Protein AF-A0A5C6D119-F1 (afdb_monomer_lite)

Foldseek 3Di:
DPQLDDPLVQVLVVVVPDPFAWQFKFWDPCNQQAQGAPPDATEIEGEGAAFLCQCPPPCHCVNDNPQKDWDFDQGPNGGYIHIYGYLVVLVVCLQDLALPSVSGLPRPGTSDHDPLSVVVNVLSLLSDFLCVLVNLLVLLVVLLVVQVVDVQGFLVSLSSNQQSLLQLLCCLVPVDGGRHNVVSCVVVVPPCNVVSSVLSRVDDVSRGDDPVCSVVSVVVSVVSNVSSVVSSVVGPGHHGRPSVVVSVVSVVVVNVVSNPAPFDPFQKDFDQWLDDLVVLLVQLVVLCVLVVHDADPVGLQADWDFDDPPPTDTDHSVVSSVCCGRQVHNCVSQLVVQLPDPQRNDWDWDAAPQDQVDWDWIDDLRDIDIDGPRDTDDQLLLVLLVLLLVLLVQLRVCSRGPDSVSNVVSLLSNLVSLLVNLVSLLVSVLSNCVSVVDDDPLSVVLVPDDDSVSVLVSLCVRQFPDDCPVVCVDPLVVLLVVSVVVNCCCDDPVRNDPDDDPVVSLQNSLSQLRNRLVSVVVSCVRNVHDDHSSSSSSNSRTHMKGWDWDDDPSRPIDTDIGTGD

Structure (mmCIF, N/CA/C/O backbone):
data_AF-A0A5C6D119-F1
#
_entry.id   AF-A0A5C6D119-F1
#
loop_
_atom_site.group_PDB
_atom_site.id
_atom_site.type_symbol
_atom_site.label_atom_id
_atom_site.label_alt_id
_atom_site.label_comp_id
_atom_site.label_asym_id
_atom_site.label_entity_id
_atom_site.label_seq_id
_atom_site.pdbx_PDB_ins_code
_atom_site.Cartn_x
_atom_site.Cartn_y
_atom_site.Cartn_z
_atom_site.occupancy
_atom_site.B_iso_or_equiv
_atom_site.auth_seq_id
_atom_site.auth_comp_id
_atom_site.auth_asym_id
_atom_site.auth_atom_id
_atom_site.pdbx_PDB_model_num
ATOM 1 N N . MET A 1 1 ? 39.075 -6.011 -27.071 1.00 38.69 1 MET A N 1
ATOM 2 C CA . MET A 1 1 ? 37.952 -6.467 -26.225 1.00 38.69 1 MET A CA 1
ATOM 3 C C . MET A 1 1 ? 36.843 -6.908 -27.156 1.00 38.69 1 MET A C 1
ATOM 5 O O . MET A 1 1 ? 36.649 -6.256 -28.172 1.00 38.69 1 MET A O 1
ATOM 9 N N . ASN A 1 2 ? 36.203 -8.043 -26.884 1.00 43.59 2 ASN A N 1
ATOM 10 C CA . ASN A 1 2 ? 35.045 -8.476 -27.660 1.00 43.59 2 ASN A CA 1
ATOM 11 C C . ASN A 1 2 ? 33.902 -7.491 -27.357 1.00 43.59 2 ASN A C 1
ATOM 13 O O . ASN A 1 2 ? 33.577 -7.332 -26.184 1.00 43.59 2 ASN A O 1
ATOM 17 N N . ALA A 1 3 ? 33.336 -6.824 -28.368 1.00 52.97 3 ALA A N 1
ATOM 18 C CA . ALA A 1 3 ? 32.275 -5.814 -28.209 1.00 52.97 3 ALA A CA 1
ATOM 19 C C . ALA A 1 3 ? 31.000 -6.363 -27.528 1.00 52.97 3 ALA A C 1
ATOM 21 O O . ALA A 1 3 ? 30.106 -5.614 -27.160 1.00 52.97 3 ALA A O 1
ATOM 22 N N . GLN A 1 4 ? 30.927 -7.686 -27.346 1.00 59.62 4 GLN A N 1
ATOM 23 C CA . GLN A 1 4 ? 29.857 -8.388 -26.640 1.00 59.62 4 GLN A CA 1
ATOM 24 C C . GLN A 1 4 ? 30.084 -8.542 -25.124 1.00 59.62 4 GLN A C 1
ATOM 26 O O . GLN A 1 4 ? 29.154 -8.921 -24.417 1.00 59.62 4 GLN A O 1
ATOM 31 N N . ILE A 1 5 ? 31.295 -8.304 -24.603 1.00 75.81 5 ILE A N 1
ATOM 32 C CA . ILE A 1 5 ? 31.578 -8.477 -23.169 1.00 75.81 5 ILE A CA 1
ATOM 33 C C . ILE A 1 5 ? 31.354 -7.148 -22.449 1.00 75.81 5 ILE A C 1
ATOM 35 O O . ILE A 1 5 ? 32.167 -6.232 -22.540 1.00 75.81 5 ILE A O 1
ATOM 39 N N . ILE A 1 6 ? 30.254 -7.080 -21.704 1.00 83.94 6 ILE A N 1
ATOM 40 C CA . ILE A 1 6 ? 29.899 -5.953 -20.842 1.00 83.94 6 ILE A CA 1
ATOM 41 C C . ILE A 1 6 ? 30.675 -6.075 -19.522 1.00 83.94 6 ILE A C 1
ATOM 43 O O . ILE A 1 6 ? 30.519 -7.056 -18.793 1.00 83.94 6 ILE A O 1
ATOM 47 N N . ASP A 1 7 ? 31.494 -5.074 -19.194 1.00 85.81 7 ASP A N 1
ATOM 48 C CA . ASP A 1 7 ? 32.191 -4.988 -17.903 1.00 85.81 7 ASP A CA 1
ATOM 49 C C . ASP A 1 7 ? 31.263 -4.366 -16.844 1.00 85.81 7 ASP A C 1
ATOM 51 O O . ASP A 1 7 ? 31.277 -3.160 -16.580 1.00 85.81 7 ASP A O 1
ATOM 55 N N . TYR A 1 8 ? 30.409 -5.209 -16.257 1.00 87.00 8 TYR A N 1
ATOM 56 C CA . TYR A 1 8 ? 29.435 -4.789 -15.248 1.00 87.00 8 TYR A CA 1
ATOM 57 C C . TYR A 1 8 ? 30.080 -4.193 -13.993 1.00 87.00 8 TYR A C 1
ATOM 59 O O . TYR A 1 8 ? 29.477 -3.318 -13.376 1.00 87.00 8 TYR A O 1
ATOM 67 N N . ASP A 1 9 ? 31.295 -4.607 -13.622 1.00 84.00 9 ASP A N 1
ATOM 68 C CA . ASP A 1 9 ? 31.965 -4.094 -12.425 1.00 84.00 9 ASP A CA 1
ATOM 69 C C . ASP A 1 9 ? 32.353 -2.620 -12.595 1.00 84.00 9 ASP A C 1
ATOM 71 O O . ASP A 1 9 ? 32.179 -1.815 -11.675 1.00 84.00 9 ASP A O 1
ATOM 75 N N . LYS A 1 10 ? 32.831 -2.230 -13.783 1.00 85.69 10 LYS A N 1
ATOM 76 C CA . LYS A 1 10 ? 33.119 -0.820 -14.089 1.00 85.69 10 LYS A CA 1
ATOM 77 C C . LYS A 1 10 ? 31.854 0.026 -14.190 1.00 85.69 10 LYS A C 1
ATOM 79 O O . LYS A 1 10 ? 31.817 1.117 -13.623 1.00 85.69 10 LYS A O 1
ATOM 84 N N . LEU A 1 11 ? 30.807 -0.476 -14.848 1.00 87.56 11 LEU A N 1
ATOM 85 C CA . LEU A 1 11 ? 29.520 0.229 -14.932 1.00 87.56 11 LEU A CA 1
ATOM 86 C C . LEU A 1 11 ? 28.893 0.416 -13.545 1.00 87.56 11 LEU A C 1
ATOM 88 O O . LEU A 1 11 ? 28.347 1.477 -13.242 1.00 87.56 11 LEU A O 1
ATOM 92 N N . ARG A 1 12 ? 29.043 -0.576 -12.660 1.00 87.25 12 ARG A N 1
ATOM 93 C CA . ARG A 1 12 ? 28.544 -0.504 -11.288 1.00 87.25 12 ARG A CA 1
ATOM 94 C C . ARG A 1 12 ? 29.234 0.579 -10.466 1.00 87.25 12 ARG A C 1
ATOM 96 O O . ARG A 1 12 ? 28.547 1.297 -9.755 1.00 87.25 12 ARG A O 1
ATOM 103 N N . LYS A 1 13 ? 30.544 0.796 -10.632 1.00 81.56 13 LYS A N 1
ATOM 104 C CA . LYS A 1 13 ? 31.238 1.930 -9.987 1.00 81.56 13 LYS A CA 1
ATOM 105 C C . LYS A 1 13 ? 30.649 3.284 -10.385 1.00 81.56 13 LYS A C 1
ATOM 107 O O . LYS A 1 13 ? 30.600 4.191 -9.560 1.00 81.56 13 LYS A O 1
ATOM 112 N N . GLN A 1 14 ? 30.215 3.429 -11.637 1.00 83.56 14 GLN A N 1
ATOM 113 C CA . GLN A 1 14 ? 29.610 4.674 -12.114 1.00 83.56 14 GLN A CA 1
ATOM 114 C C . GLN A 1 14 ? 28.204 4.884 -11.546 1.00 83.56 14 GLN A C 1
ATOM 116 O O . GLN A 1 14 ? 27.866 6.001 -11.161 1.00 83.56 14 GLN A O 1
ATOM 121 N N . VAL A 1 15 ? 27.421 3.809 -11.436 1.00 85.19 15 VAL A N 1
ATOM 122 C CA . VAL A 1 15 ? 26.125 3.797 -10.741 1.00 85.19 15 VAL A CA 1
ATOM 123 C C . VAL A 1 15 ? 26.297 4.118 -9.251 1.00 85.19 15 VAL A C 1
ATOM 125 O O . VAL A 1 15 ? 25.567 4.954 -8.729 1.00 85.19 15 VAL A O 1
ATOM 128 N N . ASP A 1 16 ? 27.272 3.512 -8.571 1.00 80.69 16 ASP A N 1
ATOM 129 C CA . ASP A 1 16 ? 27.539 3.741 -7.143 1.00 80.69 16 ASP A CA 1
ATOM 130 C C . ASP A 1 16 ? 27.998 5.185 -6.859 1.00 80.69 16 ASP A C 1
ATOM 132 O O . ASP A 1 16 ? 27.799 5.702 -5.761 1.00 80.69 16 ASP A O 1
ATOM 136 N N . ALA A 1 17 ? 28.589 5.855 -7.854 1.00 82.06 17 ALA A N 1
ATOM 137 C CA . ALA A 1 17 ? 28.986 7.261 -7.791 1.00 82.06 17 ALA A CA 1
ATOM 138 C C . ALA A 1 17 ? 27.845 8.246 -8.121 1.00 82.06 17 ALA A C 1
ATOM 140 O O . ALA A 1 17 ? 28.076 9.458 -8.142 1.00 82.06 17 ALA A O 1
ATOM 141 N N . HIS A 1 18 ? 26.633 7.760 -8.411 1.00 84.94 18 HIS A N 1
ATOM 142 C CA . HIS A 1 18 ? 25.489 8.613 -8.718 1.00 84.94 18 HIS A CA 1
ATOM 143 C C . HIS A 1 18 ? 25.092 9.460 -7.488 1.00 84.94 18 HIS A C 1
ATOM 145 O O . HIS A 1 18 ? 25.014 8.929 -6.379 1.00 84.94 18 HIS A O 1
ATOM 151 N N . PRO A 1 19 ? 24.805 10.770 -7.645 1.00 80.94 19 PRO A N 1
ATOM 152 C CA . PRO A 1 19 ? 24.563 11.678 -6.512 1.00 80.94 19 PRO A CA 1
ATOM 153 C C . PRO A 1 19 ? 23.265 11.394 -5.742 1.00 80.94 19 PRO A C 1
ATOM 155 O O . PRO A 1 19 ? 23.086 11.871 -4.622 1.00 80.94 19 PRO A O 1
ATOM 158 N N . TYR A 1 20 ? 22.362 10.614 -6.334 1.00 85.06 20 TYR A N 1
ATOM 159 C CA . TYR A 1 20 ? 21.059 10.273 -5.769 1.00 85.06 20 TYR A CA 1
ATOM 160 C C . TYR A 1 20 ? 20.846 8.758 -5.729 1.00 85.06 20 TYR A C 1
ATOM 162 O O . TYR A 1 20 ? 21.332 8.064 -6.628 1.00 85.06 20 TYR A O 1
ATOM 170 N N . PRO A 1 21 ? 20.052 8.237 -4.772 1.00 86.81 21 PRO A N 1
ATOM 171 C CA . PRO A 1 21 ? 19.641 6.840 -4.772 1.00 86.81 21 PRO A CA 1
ATOM 172 C C . PRO A 1 21 ? 18.965 6.457 -6.089 1.00 86.81 21 PRO A C 1
ATOM 174 O O . PRO A 1 21 ? 18.045 7.142 -6.547 1.00 86.81 21 PRO A O 1
ATOM 177 N N . LEU A 1 22 ? 19.406 5.349 -6.679 1.00 89.44 22 LEU A N 1
ATOM 178 C CA . LEU A 1 22 ? 18.854 4.821 -7.920 1.00 89.44 22 LEU A CA 1
ATOM 179 C C . LEU A 1 22 ? 17.790 3.760 -7.633 1.00 89.44 22 LEU A C 1
ATOM 181 O O . LEU A 1 22 ? 18.011 2.833 -6.854 1.00 89.44 22 LEU A O 1
ATOM 185 N N . LEU A 1 23 ? 16.651 3.885 -8.310 1.00 92.44 23 LEU A N 1
ATOM 186 C CA . LEU A 1 23 ? 15.623 2.851 -8.399 1.00 92.44 23 LEU A CA 1
ATOM 187 C C . LEU A 1 23 ? 16.090 1.725 -9.331 1.00 92.44 23 LEU A C 1
ATOM 189 O O . LEU A 1 23 ? 15.964 0.544 -9.022 1.00 92.44 23 LEU A O 1
ATOM 193 N N . PHE A 1 24 ? 16.668 2.102 -10.472 1.00 96.81 24 PHE A N 1
ATOM 194 C CA . PHE A 1 24 ? 17.343 1.189 -11.387 1.00 96.81 24 PHE A CA 1
ATOM 195 C C . PHE A 1 24 ? 18.307 1.944 -12.304 1.00 96.81 24 PHE A C 1
ATOM 197 O O . PHE A 1 24 ? 18.167 3.153 -12.507 1.00 96.81 24 PHE A O 1
ATOM 204 N N . ALA A 1 25 ? 19.245 1.200 -12.886 1.00 97.00 25 ALA A N 1
ATOM 205 C CA . ALA A 1 25 ? 20.030 1.611 -14.042 1.00 97.00 25 ALA A CA 1
ATOM 206 C C . ALA A 1 25 ? 20.239 0.402 -14.965 1.00 97.00 25 ALA A C 1
ATOM 208 O O . ALA A 1 25 ? 20.661 -0.671 -14.521 1.00 97.00 25 ALA A O 1
ATOM 209 N N . THR A 1 26 ? 19.935 0.572 -16.244 1.00 97.69 26 THR A N 1
ATOM 210 C CA . THR A 1 26 ? 20.011 -0.451 -17.288 1.00 97.69 26 THR A CA 1
ATOM 211 C C . THR A 1 26 ? 20.842 0.050 -18.460 1.00 97.69 26 THR A C 1
ATOM 213 O O . THR A 1 26 ? 21.029 1.253 -18.643 1.00 97.69 26 THR A O 1
ATOM 216 N N . ILE A 1 27 ? 21.353 -0.881 -19.259 1.00 96.44 27 ILE A N 1
ATOM 217 C CA . ILE A 1 27 ? 22.035 -0.568 -20.512 1.00 96.44 27 ILE A CA 1
ATOM 218 C C . ILE A 1 27 ? 20.982 -0.453 -21.619 1.00 96.44 27 ILE A C 1
ATOM 220 O O . ILE A 1 27 ? 20.110 -1.313 -21.764 1.00 96.44 27 ILE A O 1
ATOM 224 N N . SER A 1 28 ? 21.075 0.619 -22.395 1.00 95.00 28 SER A N 1
ATOM 225 C CA . SER A 1 28 ? 20.316 0.882 -23.613 1.00 95.00 28 SER A CA 1
ATOM 226 C C . SER A 1 28 ? 21.275 0.880 -24.814 1.00 95.00 28 SER A C 1
ATOM 228 O O . SER A 1 28 ? 22.321 0.228 -24.786 1.00 95.00 28 SER A O 1
ATOM 230 N N . GLY A 1 29 ? 20.928 1.570 -25.897 1.00 92.62 29 GLY A N 1
ATOM 231 C CA . GLY A 1 29 ? 21.875 1.779 -26.989 1.00 92.62 29 GLY A CA 1
ATOM 232 C C . GLY A 1 29 ? 22.159 0.536 -27.824 1.00 92.62 29 GLY A C 1
ATOM 233 O O . GLY A 1 29 ? 21.423 -0.450 -27.791 1.00 92.62 29 GLY A O 1
ATOM 234 N N . ALA A 1 30 ? 23.256 0.579 -28.582 1.00 91.12 30 ALA A N 1
ATOM 235 C CA . ALA A 1 30 ? 23.642 -0.491 -29.509 1.00 91.12 30 ALA A CA 1
ATOM 236 C C . ALA A 1 30 ? 23.732 -1.878 -28.839 1.00 91.12 30 ALA A C 1
ATOM 238 O O . ALA A 1 30 ? 23.420 -2.886 -29.475 1.00 91.12 30 ALA A O 1
ATOM 239 N N . HIS A 1 31 ? 24.090 -1.916 -27.552 1.00 93.06 31 HIS A N 1
ATOM 240 C CA . HIS A 1 31 ? 24.116 -3.119 -26.723 1.00 93.06 31 HIS A CA 1
ATOM 241 C C . HIS A 1 31 ? 22.720 -3.732 -26.536 1.00 93.06 31 HIS A C 1
ATOM 243 O O . HIS A 1 31 ? 22.541 -4.922 -26.790 1.00 93.06 31 HIS A O 1
ATOM 249 N N . LEU A 1 32 ? 21.721 -2.926 -26.157 1.00 95.44 32 LEU A N 1
ATOM 250 C CA . LEU A 1 32 ? 20.326 -3.373 -26.069 1.00 95.44 32 LEU A CA 1
ATOM 251 C C . LEU A 1 32 ? 19.768 -3.749 -27.450 1.00 95.44 32 LEU A C 1
ATOM 253 O O . LEU A 1 32 ? 19.026 -4.719 -27.582 1.00 95.44 32 LEU A O 1
ATOM 257 N N . TYR A 1 33 ? 20.145 -3.000 -28.486 1.00 95.12 33 TYR A N 1
ATOM 258 C CA . TYR A 1 33 ? 19.587 -3.157 -29.830 1.00 95.12 33 TYR A CA 1
ATOM 259 C C . TYR A 1 33 ? 20.180 -4.328 -30.626 1.00 95.12 33 TYR A C 1
ATOM 261 O O . TYR A 1 33 ? 19.649 -4.664 -31.683 1.00 95.12 33 TYR A O 1
ATOM 269 N N . GLY A 1 34 ? 21.233 -4.976 -30.119 1.00 92.38 34 GLY A N 1
ATOM 270 C CA . GLY A 1 34 ? 21.790 -6.205 -30.691 1.00 92.38 34 GLY A CA 1
ATOM 271 C C . GLY A 1 34 ? 22.884 -6.004 -31.741 1.00 92.38 34 GLY A C 1
ATOM 272 O O . GLY A 1 34 ? 23.218 -6.946 -32.452 1.00 92.38 34 GLY A O 1
ATOM 273 N N . PHE A 1 35 ? 23.463 -4.806 -31.849 1.00 91.56 35 PHE A N 1
ATOM 274 C CA . PHE A 1 35 ? 24.547 -4.522 -32.799 1.00 91.56 35 PHE A CA 1
ATOM 275 C C . PHE A 1 35 ? 25.667 -3.622 -32.220 1.00 91.56 35 PHE A C 1
ATOM 277 O O . PHE A 1 35 ? 26.034 -2.626 -32.853 1.00 91.56 35 PHE A O 1
ATOM 284 N N . PRO A 1 36 ? 26.239 -3.937 -31.034 1.00 89.38 36 PRO A N 1
ATOM 285 C CA . PRO A 1 36 ? 27.342 -3.160 -30.463 1.00 89.38 36 PRO A CA 1
ATOM 286 C C . PRO A 1 36 ? 28.638 -3.358 -31.264 1.00 89.38 36 PRO A C 1
ATOM 288 O O . PRO A 1 36 ? 29.112 -4.480 -31.438 1.00 89.38 36 PRO A O 1
ATOM 291 N N . SER A 1 37 ? 29.232 -2.265 -31.741 1.00 81.44 37 SER A N 1
ATOM 292 C CA . SER A 1 37 ? 30.576 -2.252 -32.335 1.00 81.44 37 SER A CA 1
ATOM 293 C C . SER A 1 37 ? 31.663 -2.045 -31.267 1.00 81.44 37 SER A C 1
ATOM 295 O O . SER A 1 37 ? 31.368 -1.660 -30.141 1.00 81.44 37 SER A O 1
ATOM 297 N N . ALA A 1 38 ? 32.933 -2.309 -31.596 1.00 75.44 38 ALA A N 1
ATOM 298 C CA . ALA A 1 38 ? 34.049 -2.218 -30.637 1.00 75.44 38 ALA A CA 1
ATOM 299 C C . ALA A 1 38 ? 34.282 -0.807 -30.057 1.00 75.44 38 ALA A C 1
ATOM 301 O O . ALA A 1 38 ? 34.926 -0.670 -29.021 1.00 75.44 38 ALA A O 1
ATOM 302 N N . ASP A 1 39 ? 33.769 0.210 -30.742 1.00 74.81 39 ASP A N 1
ATOM 303 C CA . ASP A 1 39 ? 33.761 1.633 -30.406 1.00 74.81 39 ASP A CA 1
ATOM 304 C C . ASP A 1 39 ? 32.391 2.110 -29.881 1.00 74.81 39 ASP A C 1
ATOM 306 O O . ASP A 1 39 ? 32.139 3.308 -29.848 1.00 74.81 39 ASP A O 1
ATOM 310 N N . SER A 1 40 ? 31.468 1.199 -29.544 1.00 82.12 40 SER A N 1
ATOM 311 C C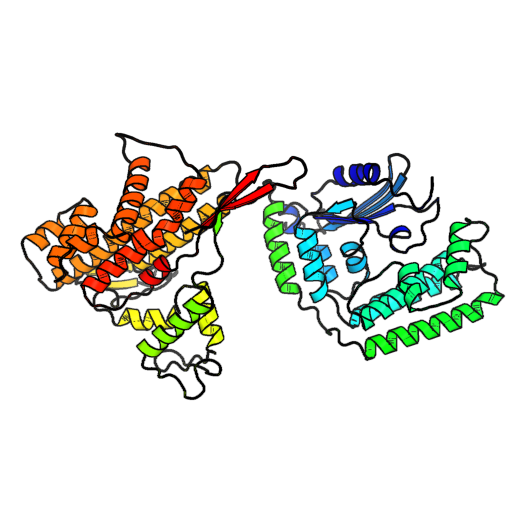A . SER A 1 40 ? 30.172 1.592 -28.979 1.00 82.12 40 SER A CA 1
ATOM 312 C C . SER A 1 40 ? 30.317 2.038 -27.530 1.00 82.12 40 SER A C 1
ATOM 314 O O . SER A 1 40 ? 30.902 1.340 -26.701 1.00 82.12 40 SER A O 1
ATOM 316 N N . ASP A 1 41 ? 29.714 3.181 -27.241 1.00 88.75 41 ASP A N 1
ATOM 317 C CA . ASP A 1 41 ? 29.487 3.705 -25.910 1.00 88.75 41 ASP A CA 1
ATOM 318 C C . ASP A 1 41 ? 28.502 2.835 -25.114 1.00 88.75 41 ASP A C 1
ATOM 320 O O . ASP A 1 41 ? 27.669 2.088 -25.650 1.00 88.75 41 ASP A O 1
ATOM 324 N N . PHE A 1 42 ? 28.611 2.917 -23.789 1.00 91.00 42 PHE A N 1
ATOM 325 C CA . PHE A 1 42 ? 27.614 2.357 -22.887 1.00 91.00 42 PHE A CA 1
ATOM 326 C C . PHE A 1 42 ? 26.572 3.416 -22.544 1.00 91.00 42 PHE A C 1
ATOM 328 O O . PHE A 1 42 ? 26.783 4.257 -21.672 1.00 91.00 42 PHE A O 1
ATOM 335 N N . ASP A 1 43 ? 25.420 3.326 -23.202 1.00 94.38 43 ASP A N 1
ATOM 336 C CA . ASP A 1 43 ? 24.221 4.077 -22.846 1.00 94.38 43 ASP A CA 1
ATOM 337 C C . ASP A 1 43 ? 23.619 3.526 -21.543 1.00 94.38 43 ASP A C 1
ATOM 339 O O . ASP A 1 43 ? 22.873 2.545 -21.564 1.00 94.38 43 ASP A O 1
ATOM 343 N N . LEU A 1 44 ? 23.904 4.141 -20.398 1.00 95.50 44 LEU A N 1
ATOM 344 C CA . LEU A 1 44 ? 23.211 3.845 -19.147 1.00 95.50 44 LEU A CA 1
ATOM 345 C C . LEU A 1 44 ? 21.979 4.727 -19.005 1.00 95.50 44 LEU A C 1
ATOM 347 O O . LEU A 1 44 ? 22.047 5.950 -19.136 1.00 95.50 44 LEU A O 1
ATOM 351 N N . ARG A 1 45 ? 20.841 4.104 -18.709 1.00 97.50 45 ARG A N 1
ATOM 352 C CA . ARG A 1 45 ? 19.559 4.781 -18.521 1.00 97.50 45 ARG A CA 1
ATOM 353 C C . ARG A 1 45 ? 18.907 4.326 -17.229 1.00 97.50 45 ARG A C 1
ATOM 355 O O . ARG A 1 45 ? 18.984 3.153 -16.876 1.00 97.50 45 ARG A O 1
ATOM 362 N N . GLY A 1 46 ? 18.284 5.237 -16.493 1.00 96.81 46 GLY A N 1
ATOM 363 C CA . GLY A 1 46 ? 17.786 4.880 -15.168 1.00 96.81 46 GLY A CA 1
ATOM 364 C C . GLY A 1 46 ? 16.816 5.856 -14.536 1.00 96.81 46 GLY A C 1
ATOM 365 O O . GLY A 1 46 ? 16.454 6.893 -15.096 1.00 96.81 46 GLY A O 1
ATOM 366 N N . VAL A 1 47 ? 16.425 5.507 -13.317 1.00 97.00 47 VAL A N 1
ATOM 367 C CA . VAL A 1 47 ? 15.563 6.327 -12.470 1.00 97.00 47 VAL A CA 1
ATOM 368 C C . VAL A 1 47 ? 16.245 6.573 -11.141 1.00 97.00 47 VAL A C 1
ATOM 370 O O . VAL A 1 47 ? 16.680 5.626 -10.485 1.00 97.00 47 VAL A O 1
ATOM 373 N N . HIS A 1 48 ? 16.289 7.835 -10.726 1.00 92.75 48 HIS A N 1
ATOM 374 C CA . HIS A 1 48 ? 16.789 8.251 -9.424 1.00 92.75 48 HIS A CA 1
ATOM 375 C C . HIS A 1 48 ? 15.688 8.865 -8.556 1.00 92.75 48 HIS A C 1
ATOM 377 O O . HIS A 1 48 ? 14.572 9.139 -9.006 1.00 92.75 48 HIS A O 1
ATOM 383 N N . LEU A 1 49 ? 16.008 9.059 -7.279 1.00 89.94 49 LEU A N 1
ATOM 384 C CA . LEU A 1 49 ? 15.136 9.692 -6.301 1.00 89.94 49 LEU A CA 1
ATOM 385 C C . LEU A 1 49 ? 15.778 10.985 -5.793 1.00 89.94 49 LEU A C 1
ATOM 387 O O . LEU A 1 49 ? 16.665 10.948 -4.943 1.00 89.94 49 LEU A O 1
ATOM 391 N N . LEU A 1 50 ? 15.292 12.130 -6.273 1.00 87.00 50 LEU A N 1
ATOM 392 C CA . LEU A 1 50 ? 15.608 13.427 -5.670 1.00 87.00 50 LEU A CA 1
ATOM 393 C C . LEU A 1 50 ? 15.150 13.509 -4.196 1.00 87.00 50 LEU A C 1
ATOM 395 O O . LEU A 1 50 ? 14.131 12.905 -3.830 1.00 87.00 50 LEU A O 1
ATOM 399 N N . PRO A 1 51 ? 15.827 14.296 -3.342 1.00 81.38 51 PRO A N 1
ATOM 400 C CA . PRO A 1 51 ? 15.345 14.626 -2.003 1.00 81.38 51 PRO A CA 1
ATOM 401 C C . PRO A 1 51 ? 13.916 15.177 -2.026 1.00 81.38 51 PRO A C 1
ATOM 403 O O . PRO A 1 51 ? 13.535 15.905 -2.943 1.00 81.38 51 PRO A O 1
ATOM 406 N N . LEU A 1 52 ? 13.110 14.849 -1.009 1.00 82.00 52 LEU A N 1
ATOM 407 C CA . LEU A 1 52 ? 11.685 15.213 -1.004 1.00 82.00 52 LEU A CA 1
ATOM 408 C C . LEU A 1 52 ? 11.488 16.728 -1.126 1.00 82.00 52 LEU A C 1
ATOM 410 O O . LEU A 1 52 ? 10.630 17.172 -1.881 1.00 82.00 52 LEU A O 1
ATOM 414 N N . GLU A 1 53 ? 12.313 17.496 -0.417 1.00 77.38 53 GLU A N 1
ATOM 415 C CA . GLU A 1 53 ? 12.329 18.960 -0.439 1.00 77.38 53 GLU A CA 1
ATOM 416 C C . GLU A 1 53 ? 12.571 19.552 -1.834 1.00 77.38 53 GLU A C 1
ATOM 418 O O . GLU A 1 53 ? 11.981 20.578 -2.146 1.00 77.38 53 GLU A O 1
ATOM 423 N N . GLN A 1 54 ? 13.335 18.881 -2.705 1.00 80.38 54 GLN A N 1
ATOM 424 C CA . GLN A 1 54 ? 13.549 19.319 -4.093 1.00 80.38 54 GLN A CA 1
ATOM 425 C C . GLN A 1 54 ? 12.345 18.997 -4.990 1.00 80.38 54 GLN A C 1
ATOM 427 O O . GLN A 1 54 ? 12.051 19.727 -5.929 1.00 80.38 54 GLN A O 1
ATOM 432 N N . VAL A 1 55 ? 11.600 17.928 -4.684 1.00 82.25 55 VAL A N 1
ATOM 433 C CA . VAL A 1 55 ? 10.402 17.531 -5.449 1.00 82.25 55 VAL A CA 1
ATOM 434 C C . VAL A 1 55 ? 9.191 18.409 -5.134 1.00 82.25 55 VAL A C 1
ATOM 436 O O . VAL A 1 55 ? 8.363 18.654 -6.015 1.00 82.25 55 VAL A O 1
ATOM 439 N N . VAL A 1 56 ? 9.033 18.807 -3.866 1.00 82.00 56 VAL A N 1
ATOM 440 C CA . VAL A 1 56 ? 7.865 19.572 -3.379 1.00 82.00 56 VAL A CA 1
ATOM 441 C C . VAL A 1 56 ? 8.167 21.049 -3.129 1.00 82.00 56 VAL A C 1
ATOM 443 O O . VAL A 1 56 ? 7.245 21.808 -2.832 1.00 82.00 56 VAL A O 1
ATOM 446 N N . GLY A 1 57 ? 9.438 21.445 -3.209 1.00 76.25 57 GLY A N 1
ATOM 447 C CA . GLY A 1 57 ? 9.888 22.818 -3.027 1.00 76.25 57 GLY A CA 1
ATOM 448 C C . GLY A 1 57 ? 9.305 23.759 -4.078 1.00 76.25 57 GLY A C 1
ATOM 449 O O . GLY A 1 57 ? 9.003 23.354 -5.199 1.00 76.25 57 GLY A O 1
ATOM 450 N N . LEU A 1 58 ? 9.144 25.028 -3.699 1.00 68.88 58 LEU A N 1
ATOM 451 C CA . LEU A 1 58 ? 8.591 26.071 -4.571 1.00 68.88 58 LEU A CA 1
ATOM 452 C C . LEU A 1 58 ? 9.534 26.466 -5.701 1.00 68.88 58 LEU A C 1
ATOM 454 O O . LEU A 1 58 ? 9.063 26.884 -6.754 1.00 68.88 58 LEU A O 1
ATOM 458 N N . ASP A 1 59 ? 10.836 26.299 -5.483 1.00 65.19 59 ASP A N 1
ATOM 459 C CA . ASP A 1 59 ? 11.823 26.444 -6.544 1.00 65.19 59 ASP A CA 1
ATOM 460 C C . ASP A 1 59 ? 11.582 25.377 -7.624 1.00 65.19 59 ASP A C 1
ATOM 462 O O . ASP A 1 59 ? 11.814 25.622 -8.799 1.00 65.19 59 ASP A O 1
ATOM 466 N N . GLY A 1 60 ? 10.992 24.231 -7.264 1.00 53.53 60 GLY A N 1
ATOM 467 C CA . GLY A 1 60 ? 10.686 23.153 -8.194 1.00 53.53 60 GLY A CA 1
ATOM 468 C C . GLY A 1 60 ? 11.914 22.695 -8.996 1.00 53.53 60 GLY A C 1
ATOM 469 O O . GLY A 1 60 ? 13.053 23.061 -8.700 1.00 53.53 60 GLY A O 1
ATOM 470 N N . PRO A 1 61 ? 11.694 21.899 -10.049 1.00 50.91 61 PRO A N 1
ATOM 471 C CA . PRO A 1 61 ? 12.741 21.553 -11.005 1.00 50.91 61 PRO A CA 1
ATOM 472 C C . PRO A 1 61 ? 13.348 22.767 -11.727 1.00 50.91 61 PRO A C 1
ATOM 474 O O . PRO A 1 61 ? 14.531 22.787 -12.054 1.00 50.91 61 PRO A O 1
ATOM 477 N N . ASP A 1 62 ? 12.539 23.807 -11.945 1.00 47.12 62 ASP A N 1
ATOM 478 C CA . ASP A 1 62 ? 12.894 24.968 -12.770 1.00 47.12 62 ASP A CA 1
ATOM 479 C C . ASP A 1 62 ? 13.610 26.093 -11.985 1.00 47.12 62 ASP A C 1
ATOM 481 O O . ASP A 1 62 ? 14.043 27.086 -12.567 1.00 47.12 62 ASP A O 1
ATOM 485 N N . GLY A 1 63 ? 13.761 25.941 -10.666 1.00 41.66 63 GLY A N 1
ATOM 486 C CA . GLY A 1 63 ? 14.439 26.866 -9.747 1.00 41.66 63 GLY A CA 1
ATOM 487 C C . GLY A 1 63 ? 15.767 26.336 -9.203 1.00 41.66 63 GLY A C 1
ATOM 488 O O . GLY A 1 63 ? 16.290 26.886 -8.236 1.00 41.66 63 GLY A O 1
ATOM 489 N N . GLY A 1 64 ? 16.328 25.292 -9.828 1.00 44.62 64 GLY A N 1
ATOM 490 C CA . GLY A 1 64 ? 17.708 24.845 -9.591 1.00 44.62 64 GLY A CA 1
ATOM 491 C C . GLY A 1 64 ? 17.904 23.364 -9.245 1.00 44.62 64 GLY A C 1
ATOM 492 O O . GLY A 1 64 ? 19.038 22.975 -8.978 1.00 44.62 64 GLY A O 1
ATOM 493 N N . GLY A 1 65 ? 16.858 22.528 -9.243 1.00 53.88 65 GLY A N 1
ATOM 494 C CA . GLY A 1 65 ? 16.982 21.075 -9.069 1.00 53.88 65 GLY A CA 1
ATOM 495 C C . GLY A 1 65 ? 16.769 20.325 -10.383 1.00 53.88 65 GLY A C 1
ATOM 496 O O . GLY A 1 65 ? 15.635 20.163 -10.817 1.00 53.88 65 GLY A O 1
ATOM 497 N N . GLU A 1 66 ? 17.826 19.830 -11.023 1.00 70.25 66 GLU A N 1
ATOM 498 C CA . GLU A 1 66 ? 17.675 19.096 -12.284 1.00 70.25 66 GLU A CA 1
ATOM 499 C C . GLU A 1 66 ? 16.940 17.755 -12.058 1.00 70.25 66 GLU A C 1
ATOM 501 O O . GLU A 1 66 ? 17.461 16.828 -11.444 1.00 70.25 66 GLU A O 1
ATOM 506 N N . GLU A 1 67 ? 15.723 17.604 -12.605 1.00 85.94 67 GLU A N 1
ATOM 507 C CA . GLU A 1 67 ? 14.972 16.326 -12.647 1.00 85.94 67 GLU A CA 1
ATOM 508 C C . GLU A 1 67 ? 15.667 15.242 -13.490 1.00 85.94 67 GLU A C 1
ATOM 510 O O . GLU A 1 67 ? 15.124 14.159 -13.730 1.00 85.94 67 GLU A O 1
ATOM 515 N N . THR A 1 68 ? 16.817 15.553 -14.077 1.00 91.31 68 THR A N 1
ATOM 516 C CA . THR A 1 68 ? 17.576 14.681 -14.964 1.00 91.31 68 THR A CA 1
ATOM 517 C C . THR A 1 68 ? 19.047 14.873 -14.691 1.00 91.31 68 THR A C 1
ATOM 519 O O . THR A 1 68 ? 19.517 15.998 -14.698 1.00 91.31 68 THR A O 1
ATOM 522 N N . VAL A 1 69 ? 19.746 13.772 -14.447 1.00 90.50 69 VAL A N 1
ATOM 523 C CA . VAL A 1 69 ? 21.197 13.765 -14.292 1.00 90.50 69 VAL A CA 1
ATOM 524 C C . VAL A 1 69 ? 21.781 13.187 -15.568 1.00 90.50 69 VAL A C 1
ATOM 526 O O . VAL A 1 69 ? 21.428 12.067 -15.943 1.00 90.50 69 VAL A O 1
ATOM 529 N N . GLU A 1 70 ? 22.661 13.951 -16.208 1.00 92.12 70 GLU A N 1
ATOM 530 C CA . GLU A 1 70 ? 23.384 13.564 -17.419 1.00 92.12 70 GLU A CA 1
ATOM 531 C C . GLU A 1 70 ? 24.887 13.540 -17.121 1.00 92.12 70 GLU A C 1
ATOM 533 O O . GLU A 1 70 ? 25.429 14.444 -16.479 1.00 92.12 70 GLU A O 1
ATOM 538 N N . LYS A 1 71 ? 25.567 12.474 -17.542 1.00 87.25 71 LYS A N 1
ATOM 539 C CA . LYS A 1 71 ? 27.012 12.315 -17.379 1.00 87.25 71 LYS A CA 1
ATOM 540 C C . LYS A 1 71 ? 27.577 11.551 -18.569 1.00 87.25 71 LYS A C 1
ATOM 542 O O . LYS A 1 71 ? 27.435 10.333 -18.647 1.00 87.25 71 LYS A O 1
ATOM 547 N N . GLU A 1 72 ? 28.280 12.273 -19.429 1.00 88.44 72 GLU A N 1
ATOM 548 C CA . GLU A 1 72 ? 28.980 11.734 -20.594 1.00 88.44 72 GLU A CA 1
ATOM 549 C C . GLU A 1 72 ? 30.500 11.789 -20.391 1.00 88.44 72 GLU A C 1
ATOM 551 O O . GLU A 1 72 ? 31.033 12.747 -19.820 1.00 88.44 72 GLU A O 1
ATOM 556 N N . GLY A 1 73 ? 31.218 10.773 -20.875 1.00 85.81 73 GLY A N 1
ATOM 557 C CA . GLY A 1 73 ? 32.678 10.796 -20.949 1.00 85.81 73 GLY A CA 1
ATOM 558 C C . GLY A 1 73 ? 33.350 9.435 -20.795 1.00 85.81 73 GLY A C 1
ATOM 559 O O . GLY A 1 73 ? 32.708 8.391 -20.683 1.00 85.81 73 GLY A O 1
ATOM 560 N N . ILE A 1 74 ? 34.686 9.456 -20.775 1.00 84.06 74 ILE A N 1
ATOM 561 C CA . ILE A 1 74 ? 35.507 8.258 -20.572 1.00 84.06 74 ILE A CA 1
ATOM 562 C C . ILE A 1 74 ? 35.805 8.093 -19.079 1.00 84.06 74 ILE A C 1
ATOM 564 O O . ILE A 1 74 ? 36.523 8.897 -18.479 1.00 84.06 74 ILE A O 1
ATOM 568 N N . HIS A 1 75 ? 35.306 7.011 -18.488 1.00 76.38 75 HIS A N 1
ATOM 569 C CA . HIS A 1 75 ? 35.495 6.668 -17.081 1.00 76.38 75 HIS A CA 1
ATOM 570 C C . HIS A 1 75 ? 36.000 5.230 -16.945 1.00 76.38 75 HIS A C 1
ATOM 572 O O . HIS A 1 75 ? 35.469 4.315 -17.564 1.00 76.38 75 HIS A O 1
ATOM 578 N N . ASP A 1 76 ? 37.065 5.017 -16.164 1.00 72.81 76 ASP A N 1
ATOM 579 C CA . ASP A 1 76 ? 37.706 3.698 -15.999 1.00 72.81 76 ASP A CA 1
ATOM 580 C C . ASP A 1 76 ? 38.073 3.002 -17.336 1.00 72.81 76 ASP A C 1
ATOM 582 O O . ASP A 1 76 ? 38.102 1.768 -17.454 1.00 72.81 76 ASP A O 1
ATOM 586 N N . GLY A 1 77 ? 38.376 3.814 -18.357 1.00 77.31 77 GLY A N 1
ATOM 587 C CA . GLY A 1 77 ? 38.717 3.369 -19.710 1.00 77.31 77 GLY A CA 1
ATOM 588 C C . GLY A 1 77 ? 37.524 2.909 -20.556 1.00 77.31 77 GLY A C 1
ATOM 589 O O . GLY A 1 77 ? 37.747 2.228 -21.552 1.00 77.31 77 GLY A O 1
ATOM 590 N N . ILE A 1 78 ? 36.292 3.240 -20.157 1.00 81.19 78 ILE A N 1
ATOM 591 C CA . ILE A 1 78 ? 35.054 2.984 -20.902 1.00 81.19 78 ILE A CA 1
ATOM 592 C C . ILE A 1 78 ? 34.393 4.318 -21.255 1.00 81.19 78 ILE A C 1
ATOM 594 O O . ILE A 1 78 ? 34.254 5.178 -20.389 1.00 81.19 78 ILE A O 1
ATOM 598 N N . GLU A 1 79 ? 33.979 4.480 -22.509 1.00 86.62 79 GLU A N 1
ATOM 599 C CA . GLU A 1 79 ? 33.130 5.589 -22.952 1.00 86.62 79 GLU A CA 1
ATOM 600 C C . GLU A 1 79 ? 31.667 5.299 -22.588 1.00 86.62 79 GLU A C 1
ATOM 602 O O . GLU A 1 79 ? 31.138 4.227 -22.895 1.00 86.62 79 GLU A O 1
ATOM 607 N N . MET A 1 80 ? 31.033 6.217 -21.860 1.00 88.25 80 MET A N 1
ATOM 608 C CA . MET A 1 80 ? 29.702 6.024 -21.289 1.00 88.25 80 MET A CA 1
ATOM 609 C C . MET A 1 80 ? 28.884 7.310 -21.382 1.00 88.25 80 MET A C 1
ATOM 611 O O . MET A 1 80 ? 29.407 8.399 -21.143 1.00 88.25 80 MET A O 1
ATOM 615 N N . ASP A 1 81 ? 27.590 7.142 -21.635 1.00 92.44 81 ASP A N 1
ATOM 616 C CA . ASP A 1 81 ? 26.565 8.172 -21.506 1.00 92.44 81 ASP A CA 1
ATOM 617 C C . ASP A 1 81 ? 25.528 7.704 -20.475 1.00 92.44 81 ASP A C 1
ATOM 619 O O . ASP A 1 81 ? 24.791 6.744 -20.705 1.00 92.44 81 ASP A O 1
ATOM 623 N N . LEU A 1 82 ? 25.489 8.351 -19.311 1.00 93.06 82 LEU A N 1
ATOM 624 C CA . LEU A 1 82 ? 24.528 8.085 -18.245 1.00 93.06 82 LEU A CA 1
ATOM 625 C C . LEU A 1 82 ? 23.453 9.169 -18.228 1.00 93.06 82 LEU A C 1
ATOM 627 O O . LEU A 1 82 ? 23.747 10.320 -17.920 1.00 93.06 82 LEU A O 1
ATOM 631 N N . VAL A 1 83 ? 22.197 8.765 -18.419 1.00 95.50 83 VAL A N 1
ATOM 632 C CA . VAL A 1 83 ? 21.029 9.643 -18.280 1.00 95.50 83 VAL A CA 1
ATOM 633 C C . VAL A 1 83 ? 20.028 9.011 -17.326 1.00 95.50 83 VAL A C 1
ATOM 635 O O . VAL A 1 83 ? 19.489 7.933 -17.590 1.00 95.50 83 VAL A O 1
ATOM 638 N N . THR A 1 84 ? 19.735 9.677 -16.213 1.00 95.75 84 THR A N 1
ATOM 639 C CA . THR A 1 84 ? 18.707 9.220 -15.271 1.00 95.75 84 THR A CA 1
ATOM 640 C C . THR A 1 84 ? 17.685 10.310 -15.001 1.00 95.75 84 THR A C 1
ATOM 642 O O . THR A 1 84 ? 18.021 11.489 -14.942 1.00 95.75 84 THR A O 1
ATOM 645 N N . HIS A 1 85 ? 16.424 9.929 -14.812 1.00 95.56 85 HIS A N 1
ATOM 646 C CA . HIS A 1 85 ? 15.350 10.865 -14.476 1.00 95.56 85 HIS A CA 1
ATOM 647 C C . HIS A 1 85 ? 14.852 10.645 -13.052 1.00 95.56 85 HIS A C 1
ATOM 649 O O . HIS A 1 85 ? 14.827 9.514 -12.566 1.00 95.56 85 HIS A O 1
ATOM 655 N N . ASP A 1 86 ? 14.364 11.704 -12.413 1.00 94.25 86 ASP A N 1
ATOM 656 C CA . ASP A 1 86 ? 13.607 11.551 -11.179 1.00 94.25 86 ASP A CA 1
ATOM 657 C C . ASP A 1 86 ? 12.382 10.642 -11.400 1.00 94.25 86 ASP A C 1
ATOM 659 O O . ASP A 1 86 ? 11.707 10.729 -12.433 1.00 94.25 86 ASP A O 1
ATOM 663 N N . ALA A 1 87 ? 12.044 9.801 -10.415 1.00 95.12 87 ALA A N 1
ATOM 664 C CA . ALA A 1 87 ? 10.917 8.870 -10.526 1.00 95.12 87 ALA A CA 1
ATOM 665 C C . ALA A 1 87 ? 9.586 9.547 -10.897 1.00 95.12 87 ALA A C 1
ATOM 667 O O . ALA A 1 87 ? 8.828 8.986 -11.686 1.00 95.12 87 ALA A O 1
ATOM 668 N N . LYS A 1 88 ? 9.297 10.763 -10.406 1.00 93.44 88 LYS A N 1
ATOM 669 C CA . LYS A 1 88 ? 8.065 11.486 -10.769 1.00 93.44 88 LYS A CA 1
ATOM 670 C C . LYS A 1 88 ? 8.035 11.798 -12.266 1.00 93.44 88 LYS A C 1
ATOM 672 O O . LYS A 1 88 ? 7.024 11.541 -12.926 1.00 93.44 88 LYS A O 1
ATOM 677 N N . LYS A 1 89 ? 9.144 12.315 -12.803 1.00 93.75 89 LYS A N 1
ATOM 678 C CA . LYS A 1 89 ? 9.299 12.618 -14.231 1.00 93.75 89 LYS A CA 1
ATOM 679 C C . LYS A 1 89 ? 9.191 11.346 -15.065 1.00 93.75 89 LYS A C 1
ATOM 681 O O . LYS A 1 89 ? 8.399 11.305 -16.005 1.00 93.75 89 LYS A O 1
ATOM 686 N N . PHE A 1 90 ? 9.920 10.295 -14.692 1.00 97.19 90 PHE A N 1
ATOM 687 C CA . PHE A 1 90 ? 9.913 9.026 -15.418 1.00 97.19 90 PHE A CA 1
ATOM 688 C C . PHE A 1 90 ? 8.518 8.387 -15.459 1.00 97.19 90 PHE A C 1
ATOM 690 O O . PHE A 1 90 ? 8.039 8.018 -16.529 1.00 97.19 90 PHE A O 1
ATOM 697 N N . PHE A 1 91 ? 7.810 8.331 -14.327 1.00 97.19 91 PHE A N 1
ATOM 698 C CA . PHE A 1 91 ? 6.458 7.758 -14.262 1.00 97.19 91 PHE A CA 1
ATOM 699 C C . PHE A 1 91 ? 5.470 8.593 -15.086 1.00 97.19 91 PHE A C 1
ATOM 701 O O . PHE A 1 91 ? 4.610 8.053 -15.780 1.00 97.19 91 PHE A O 1
ATOM 708 N N . GLY A 1 92 ? 5.626 9.921 -15.080 1.00 96.56 92 GLY A N 1
ATOM 709 C CA . GLY A 1 92 ? 4.866 10.815 -15.951 1.00 96.56 92 GLY A CA 1
ATOM 710 C C . GLY A 1 92 ? 5.124 10.574 -17.444 1.00 96.56 92 GLY A C 1
ATOM 711 O O . GLY A 1 92 ? 4.207 10.729 -18.252 1.00 96.56 92 GLY A O 1
ATOM 712 N N . LEU A 1 93 ? 6.342 10.177 -17.824 1.00 96.44 93 LEU A N 1
ATOM 713 C CA . LEU A 1 93 ? 6.672 9.778 -19.194 1.00 96.44 93 LEU A CA 1
ATOM 714 C C . LEU A 1 93 ? 6.092 8.406 -19.555 1.00 96.44 93 LEU A C 1
ATOM 716 O O . LEU A 1 93 ? 5.623 8.261 -20.680 1.00 96.44 93 LEU A O 1
ATOM 720 N N . MET A 1 94 ? 6.057 7.449 -18.621 1.00 97.19 94 MET A N 1
ATOM 721 C CA . MET A 1 94 ? 5.428 6.134 -18.833 1.00 97.19 94 MET A CA 1
ATOM 722 C C . MET A 1 94 ? 3.926 6.238 -19.116 1.00 97.19 94 MET A C 1
ATOM 724 O O . MET A 1 94 ? 3.390 5.456 -19.889 1.00 97.19 94 MET A O 1
ATOM 728 N N . LEU A 1 95 ? 3.238 7.221 -18.528 1.00 96.69 95 LEU A N 1
ATOM 729 C CA . LEU A 1 95 ? 1.815 7.476 -18.800 1.00 96.69 95 LEU A CA 1
ATOM 730 C C . LEU A 1 95 ? 1.554 8.121 -20.170 1.00 96.69 95 LEU A C 1
ATOM 732 O O . LEU A 1 95 ? 0.401 8.282 -20.573 1.00 96.69 95 LEU A O 1
ATOM 736 N N . LYS A 1 96 ? 2.608 8.524 -20.884 1.00 95.44 96 LYS A N 1
ATOM 737 C CA . LYS A 1 96 ? 2.533 9.027 -22.257 1.00 95.44 96 LYS A CA 1
ATOM 738 C C . LYS A 1 96 ? 2.899 7.902 -23.227 1.00 95.44 96 LYS A C 1
ATOM 740 O O . LYS A 1 96 ? 3.442 6.878 -22.848 1.00 95.44 96 LYS A O 1
ATOM 745 N N . LYS A 1 97 ? 2.661 8.131 -24.519 1.00 92.12 97 LYS A N 1
ATOM 746 C CA . LYS A 1 97 ? 3.076 7.243 -25.620 1.00 92.12 97 LYS A CA 1
ATOM 747 C C . LYS A 1 97 ? 4.590 7.293 -25.877 1.00 92.12 97 LYS A C 1
ATOM 749 O O . LYS A 1 97 ? 5.019 7.668 -26.965 1.00 92.12 97 LYS A O 1
ATOM 754 N N . ASN A 1 98 ? 5.406 7.026 -24.862 1.00 94.50 98 ASN A N 1
ATOM 755 C CA . ASN A 1 98 ? 6.859 7.126 -24.941 1.00 94.50 98 ASN A CA 1
ATOM 756 C C . ASN A 1 98 ? 7.499 5.730 -24.891 1.00 94.50 98 ASN A C 1
ATOM 758 O O . ASN A 1 98 ? 7.781 5.211 -23.818 1.00 94.50 98 ASN A O 1
ATOM 762 N N . GLY A 1 99 ? 7.740 5.134 -26.065 1.00 94.06 99 GLY A N 1
ATOM 763 C CA . GLY A 1 99 ? 8.361 3.807 -26.171 1.00 94.06 99 GLY A CA 1
ATOM 764 C C . GLY A 1 99 ? 9.777 3.758 -25.593 1.00 94.06 99 GLY A C 1
ATOM 765 O O . GLY A 1 99 ? 10.161 2.762 -24.993 1.00 94.06 99 GLY A O 1
ATOM 766 N N . TYR A 1 100 ? 10.512 4.868 -25.671 1.00 93.69 100 TYR A N 1
ATOM 767 C CA . TYR A 1 100 ? 11.883 4.963 -25.178 1.00 93.69 100 TYR A CA 1
ATOM 768 C C . TYR A 1 100 ? 12.019 4.651 -23.680 1.00 93.69 100 TYR A C 1
ATOM 770 O O . TYR A 1 100 ? 12.881 3.867 -23.297 1.00 93.69 100 TYR A O 1
ATOM 778 N N . VAL A 1 101 ? 11.144 5.194 -22.823 1.00 95.94 101 VAL A N 1
ATOM 779 C CA . VAL A 1 101 ? 11.212 4.901 -21.375 1.00 95.94 101 VAL A CA 1
ATOM 780 C C . VAL A 1 101 ? 10.825 3.456 -21.057 1.00 95.94 101 VAL A C 1
ATOM 782 O O . VAL A 1 101 ? 11.321 2.891 -20.086 1.00 95.94 101 VAL A O 1
ATOM 785 N N . LEU A 1 102 ? 9.984 2.826 -21.886 1.00 97.50 102 LEU A N 1
ATOM 786 C CA . LEU A 1 102 ? 9.647 1.411 -21.732 1.00 97.50 102 LEU A CA 1
ATOM 787 C C . LEU A 1 102 ? 10.829 0.513 -22.105 1.00 97.50 102 LEU A C 1
ATOM 789 O O . LEU A 1 102 ? 11.110 -0.431 -21.377 1.00 97.50 102 LEU A O 1
ATOM 793 N N . GLU A 1 103 ? 11.556 0.831 -23.179 1.00 97.50 103 GLU A N 1
ATOM 794 C CA . GLU A 1 103 ? 12.781 0.111 -23.557 1.00 97.50 103 GLU A CA 1
ATOM 795 C C . GLU A 1 103 ? 13.858 0.196 -22.466 1.00 97.50 103 GLU A C 1
ATOM 797 O O . GLU A 1 103 ? 14.529 -0.792 -22.179 1.00 97.50 103 GLU A O 1
ATOM 802 N N . GLN A 1 104 ? 14.003 1.356 -21.818 1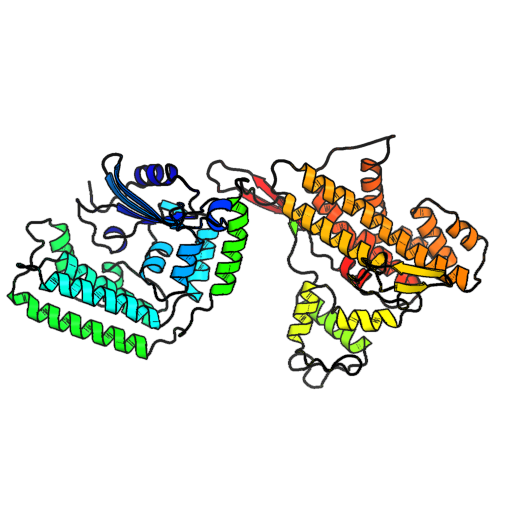.00 97.44 104 GLN A N 1
ATOM 803 C CA . GLN A 1 104 ? 14.928 1.536 -20.693 1.00 97.44 104 GLN A CA 1
ATOM 804 C C . GLN A 1 104 ? 14.509 0.721 -19.465 1.00 97.44 104 GLN A C 1
ATOM 806 O O . GLN A 1 104 ? 15.336 0.048 -18.853 1.00 97.44 104 GLN A O 1
ATOM 811 N N . LEU A 1 105 ? 13.223 0.769 -19.107 1.00 98.06 105 LEU A N 1
ATOM 812 C CA . LEU A 1 105 ? 12.675 0.054 -17.955 1.00 98.06 105 LEU A CA 1
ATOM 813 C C . LEU A 1 105 ? 12.734 -1.470 -18.135 1.00 98.06 105 LEU A C 1
ATOM 815 O O . LEU A 1 105 ? 12.985 -2.206 -17.186 1.00 98.06 105 LEU A O 1
ATOM 819 N N . LEU A 1 106 ? 12.463 -1.949 -19.349 1.00 97.38 106 LEU A N 1
ATOM 820 C CA . LEU A 1 106 ? 12.337 -3.375 -19.657 1.00 97.38 106 LEU A CA 1
ATOM 821 C C . LEU A 1 106 ? 13.620 -3.981 -20.233 1.00 97.38 106 LEU A C 1
ATOM 823 O O . LEU A 1 106 ? 13.626 -5.162 -20.575 1.00 97.38 106 LEU A O 1
ATOM 827 N N . SER A 1 107 ? 14.706 -3.207 -20.311 1.00 97.25 107 SER A N 1
ATOM 828 C CA . SER A 1 107 ? 15.997 -3.717 -20.762 1.00 97.25 107 SER A CA 1
ATOM 829 C C . SER A 1 107 ? 16.433 -4.918 -19.906 1.00 97.25 107 SER A C 1
ATOM 831 O O . SER A 1 107 ? 16.473 -4.819 -18.673 1.00 97.25 107 SER A O 1
ATOM 833 N N . PRO A 1 108 ? 16.810 -6.051 -20.529 1.00 95.50 108 PRO A N 1
ATOM 834 C CA . PRO A 1 108 ? 17.327 -7.209 -19.804 1.00 95.50 108 PRO A CA 1
ATOM 835 C C . PRO A 1 108 ? 18.750 -6.976 -19.270 1.00 95.50 108 PRO A C 1
ATOM 837 O O . PRO A 1 108 ? 19.239 -7.747 -18.444 1.00 95.50 108 PRO A O 1
ATOM 840 N N . LEU A 1 109 ? 19.430 -5.919 -19.724 1.00 96.06 109 LEU A N 1
ATOM 841 C CA . LEU A 1 109 ? 20.812 -5.607 -19.379 1.00 96.06 109 LEU A CA 1
ATOM 842 C C . LEU A 1 109 ? 20.863 -4.716 -18.129 1.00 96.06 109 LEU A C 1
ATOM 844 O O . LEU A 1 109 ? 21.082 -3.507 -18.203 1.00 96.06 109 LEU A O 1
ATOM 848 N N . VAL A 1 110 ? 20.634 -5.318 -16.964 1.00 95.44 110 VAL A N 1
ATOM 849 C CA . VAL A 1 110 ? 20.510 -4.605 -15.681 1.00 95.44 110 VAL A CA 1
ATOM 850 C C . VAL A 1 110 ? 21.875 -4.393 -15.020 1.00 95.44 110 VAL A C 1
ATOM 852 O O . VAL A 1 110 ? 22.587 -5.357 -14.754 1.00 95.44 110 VAL A O 1
ATOM 855 N N . VAL A 1 111 ? 22.216 -3.141 -14.695 1.00 93.56 111 VAL A N 1
ATOM 856 C CA . VAL A 1 111 ? 23.421 -2.788 -13.913 1.00 93.56 111 VAL A CA 1
ATOM 857 C C . VAL A 1 111 ? 23.068 -2.568 -12.441 1.00 93.56 111 VAL A C 1
ATOM 859 O O . VAL A 1 111 ? 23.808 -2.988 -11.554 1.00 93.56 111 VAL A O 1
ATOM 862 N N . HIS A 1 112 ? 21.912 -1.954 -12.171 1.00 91.62 112 HIS A N 1
ATOM 863 C CA . HIS A 1 112 ? 21.393 -1.708 -10.824 1.00 91.62 112 HIS A CA 1
ATOM 864 C C . HIS A 1 112 ? 19.877 -1.868 -10.769 1.00 91.62 112 HIS A C 1
ATOM 866 O O . HIS A 1 112 ? 19.175 -1.499 -11.709 1.00 91.62 112 HIS A O 1
ATOM 872 N N . THR A 1 113 ? 19.366 -2.397 -9.657 1.00 90.31 113 THR A N 1
ATOM 873 C CA . THR A 1 113 ? 17.936 -2.668 -9.472 1.00 90.31 113 THR A CA 1
ATOM 874 C C . THR A 1 113 ? 17.543 -2.665 -7.999 1.00 90.31 113 THR A C 1
ATOM 876 O O . THR A 1 113 ? 18.351 -3.001 -7.132 1.00 90.31 113 THR A O 1
ATOM 879 N N . THR A 1 114 ? 16.275 -2.368 -7.724 1.00 85.69 114 THR A N 1
ATOM 880 C CA . THR A 1 114 ? 15.632 -2.539 -6.412 1.00 85.69 114 THR A CA 1
ATOM 881 C C . THR A 1 114 ? 14.338 -3.362 -6.543 1.00 85.69 114 THR A C 1
ATOM 883 O O . THR A 1 114 ? 13.882 -3.595 -7.664 1.00 85.69 114 THR A O 1
ATOM 886 N N . PRO A 1 115 ? 13.702 -3.816 -5.443 1.00 84.50 115 PRO A N 1
ATOM 887 C CA . PRO A 1 115 ? 12.390 -4.471 -5.513 1.00 84.50 115 PRO A CA 1
ATOM 888 C C . PRO A 1 115 ? 11.308 -3.608 -6.180 1.00 84.50 115 PRO A C 1
ATOM 890 O O . PRO A 1 115 ? 10.429 -4.115 -6.873 1.00 84.50 115 PRO A O 1
ATOM 893 N N . GLU A 1 116 ? 11.384 -2.291 -6.008 1.00 90.75 116 GLU A N 1
ATOM 894 C CA . GLU A 1 116 ? 10.466 -1.335 -6.623 1.00 90.75 116 GLU A CA 1
ATOM 895 C C . GLU A 1 116 ? 10.657 -1.234 -8.146 1.00 90.75 116 GLU A C 1
ATOM 897 O O . GLU A 1 116 ? 9.710 -0.891 -8.850 1.00 90.75 116 GLU A O 1
ATOM 902 N N . HIS A 1 117 ? 11.835 -1.580 -8.682 1.00 95.81 117 HIS A N 1
ATOM 903 C CA . HIS A 1 117 ? 12.030 -1.730 -10.127 1.00 95.81 117 HIS A CA 1
ATOM 904 C C . HIS A 1 117 ? 11.229 -2.918 -10.685 1.00 95.81 117 HIS A C 1
ATOM 906 O O . HIS A 1 117 ? 10.594 -2.789 -11.730 1.00 95.81 117 HIS A O 1
ATOM 912 N N . ASP A 1 118 ? 11.186 -4.056 -9.982 1.00 88.81 118 ASP A N 1
ATOM 913 C CA . ASP A 1 118 ? 10.354 -5.199 -10.386 1.00 88.81 118 ASP A CA 1
ATOM 914 C C . ASP A 1 118 ? 8.858 -4.866 -10.332 1.00 88.81 118 ASP A C 1
ATOM 916 O O . ASP A 1 118 ? 8.107 -5.213 -11.247 1.00 88.81 118 ASP A O 1
ATOM 920 N N . GLU A 1 119 ? 8.433 -4.135 -9.300 1.00 94.06 119 GLU A N 1
ATOM 921 C CA . GLU A 1 119 ? 7.072 -3.606 -9.206 1.00 94.06 119 GLU A CA 1
ATOM 922 C C . GLU A 1 119 ? 6.756 -2.646 -10.365 1.00 94.06 119 GLU A C 1
ATOM 924 O O . GLU A 1 119 ? 5.709 -2.768 -11.003 1.00 94.06 119 GLU A O 1
ATOM 929 N N . LEU A 1 120 ? 7.679 -1.742 -10.703 1.00 97.50 120 LEU A N 1
ATOM 930 C CA . LEU A 1 120 ? 7.518 -0.804 -11.812 1.00 97.50 120 LEU A CA 1
ATOM 931 C C . LEU A 1 120 ? 7.398 -1.516 -13.168 1.00 97.50 120 LEU A C 1
ATOM 933 O O . LEU A 1 120 ? 6.543 -1.147 -13.974 1.00 97.50 120 LEU A O 1
ATOM 937 N N . LYS A 1 121 ? 8.188 -2.573 -13.409 1.00 97.19 121 LYS A N 1
ATOM 938 C CA . LYS A 1 121 ? 8.063 -3.425 -14.608 1.00 97.19 121 LYS A CA 1
ATOM 939 C C . LYS A 1 121 ? 6.701 -4.115 -14.685 1.00 97.19 121 LYS A C 1
ATOM 941 O O . LYS A 1 121 ? 6.146 -4.244 -15.774 1.00 97.19 121 LYS A O 1
ATOM 946 N N . ALA A 1 122 ? 6.139 -4.538 -13.550 1.00 96.62 122 ALA A N 1
ATOM 947 C CA . ALA A 1 122 ? 4.795 -5.110 -13.520 1.00 96.62 122 ALA A CA 1
ATOM 948 C C . ALA A 1 122 ? 3.727 -4.071 -13.908 1.00 96.62 122 ALA A C 1
ATOM 950 O O . ALA A 1 122 ? 2.840 -4.386 -14.699 1.00 96.62 122 ALA A O 1
ATOM 951 N N . ILE A 1 123 ? 3.858 -2.830 -13.422 1.00 98.00 123 ILE A N 1
ATOM 952 C CA . ILE A 1 123 ? 2.949 -1.715 -13.741 1.00 98.00 123 ILE A CA 1
ATOM 953 C C . ILE A 1 123 ? 3.094 -1.249 -15.202 1.00 98.00 123 ILE A C 1
ATOM 955 O O . ILE A 1 123 ? 2.135 -0.752 -15.793 1.00 98.00 123 ILE A O 1
ATOM 959 N N . ALA A 1 124 ? 4.268 -1.422 -15.821 1.00 96.81 124 ALA A N 1
ATOM 960 C CA . ALA A 1 124 ? 4.531 -0.993 -17.198 1.00 96.81 124 ALA A CA 1
ATOM 961 C C . ALA A 1 124 ? 3.516 -1.551 -18.210 1.00 96.81 124 ALA A C 1
ATOM 963 O O . ALA A 1 124 ? 3.134 -0.847 -19.144 1.00 96.81 124 ALA A O 1
ATOM 964 N N . LYS A 1 125 ? 3.025 -2.778 -17.988 1.00 94.88 125 LYS A N 1
ATOM 965 C CA . LYS A 1 125 ? 2.003 -3.418 -18.833 1.00 94.88 125 LYS A CA 1
ATOM 966 C C . LYS A 1 125 ? 0.712 -2.600 -18.906 1.00 94.88 125 LYS A C 1
ATOM 968 O O . LYS A 1 125 ? 0.129 -2.477 -19.976 1.00 94.88 125 LYS A O 1
ATOM 973 N N . ASP A 1 126 ? 0.332 -1.965 -17.800 1.00 97.31 126 ASP A N 1
ATOM 974 C CA . ASP A 1 126 ? -0.858 -1.113 -17.700 1.00 97.31 126 ASP A CA 1
ATOM 975 C C . ASP A 1 126 ? -0.632 0.301 -18.274 1.00 97.31 126 ASP A C 1
ATOM 977 O O . ASP A 1 126 ? -1.541 1.137 -18.279 1.00 97.31 126 ASP A O 1
ATOM 981 N N . CYS A 1 127 ? 0.586 0.603 -18.731 1.00 97.69 127 CYS A N 1
ATOM 982 C CA . CYS A 1 127 ? 0.951 1.876 -19.355 1.00 97.69 127 CYS A CA 1
ATOM 983 C C . CYS A 1 127 ? 1.032 1.787 -20.888 1.00 97.69 127 CYS A C 1
ATOM 985 O O . CYS A 1 127 ? 0.981 2.813 -21.568 1.00 97.69 127 CYS A O 1
ATOM 987 N N . ILE A 1 128 ? 1.133 0.575 -21.440 1.00 97.75 128 ILE A N 1
ATOM 988 C CA . ILE A 1 128 ? 1.235 0.335 -22.881 1.00 97.75 128 ILE A CA 1
ATOM 989 C C . ILE A 1 128 ? -0.119 0.584 -23.550 1.00 97.75 128 ILE A C 1
ATOM 991 O O . ILE A 1 128 ? -1.164 0.119 -23.106 1.00 97.75 128 ILE A O 1
ATOM 995 N N . THR A 1 129 ? -0.086 1.309 -24.666 1.00 98.00 129 THR A N 1
ATOM 996 C CA . THR A 1 129 ? -1.268 1.651 -25.468 1.00 98.00 129 THR A CA 1
ATOM 997 C C . THR A 1 129 ? -0.981 1.469 -26.948 1.00 98.00 129 THR A C 1
ATOM 999 O O . THR A 1 129 ? 0.170 1.605 -27.376 1.00 98.00 129 THR A O 1
ATOM 1002 N N . ARG A 1 130 ? -2.026 1.283 -27.763 1.00 97.69 130 ARG A N 1
ATOM 1003 C CA . ARG A 1 130 ? -1.882 1.222 -29.231 1.00 97.69 130 ARG A CA 1
ATOM 1004 C C . ARG A 1 130 ? -1.238 2.483 -29.829 1.00 97.69 130 ARG A C 1
ATOM 1006 O O . ARG A 1 130 ? -0.593 2.438 -30.868 1.00 97.69 130 ARG A O 1
ATOM 1013 N N . HIS A 1 131 ? -1.335 3.624 -29.145 1.00 97.62 131 HIS A N 1
ATOM 1014 C CA . HIS A 1 131 ? -0.724 4.878 -29.594 1.00 97.62 131 HIS A CA 1
ATOM 1015 C C . HIS A 1 131 ? 0.801 4.937 -29.426 1.00 97.62 131 HIS A C 1
ATOM 1017 O O . HIS A 1 131 ? 1.414 5.886 -29.924 1.00 97.62 131 HIS A O 1
ATOM 1023 N N . HIS A 1 132 ? 1.428 3.946 -28.783 1.00 98.19 132 HIS A N 1
ATOM 1024 C CA . HIS A 1 132 ? 2.887 3.817 -28.769 1.00 98.19 132 HIS A CA 1
ATOM 1025 C C . HIS A 1 132 ? 3.467 3.616 -30.175 1.00 98.19 132 HIS A C 1
ATOM 1027 O O . HIS A 1 132 ? 4.576 4.078 -30.428 1.00 98.19 132 HIS A O 1
ATOM 1033 N N . ALA A 1 133 ? 2.706 3.062 -31.127 1.00 97.88 133 ALA A N 1
ATOM 1034 C CA . ALA A 1 133 ? 3.122 2.985 -32.530 1.00 97.88 133 ALA A CA 1
ATOM 1035 C C . ALA A 1 133 ? 3.540 4.351 -33.112 1.00 97.88 133 ALA A C 1
ATOM 1037 O O . ALA A 1 133 ? 4.519 4.431 -33.849 1.00 97.88 133 ALA A O 1
ATOM 1038 N N . HIS A 1 134 ? 2.890 5.454 -32.716 1.00 98.00 134 HIS A N 1
ATOM 1039 C CA . HIS A 1 134 ? 3.274 6.797 -33.173 1.00 98.00 134 HIS A CA 1
ATOM 1040 C C . HIS A 1 134 ? 4.680 7.218 -32.730 1.00 98.00 134 HIS A C 1
ATOM 1042 O O . HIS A 1 134 ? 5.332 7.989 -33.433 1.00 98.00 134 HIS A O 1
ATOM 1048 N N . HIS A 1 135 ? 5.144 6.745 -31.569 1.00 97.38 135 HIS A N 1
ATOM 1049 C CA . HIS A 1 135 ? 6.510 6.996 -31.116 1.00 97.38 135 HIS A CA 1
ATOM 1050 C C . HIS A 1 135 ? 7.511 6.353 -32.075 1.00 97.38 135 HIS A C 1
ATOM 1052 O O . HIS A 1 135 ? 8.411 7.029 -32.571 1.00 97.38 135 HIS A O 1
ATOM 1058 N N . TYR A 1 136 ? 7.300 5.074 -32.380 1.00 98.19 136 TYR A N 1
ATOM 1059 C CA . TYR A 1 136 ? 8.159 4.296 -33.266 1.00 98.19 136 TYR A CA 1
ATOM 1060 C C . TYR A 1 136 ? 8.136 4.818 -34.703 1.00 98.19 136 TYR A C 1
ATOM 1062 O O . TYR A 1 136 ? 9.199 5.021 -35.281 1.00 98.19 136 TYR A O 1
ATOM 1070 N N . LEU A 1 137 ? 6.958 5.151 -35.243 1.00 98.50 137 LEU A N 1
ATOM 1071 C CA . LEU A 1 137 ? 6.817 5.795 -36.556 1.00 98.50 137 LEU A CA 1
ATOM 1072 C C . LEU A 1 137 ? 7.575 7.128 -36.618 1.00 98.50 137 LEU A C 1
ATOM 1074 O O . LEU A 1 137 ? 8.349 7.374 -37.543 1.00 98.50 137 LEU A O 1
ATOM 1078 N N . GLY A 1 138 ? 7.396 7.983 -35.605 1.00 98.00 138 GLY A N 1
ATOM 1079 C CA . GLY A 1 138 ? 8.080 9.273 -35.529 1.00 98.00 138 GLY A CA 1
ATOM 1080 C C . GLY A 1 138 ? 9.600 9.136 -35.407 1.00 98.00 138 GLY A C 1
ATOM 1081 O O . GLY A 1 138 ? 10.339 9.918 -36.006 1.00 98.00 138 GLY A O 1
ATOM 1082 N N . PHE A 1 139 ? 10.083 8.140 -34.660 1.00 96.81 139 PHE A N 1
ATOM 1083 C CA . PHE A 1 139 ? 11.512 7.851 -34.548 1.00 96.81 139 PHE A CA 1
ATOM 1084 C C . PHE A 1 139 ? 12.079 7.312 -35.867 1.00 96.81 139 PHE A C 1
ATOM 1086 O O . PHE A 1 139 ? 13.103 7.811 -36.338 1.00 96.81 139 PHE A O 1
ATOM 1093 N N . ALA A 1 140 ? 11.390 6.355 -36.494 1.00 97.81 140 ALA A N 1
ATOM 1094 C CA . ALA A 1 140 ? 11.781 5.763 -37.769 1.00 97.81 140 ALA A CA 1
ATOM 1095 C C . ALA A 1 140 ? 11.908 6.831 -38.859 1.00 97.81 140 ALA A C 1
ATOM 1097 O O . ALA A 1 140 ? 12.925 6.891 -39.542 1.00 97.81 140 ALA A O 1
ATOM 1098 N N . ALA A 1 141 ? 10.934 7.740 -38.961 1.00 97.88 141 ALA A N 1
ATOM 1099 C CA . ALA A 1 141 ? 10.964 8.833 -39.929 1.00 97.88 141 ALA A CA 1
ATOM 1100 C C . ALA A 1 141 ? 12.183 9.758 -39.746 1.00 97.88 141 ALA A C 1
ATOM 1102 O O . ALA A 1 141 ? 12.802 10.166 -40.728 1.00 97.88 141 ALA A O 1
ATOM 1103 N N . ARG A 1 142 ? 12.570 10.070 -38.499 1.00 97.31 142 ARG A N 1
ATOM 1104 C CA . ARG A 1 142 ? 13.766 10.887 -38.217 1.00 97.31 142 ARG A CA 1
ATOM 1105 C C . ARG A 1 142 ? 15.054 10.169 -38.612 1.00 97.31 142 ARG A C 1
ATOM 1107 O O . ARG A 1 142 ? 15.915 10.780 -39.236 1.00 97.31 142 ARG A O 1
ATOM 1114 N N . GLN A 1 143 ? 15.179 8.884 -38.283 1.00 96.25 143 GLN A N 1
ATOM 1115 C CA . GLN A 1 143 ? 16.350 8.087 -38.666 1.00 96.25 143 GLN A CA 1
ATOM 1116 C C . GLN A 1 143 ? 16.428 7.876 -40.180 1.00 96.25 143 GLN A C 1
ATOM 1118 O O . GLN A 1 143 ? 17.511 7.959 -40.752 1.00 96.25 143 GLN A O 1
ATOM 1123 N N . TRP A 1 144 ? 15.284 7.717 -40.849 1.00 96.75 144 TRP A N 1
ATOM 1124 C CA . TRP A 1 144 ? 15.206 7.660 -42.306 1.00 96.75 144 TRP A CA 1
ATOM 1125 C C . TRP A 1 144 ? 15.684 8.964 -42.954 1.00 96.75 144 TRP A C 1
ATOM 1127 O O . TRP A 1 144 ? 16.458 8.949 -43.908 1.00 96.75 144 TRP A O 1
ATOM 1137 N N . GLN A 1 145 ? 15.284 10.115 -42.405 1.00 95.12 145 GLN A N 1
ATOM 1138 C CA . GLN A 1 145 ? 15.780 11.411 -42.869 1.00 95.12 145 GLN A CA 1
ATOM 1139 C C . GLN A 1 145 ? 17.290 11.571 -42.669 1.00 95.12 145 GLN A C 1
ATOM 1141 O O . GLN A 1 145 ? 17.937 12.172 -43.522 1.00 95.12 145 GLN A O 1
ATOM 1146 N N . LEU A 1 146 ? 17.852 11.059 -41.568 1.00 93.25 146 LEU A N 1
ATOM 1147 C CA . LEU A 1 146 ? 19.302 11.055 -41.346 1.00 93.25 146 LEU A CA 1
ATOM 1148 C C . LEU A 1 146 ? 20.009 10.172 -42.376 1.00 93.25 146 LEU A C 1
ATOM 1150 O O . LEU A 1 146 ? 20.905 10.654 -43.059 1.00 93.25 146 LEU A O 1
ATOM 1154 N N . PHE A 1 147 ? 19.532 8.939 -42.562 1.00 93.00 147 PHE A N 1
ATOM 1155 C CA . PHE A 1 147 ? 20.030 8.013 -43.581 1.00 93.00 147 PHE A CA 1
ATOM 1156 C C . PHE A 1 147 ? 20.071 8.657 -44.975 1.00 93.00 147 PHE A C 1
ATOM 1158 O O . PHE A 1 147 ? 21.073 8.580 -45.675 1.00 93.00 147 PHE A O 1
ATOM 1165 N N . ARG A 1 148 ? 18.998 9.361 -45.350 1.00 92.38 148 ARG A N 1
ATOM 1166 C CA . ARG A 1 148 ? 18.850 10.022 -46.652 1.00 92.38 148 ARG A CA 1
ATOM 1167 C C . ARG A 1 148 ? 19.689 11.281 -46.858 1.00 92.38 148 ARG A C 1
ATOM 1169 O O . ARG A 1 148 ? 19.829 11.703 -48.004 1.00 92.38 148 ARG A O 1
ATOM 1176 N N . LYS A 1 149 ? 20.147 11.926 -45.783 1.00 90.38 149 LYS A N 1
ATOM 1177 C CA . LYS A 1 149 ? 20.967 13.148 -45.844 1.00 90.38 149 LYS A CA 1
ATOM 1178 C C . LYS A 1 149 ? 22.457 12.853 -45.978 1.00 90.38 149 LYS A C 1
ATOM 1180 O O . LYS A 1 149 ? 23.212 13.759 -46.316 1.00 90.38 149 LYS A O 1
ATOM 1185 N N . GLU A 1 150 ? 22.874 11.636 -45.662 1.00 86.50 150 GLU A N 1
ATOM 1186 C CA . GLU A 1 150 ? 24.271 11.223 -45.699 1.00 86.50 150 GLU A CA 1
ATOM 1187 C C . GLU A 1 150 ? 24.649 10.740 -47.100 1.00 86.50 150 GLU A C 1
ATOM 1189 O O . GLU A 1 150 ? 23.913 9.966 -47.710 1.00 86.50 150 GLU A O 1
ATOM 1194 N N . ASP A 1 151 ? 25.793 11.210 -47.600 1.00 84.31 151 ASP A N 1
ATOM 1195 C CA . ASP A 1 151 ? 26.346 10.824 -48.898 1.00 84.31 151 ASP A CA 1
ATOM 1196 C C . ASP A 1 151 ? 27.845 10.489 -48.744 1.00 84.31 151 ASP A C 1
ATOM 1198 O O . ASP A 1 151 ? 28.642 11.398 -48.479 1.00 84.31 151 ASP A O 1
ATOM 1202 N N . PRO A 1 152 ? 28.248 9.206 -48.839 1.00 84.19 152 PRO A N 1
ATOM 1203 C CA . PRO A 1 152 ? 27.384 8.036 -49.031 1.00 84.19 152 PRO A CA 1
ATOM 1204 C C . PRO A 1 152 ? 26.514 7.720 -47.787 1.00 84.19 152 PRO A C 1
ATOM 1206 O O . PRO A 1 152 ? 26.845 8.149 -46.681 1.00 84.19 152 PRO A O 1
ATOM 1209 N N . PRO A 1 153 ? 25.402 6.968 -47.908 1.00 89.38 153 PRO A N 1
ATOM 1210 C CA . PRO A 1 153 ? 24.554 6.623 -46.760 1.00 89.38 153 PRO A CA 1
ATOM 1211 C C . PRO A 1 153 ? 25.237 5.659 -45.779 1.00 89.38 153 PRO A C 1
ATOM 1213 O O . PRO A 1 153 ? 25.852 4.675 -46.202 1.00 89.38 153 PRO A O 1
ATOM 1216 N N . ARG A 1 154 ? 25.090 5.876 -44.461 1.00 89.62 154 ARG A N 1
ATOM 1217 C CA . ARG A 1 154 ? 25.621 4.954 -43.438 1.00 89.62 154 ARG A CA 1
ATOM 1218 C C . ARG A 1 154 ? 24.629 3.862 -43.039 1.00 89.62 154 ARG A C 1
ATOM 1220 O O . ARG A 1 154 ? 23.427 4.081 -42.919 1.00 89.62 154 ARG A O 1
ATOM 1227 N N . VAL A 1 155 ? 25.164 2.698 -42.683 1.00 91.44 155 VAL A N 1
ATOM 1228 C CA . VAL A 1 155 ? 24.415 1.535 -42.182 1.00 91.44 155 VAL A CA 1
ATOM 1229 C C . VAL A 1 155 ? 23.760 1.801 -40.817 1.00 91.44 155 VAL A C 1
ATOM 1231 O O . VAL A 1 155 ? 22.664 1.310 -40.554 1.00 91.44 155 VAL A O 1
ATOM 1234 N N . LYS A 1 156 ? 24.396 2.591 -39.934 1.00 90.81 156 LYS A N 1
ATOM 1235 C CA . LYS A 1 156 ? 23.909 2.812 -38.554 1.00 90.81 156 LYS A CA 1
ATOM 1236 C C . LYS A 1 156 ? 22.494 3.423 -38.526 1.00 90.81 156 LYS A C 1
ATOM 1238 O O . LYS A 1 156 ? 21.630 2.781 -37.937 1.00 90.81 156 LYS A O 1
ATOM 1243 N N . PRO A 1 157 ? 22.201 4.580 -39.156 1.00 92.88 157 PRO A N 1
ATOM 1244 C CA . PRO A 1 157 ? 20.836 5.115 -39.194 1.00 92.88 157 PRO A CA 1
ATOM 1245 C C . PRO A 1 157 ? 19.800 4.115 -39.728 1.00 92.88 157 PRO A C 1
ATOM 1247 O O . PRO A 1 157 ? 18.711 4.001 -39.168 1.00 92.88 157 PRO A O 1
ATOM 1250 N N . LEU A 1 158 ? 20.158 3.330 -40.750 1.00 95.06 158 LEU A N 1
ATOM 1251 C CA . LEU A 1 158 ? 19.275 2.326 -41.344 1.00 95.06 158 LEU A CA 1
ATOM 1252 C C . LEU A 1 158 ? 18.947 1.170 -40.380 1.00 95.06 158 LEU A C 1
ATOM 1254 O O . LEU A 1 158 ? 17.785 0.786 -40.252 1.00 95.06 158 LEU A O 1
ATOM 1258 N N . LEU A 1 159 ? 19.933 0.660 -39.634 1.00 95.50 159 LEU A N 1
ATOM 1259 C CA . LEU A 1 159 ? 19.693 -0.333 -38.577 1.00 95.50 159 LEU A CA 1
ATOM 1260 C C . LEU A 1 159 ? 18.746 0.205 -37.495 1.00 95.50 159 LEU A C 1
ATOM 1262 O O . LEU A 1 159 ? 17.870 -0.522 -37.029 1.00 95.50 159 LEU A O 1
ATOM 1266 N N . TYR A 1 160 ? 18.870 1.486 -37.124 1.00 95.50 160 TYR A N 1
ATOM 1267 C CA . TYR A 1 160 ? 17.943 2.104 -36.174 1.00 95.50 160 TYR A CA 1
ATOM 1268 C C . TYR A 1 160 ? 16.523 2.195 -36.736 1.00 95.50 160 TYR A C 1
ATOM 1270 O O . TYR A 1 160 ? 15.593 1.931 -35.979 1.00 95.50 160 TYR A O 1
ATOM 1278 N N . VAL A 1 161 ? 16.347 2.512 -38.027 1.00 97.69 161 VAL A N 1
ATOM 1279 C CA . VAL A 1 161 ? 15.032 2.498 -38.700 1.00 97.69 161 VAL A CA 1
ATOM 1280 C C . VAL A 1 161 ? 14.372 1.128 -38.562 1.00 97.69 161 VAL A C 1
ATOM 1282 O O . VAL A 1 161 ? 13.253 1.043 -38.054 1.00 97.69 161 VAL A O 1
ATOM 1285 N N . TYR A 1 162 ? 15.063 0.058 -38.965 1.00 98.00 162 TYR A N 1
ATOM 1286 C CA . TYR A 1 162 ? 14.501 -1.292 -38.898 1.00 98.00 162 TYR A CA 1
ATOM 1287 C C . TYR A 1 162 ? 14.218 -1.728 -37.470 1.00 98.00 162 TYR A C 1
ATOM 1289 O O . TYR A 1 162 ? 13.141 -2.258 -37.203 1.00 98.00 162 TYR A O 1
ATOM 1297 N N . ARG A 1 163 ? 15.134 -1.441 -36.541 1.00 97.19 163 ARG A N 1
ATOM 1298 C CA . ARG A 1 163 ? 14.951 -1.768 -35.128 1.00 97.19 163 ARG A CA 1
ATOM 1299 C C . ARG A 1 163 ? 13.673 -1.152 -34.583 1.00 97.19 163 ARG A C 1
ATOM 1301 O O . ARG A 1 163 ? 12.846 -1.880 -34.051 1.00 97.19 163 ARG A O 1
ATOM 1308 N N . VAL A 1 164 ? 13.465 0.155 -34.749 1.00 97.75 164 VAL A N 1
ATOM 1309 C CA . VAL A 1 164 ? 12.279 0.796 -34.159 1.00 97.75 164 VAL A CA 1
ATOM 1310 C C . VAL A 1 164 ? 10.976 0.406 -34.852 1.00 97.75 164 VAL A C 1
ATOM 1312 O O . VAL A 1 164 ? 9.956 0.288 -34.175 1.00 97.75 164 VAL A O 1
ATOM 1315 N N . LEU A 1 165 ? 10.988 0.169 -36.170 1.00 98.62 165 LEU A N 1
ATOM 1316 C CA . LEU A 1 165 ? 9.800 -0.302 -36.887 1.00 98.62 165 LEU A CA 1
ATOM 1317 C C . LEU A 1 165 ? 9.410 -1.706 -36.423 1.00 98.62 165 LEU A C 1
ATOM 1319 O O . LEU A 1 165 ? 8.247 -1.933 -36.092 1.00 98.62 165 LEU A O 1
ATOM 1323 N N . LEU A 1 166 ? 10.376 -2.622 -36.320 1.00 98.62 166 LEU A N 1
ATOM 1324 C CA . LEU A 1 166 ? 10.119 -3.979 -35.844 1.00 98.62 166 LEU A CA 1
ATOM 1325 C C . LEU A 1 166 ? 9.731 -4.017 -34.359 1.00 98.62 166 LEU A C 1
ATOM 1327 O O . LEU A 1 166 ? 8.814 -4.760 -34.015 1.00 98.62 166 LEU A O 1
ATOM 1331 N N . THR A 1 167 ? 10.331 -3.184 -33.498 1.00 98.50 167 THR A N 1
ATOM 1332 C CA . THR A 1 167 ? 9.897 -3.021 -32.098 1.00 98.50 167 THR A CA 1
ATOM 1333 C C . THR A 1 167 ? 8.438 -2.579 -32.031 1.00 98.50 167 THR A C 1
ATOM 1335 O O . THR A 1 167 ? 7.645 -3.174 -31.303 1.00 98.50 167 THR A O 1
ATOM 1338 N N . GLY A 1 168 ? 8.058 -1.567 -32.818 1.00 98.44 168 GLY A N 1
ATOM 1339 C CA . GLY A 1 168 ? 6.677 -1.099 -32.885 1.00 98.44 168 GLY A CA 1
ATOM 1340 C C . GLY A 1 168 ? 5.717 -2.190 -33.360 1.00 98.44 168 GLY A C 1
ATOM 1341 O O . GLY A 1 168 ? 4.666 -2.383 -32.751 1.00 98.44 168 GLY A O 1
ATOM 1342 N N . ILE A 1 169 ? 6.083 -2.928 -34.414 1.00 98.75 169 ILE A N 1
ATOM 1343 C CA . ILE A 1 169 ? 5.254 -4.008 -34.971 1.00 98.75 169 ILE A CA 1
ATOM 1344 C C . ILE A 1 169 ? 5.064 -5.123 -33.942 1.00 98.75 169 ILE A C 1
ATOM 1346 O O . ILE A 1 169 ? 3.940 -5.581 -33.730 1.00 98.75 169 ILE A O 1
ATOM 1350 N N . HIS A 1 170 ? 6.148 -5.541 -33.286 1.00 98.56 170 HIS A N 1
ATOM 1351 C CA . HIS A 1 170 ? 6.108 -6.549 -32.236 1.00 98.56 170 HIS A CA 1
ATOM 1352 C C . HIS A 1 170 ? 5.198 -6.099 -31.088 1.00 98.56 170 HIS A C 1
ATOM 1354 O O . HIS A 1 170 ? 4.240 -6.802 -30.774 1.00 98.56 170 HIS A O 1
ATOM 1360 N N . LEU A 1 171 ? 5.403 -4.885 -30.563 1.00 98.31 171 LEU A N 1
ATOM 1361 C CA . LEU A 1 171 ? 4.595 -4.335 -29.474 1.00 98.31 171 LEU A CA 1
ATOM 1362 C C . LEU A 1 171 ? 3.103 -4.309 -29.810 1.00 98.31 171 LEU A C 1
ATOM 1364 O O . LEU A 1 171 ? 2.285 -4.693 -28.980 1.00 98.31 171 LEU A O 1
ATOM 1368 N N . MET A 1 172 ? 2.731 -3.875 -31.017 1.00 98.44 172 MET A N 1
ATOM 1369 C CA . MET A 1 172 ? 1.321 -3.820 -31.418 1.00 98.44 172 MET A CA 1
ATOM 1370 C C . MET A 1 172 ? 0.678 -5.207 -31.523 1.00 98.44 172 MET A C 1
ATOM 1372 O O . MET A 1 172 ? -0.523 -5.330 -31.272 1.00 98.44 172 MET A O 1
ATOM 1376 N N . ARG A 1 173 ? 1.463 -6.237 -31.868 1.00 97.75 173 ARG A N 1
ATOM 1377 C CA . ARG A 1 173 ? 1.007 -7.629 -31.992 1.00 97.75 173 ARG A CA 1
ATOM 1378 C C . ARG A 1 173 ? 0.932 -8.360 -30.651 1.00 97.75 173 ARG A C 1
ATOM 1380 O O . ARG A 1 173 ? 0.019 -9.158 -30.465 1.00 97.75 173 ARG A O 1
ATOM 1387 N N . THR A 1 174 ? 1.885 -8.132 -29.750 1.00 97.12 174 THR A N 1
ATOM 1388 C CA . THR A 1 174 ? 2.069 -8.962 -28.544 1.00 97.12 174 THR A CA 1
ATOM 1389 C C . THR A 1 174 ? 1.729 -8.239 -27.244 1.00 97.12 174 THR A C 1
ATOM 1391 O O . THR A 1 174 ? 1.398 -8.886 -26.254 1.00 97.12 174 THR A O 1
ATOM 1394 N N . GLY A 1 175 ? 1.798 -6.906 -27.228 1.00 96.62 175 GLY A N 1
ATOM 1395 C CA . GLY A 1 175 ? 1.784 -6.120 -25.994 1.00 96.62 175 GLY A CA 1
ATOM 1396 C C . GLY A 1 175 ? 3.090 -6.193 -25.198 1.00 96.62 175 GLY A C 1
ATOM 1397 O O . GLY A 1 175 ? 3.134 -5.714 -24.066 1.00 96.62 175 GLY A O 1
ATOM 1398 N N . GLU A 1 176 ? 4.149 -6.763 -25.775 1.00 96.81 176 GLU A N 1
ATOM 1399 C CA . GLU A 1 176 ? 5.472 -6.893 -25.162 1.00 96.81 176 GLU A CA 1
ATOM 1400 C C . GLU A 1 176 ? 6.484 -5.980 -25.865 1.00 96.81 176 GLU A C 1
ATOM 1402 O O . GLU A 1 176 ? 6.383 -5.715 -27.061 1.00 96.81 176 GLU A O 1
ATOM 1407 N N . VAL A 1 177 ? 7.452 -5.450 -25.116 1.00 97.12 177 VAL A N 1
ATOM 1408 C CA . VAL A 1 177 ? 8.514 -4.597 -25.666 1.00 97.12 177 VAL A CA 1
ATOM 1409 C C . VAL A 1 177 ? 9.742 -5.458 -25.927 1.00 97.12 177 VAL A C 1
ATOM 1411 O O . VAL A 1 177 ? 10.286 -6.042 -24.996 1.00 97.12 177 VAL A O 1
ATOM 1414 N N . GLU A 1 178 ? 10.204 -5.473 -27.175 1.00 97.75 178 GLU A N 1
ATOM 1415 C CA . GLU A 1 178 ? 11.478 -6.066 -27.583 1.00 97.75 178 GLU A CA 1
ATOM 1416 C C . GLU A 1 178 ? 12.246 -5.042 -28.425 1.00 97.75 178 GLU A C 1
ATOM 1418 O O . GLU A 1 178 ? 11.726 -4.504 -29.406 1.00 97.75 178 GLU A O 1
ATOM 1423 N N . ALA A 1 179 ? 13.477 -4.741 -28.019 1.00 96.69 179 ALA A N 1
ATOM 1424 C CA . ALA A 1 179 ? 14.318 -3.706 -28.616 1.00 96.69 179 ALA A CA 1
ATOM 1425 C C . ALA A 1 179 ? 15.511 -4.280 -29.395 1.00 96.69 179 ALA A C 1
ATOM 1427 O O . ALA A 1 179 ? 16.149 -3.550 -30.157 1.00 96.69 179 ALA A O 1
ATOM 1428 N N . ASN A 1 180 ? 15.820 -5.565 -29.225 1.00 97.44 180 ASN A N 1
ATOM 1429 C CA . ASN A 1 180 ? 16.913 -6.237 -29.902 1.00 97.44 180 ASN A CA 1
ATOM 1430 C C . ASN A 1 180 ? 16.517 -6.605 -31.337 1.00 97.44 180 ASN A C 1
ATOM 1432 O O . ASN A 1 180 ? 15.631 -7.428 -31.573 1.00 97.44 180 ASN A O 1
ATOM 1436 N N . LEU A 1 181 ? 17.200 -6.004 -32.312 1.00 97.44 181 LEU A N 1
ATOM 1437 C CA . LEU A 1 181 ? 16.911 -6.190 -33.731 1.00 97.44 181 LEU A CA 1
ATOM 1438 C C . LEU A 1 181 ? 17.099 -7.643 -34.188 1.00 97.44 181 LEU A C 1
ATOM 1440 O O . LEU A 1 181 ? 16.321 -8.110 -35.016 1.00 97.44 181 LEU A O 1
ATOM 1444 N N . LEU A 1 182 ? 18.092 -8.360 -33.656 1.00 96.00 182 LEU A N 1
ATOM 1445 C CA . LEU A 1 182 ? 18.344 -9.751 -34.037 1.00 96.00 182 LEU A CA 1
ATOM 1446 C C . LEU A 1 182 ? 17.216 -10.661 -33.542 1.00 96.00 182 LEU A C 1
ATOM 1448 O O . LEU A 1 182 ? 16.677 -11.431 -34.334 1.00 96.00 182 LEU A O 1
ATOM 1452 N N . THR A 1 183 ? 16.780 -10.490 -32.289 1.00 97.19 183 THR A N 1
ATOM 1453 C CA . THR A 1 183 ? 15.617 -11.205 -31.735 1.00 97.19 183 THR A CA 1
ATOM 1454 C C . THR A 1 183 ? 14.349 -10.913 -32.540 1.00 97.19 183 THR A C 1
ATOM 1456 O O . THR A 1 183 ? 13.619 -11.824 -32.926 1.00 97.19 183 THR A O 1
ATOM 1459 N N . LEU A 1 184 ? 14.095 -9.641 -32.869 1.00 97.81 184 LEU A N 1
ATOM 1460 C CA . LEU A 1 184 ? 12.950 -9.249 -33.700 1.00 97.81 184 LEU A CA 1
ATOM 1461 C C . LEU A 1 184 ? 13.004 -9.898 -35.092 1.00 97.81 184 LEU A C 1
ATOM 1463 O O . LEU A 1 184 ? 11.973 -10.321 -35.632 1.00 97.81 184 LEU A O 1
ATOM 1467 N N . ASN A 1 185 ? 14.202 -10.014 -35.671 1.00 97.56 185 ASN A N 1
ATOM 1468 C CA . ASN A 1 185 ? 14.392 -10.604 -36.989 1.00 97.56 185 ASN A CA 1
ATOM 1469 C C . ASN A 1 185 ? 14.175 -12.126 -37.015 1.00 97.56 185 ASN A C 1
ATOM 1471 O O . ASN A 1 185 ? 13.875 -12.679 -38.075 1.00 97.56 185 ASN A O 1
ATOM 1475 N N . GLU A 1 186 ? 14.211 -12.812 -35.867 1.00 96.25 186 GLU A N 1
ATOM 1476 C CA . GLU A 1 186 ? 13.840 -14.230 -35.787 1.00 96.25 186 GLU A CA 1
ATOM 1477 C C . GLU A 1 186 ? 12.400 -14.474 -36.248 1.00 96.25 186 GLU A C 1
ATOM 1479 O O . GLU A 1 186 ? 12.117 -15.535 -36.805 1.00 96.25 186 GLU A O 1
ATOM 1484 N N . THR A 1 187 ? 11.509 -13.494 -36.072 1.00 94.25 187 THR A N 1
ATOM 1485 C CA . THR A 1 187 ? 10.122 -13.559 -36.556 1.00 94.25 187 THR A CA 1
ATOM 1486 C C . THR A 1 187 ? 9.932 -12.789 -37.862 1.00 94.25 187 THR A C 1
ATOM 1488 O O . THR A 1 187 ? 9.230 -13.273 -38.746 1.00 94.25 187 THR A O 1
ATOM 1491 N N . ALA A 1 188 ? 10.563 -11.617 -38.016 1.00 95.38 188 ALA A N 1
ATOM 1492 C CA . ALA A 1 188 ? 10.395 -10.784 -39.212 1.00 95.38 188 ALA A CA 1
ATOM 1493 C C . ALA A 1 188 ? 11.044 -11.381 -40.476 1.00 95.38 188 ALA A C 1
ATOM 1495 O O . ALA A 1 188 ? 10.584 -11.099 -41.581 1.00 95.38 188 ALA A O 1
ATOM 1496 N N . LYS A 1 189 ? 12.083 -12.218 -40.317 1.00 96.19 189 LYS A N 1
ATOM 1497 C CA . LYS A 1 189 ? 12.782 -12.942 -41.394 1.00 96.19 189 LYS A CA 1
ATOM 1498 C C . LYS A 1 189 ? 13.227 -12.043 -42.556 1.00 96.19 189 LYS A C 1
ATOM 1500 O O . LYS A 1 189 ? 13.119 -12.425 -43.720 1.00 96.19 189 LYS A O 1
ATOM 1505 N N . LEU A 1 190 ? 13.750 -10.859 -42.243 1.00 96.19 190 LEU A N 1
ATOM 1506 C CA . LEU A 1 190 ? 14.303 -9.933 -43.226 1.00 96.19 190 LEU A CA 1
ATOM 1507 C C . LEU A 1 190 ? 15.750 -10.357 -43.548 1.00 96.19 190 LEU A C 1
ATOM 1509 O O . LEU A 1 190 ? 16.621 -10.249 -42.679 1.00 96.19 190 LEU A O 1
ATOM 1513 N N . PRO A 1 191 ? 16.037 -10.851 -44.769 1.00 93.19 191 PRO A N 1
ATOM 1514 C CA . PRO A 1 191 ? 17.297 -11.539 -45.078 1.00 93.19 191 PRO A CA 1
ATOM 1515 C C . PRO A 1 191 ? 18.522 -10.614 -45.121 1.00 93.19 191 PRO A C 1
ATOM 1517 O O . PRO A 1 191 ? 19.649 -11.086 -45.061 1.00 93.19 191 PRO A O 1
ATOM 1520 N N . TYR A 1 192 ? 18.311 -9.303 -45.225 1.00 93.06 192 TYR A N 1
ATOM 1521 C CA . TYR A 1 192 ? 19.370 -8.296 -45.330 1.00 93.06 192 TYR A CA 1
ATOM 1522 C C . TYR A 1 192 ? 19.836 -7.751 -43.969 1.00 93.06 192 TYR A C 1
ATOM 1524 O O . TYR A 1 192 ? 20.823 -7.024 -43.908 1.00 93.06 192 TYR A O 1
ATOM 1532 N N . ILE A 1 193 ? 19.142 -8.062 -42.867 1.00 94.75 193 ILE A N 1
ATOM 1533 C CA . ILE A 1 193 ? 19.497 -7.534 -41.539 1.00 94.75 193 ILE A CA 1
ATOM 1534 C C . ILE A 1 193 ? 20.839 -8.088 -41.061 1.00 94.75 193 ILE A C 1
ATOM 1536 O O . ILE A 1 193 ? 21.661 -7.311 -40.580 1.00 94.75 193 ILE A O 1
ATOM 1540 N N . ASP A 1 194 ? 21.084 -9.388 -41.240 1.00 92.00 194 ASP A N 1
ATOM 1541 C CA . ASP A 1 194 ? 22.328 -10.031 -40.800 1.00 92.00 194 ASP A CA 1
ATOM 1542 C C . ASP A 1 194 ? 23.540 -9.402 -41.502 1.00 92.00 194 ASP A C 1
ATOM 1544 O O . ASP A 1 194 ? 24.512 -9.019 -40.853 1.00 92.00 194 ASP A O 1
ATOM 1548 N N . GLU A 1 195 ? 23.430 -9.165 -42.813 1.00 91.38 195 GLU A N 1
ATOM 1549 C CA . GLU A 1 195 ? 24.469 -8.492 -43.594 1.00 91.38 195 GLU A CA 1
ATOM 1550 C C . GLU A 1 195 ? 24.706 -7.046 -43.124 1.00 91.38 195 GLU A C 1
ATOM 1552 O O . GLU A 1 195 ? 25.851 -6.615 -42.974 1.00 91.38 195 GLU A O 1
ATOM 1557 N N . LEU A 1 196 ? 23.643 -6.275 -42.863 1.00 92.50 196 LEU A N 1
ATOM 1558 C CA . LEU A 1 196 ? 23.772 -4.902 -42.360 1.00 92.50 196 LEU A CA 1
ATOM 1559 C C . LEU A 1 196 ? 24.441 -4.869 -40.978 1.00 92.50 196 LEU A C 1
ATOM 1561 O O . LEU A 1 196 ? 25.284 -4.007 -40.716 1.00 92.50 196 LEU A O 1
ATOM 1565 N N . VAL A 1 197 ? 24.106 -5.812 -40.097 1.00 91.75 197 VAL A N 1
ATOM 1566 C CA . VAL A 1 197 ? 24.750 -5.936 -38.784 1.00 91.75 197 VAL A CA 1
ATOM 1567 C C . VAL A 1 197 ? 26.226 -6.300 -38.949 1.00 91.75 197 VAL A C 1
ATOM 1569 O O . VAL A 1 197 ? 27.076 -5.617 -38.380 1.00 91.75 197 VAL A O 1
ATOM 1572 N N . GLU A 1 198 ? 26.565 -7.285 -39.784 1.00 89.81 198 GLU A N 1
ATOM 1573 C CA . GLU A 1 198 ? 27.958 -7.648 -40.079 1.00 89.81 198 GLU A CA 1
ATOM 1574 C C . GLU A 1 198 ? 28.766 -6.463 -40.623 1.00 89.81 198 GLU A C 1
ATOM 1576 O O . GLU A 1 198 ? 29.874 -6.194 -40.147 1.00 89.81 198 GLU A O 1
ATOM 1581 N N . ARG A 1 199 ? 28.201 -5.697 -41.566 1.00 89.06 199 ARG A N 1
ATOM 1582 C CA . ARG A 1 199 ? 28.820 -4.474 -42.102 1.00 89.06 199 ARG A CA 1
ATOM 1583 C C . ARG A 1 199 ? 29.082 -3.443 -41.002 1.00 89.06 199 ARG A C 1
ATOM 1585 O O . ARG A 1 199 ? 30.162 -2.854 -40.968 1.00 89.06 199 ARG A O 1
ATOM 1592 N N . LYS A 1 200 ? 28.137 -3.247 -40.072 1.00 87.69 200 LYS A N 1
ATOM 1593 C CA . LYS A 1 200 ? 28.302 -2.330 -38.931 1.00 87.69 200 LYS A CA 1
ATOM 1594 C C . LYS A 1 200 ? 29.380 -2.805 -37.949 1.00 87.69 200 LYS A C 1
ATOM 1596 O O . LYS A 1 200 ? 30.112 -1.969 -37.413 1.00 87.69 200 LYS A O 1
ATOM 1601 N N . LEU A 1 201 ? 29.484 -4.113 -37.714 1.00 85.19 201 LEU A N 1
ATOM 1602 C CA . LEU A 1 201 ? 30.466 -4.710 -36.803 1.00 85.19 201 LEU A CA 1
ATOM 1603 C C . LEU A 1 201 ? 31.884 -4.733 -37.386 1.00 85.19 201 LEU A C 1
ATOM 1605 O O . LEU A 1 201 ? 32.851 -4.625 -36.636 1.00 85.19 201 LEU A O 1
ATOM 1609 N N . ALA A 1 202 ? 32.019 -4.818 -38.712 1.00 82.50 202 ALA A N 1
ATOM 1610 C CA . ALA A 1 202 ? 33.307 -4.843 -39.405 1.00 82.50 202 ALA A CA 1
ATOM 1611 C C . ALA A 1 202 ? 34.076 -3.502 -39.382 1.00 82.50 202 ALA A C 1
ATOM 1613 O O . ALA A 1 202 ? 35.210 -3.446 -39.855 1.00 82.50 202 ALA A O 1
ATOM 1614 N N . GLY A 1 203 ? 33.491 -2.440 -38.817 1.00 71.81 203 GLY A N 1
ATOM 1615 C CA . GLY A 1 203 ? 34.152 -1.157 -38.573 1.00 71.81 203 GLY A CA 1
ATOM 1616 C C . GLY A 1 203 ? 33.804 -0.048 -39.580 1.00 71.81 203 GLY A C 1
ATOM 1617 O O . GLY A 1 203 ? 33.015 -0.256 -40.505 1.00 71.81 203 GLY A O 1
ATOM 1618 N N . PRO A 1 204 ? 34.380 1.159 -39.408 1.00 67.06 204 PRO A N 1
ATOM 1619 C CA . PRO A 1 204 ? 33.986 2.369 -40.142 1.00 67.06 204 PRO A CA 1
ATOM 1620 C C . PRO A 1 204 ? 34.126 2.260 -41.666 1.00 67.06 204 PRO A C 1
ATOM 1622 O O . PRO A 1 204 ? 33.361 2.882 -42.399 1.00 67.06 204 PRO A O 1
ATOM 1625 N N . GLU A 1 205 ? 35.072 1.450 -42.148 1.00 61.81 205 GLU A N 1
ATOM 1626 C CA . GLU A 1 205 ? 35.367 1.277 -43.577 1.00 61.81 205 GLU A CA 1
ATOM 1627 C C . GLU A 1 205 ? 34.258 0.535 -44.345 1.00 61.81 205 GLU A C 1
ATOM 1629 O O . GLU A 1 205 ? 34.093 0.761 -45.540 1.00 61.81 205 GLU A O 1
ATOM 1634 N N . LYS A 1 206 ? 33.457 -0.306 -43.670 1.00 66.69 206 LYS A N 1
ATOM 1635 C CA . LYS A 1 206 ? 32.310 -1.033 -44.260 1.00 66.69 206 LYS A CA 1
ATOM 1636 C C . LYS A 1 206 ? 30.950 -0.480 -43.828 1.00 66.69 206 LYS A C 1
ATOM 1638 O O . LYS A 1 206 ? 29.913 -1.056 -44.145 1.00 66.69 206 LYS A O 1
ATOM 1643 N N . GLY A 1 207 ? 30.945 0.651 -43.124 1.00 75.00 207 GLY A N 1
ATOM 1644 C CA . GLY A 1 207 ? 29.739 1.288 -42.601 1.00 75.00 207 GLY A CA 1
ATOM 1645 C C . GLY A 1 207 ? 28.913 2.060 -43.632 1.00 75.00 207 GLY A C 1
ATOM 1646 O O . GLY A 1 207 ? 27.932 2.683 -43.230 1.00 75.00 207 GLY A O 1
ATOM 1647 N N . TRP A 1 208 ? 29.293 2.037 -44.912 1.00 82.69 208 TRP A N 1
ATOM 1648 C CA . TRP A 1 208 ? 28.673 2.795 -46.003 1.00 82.69 208 TRP A CA 1
ATOM 1649 C C . TRP A 1 208 ? 27.931 1.869 -46.976 1.00 82.69 208 TRP A C 1
ATOM 1651 O O . TRP A 1 208 ? 28.301 0.705 -47.144 1.00 82.69 208 TRP A O 1
ATOM 1661 N N . LEU A 1 209 ? 26.878 2.385 -47.606 1.00 83.62 209 LEU A N 1
ATOM 1662 C CA . LEU A 1 209 ? 26.065 1.681 -48.602 1.00 83.62 209 LEU A CA 1
ATOM 1663 C C . LEU A 1 209 ? 26.235 2.310 -49.986 1.00 83.62 209 LEU A C 1
ATOM 1665 O O . LEU A 1 209 ? 26.518 3.505 -50.093 1.00 83.62 209 LEU A O 1
ATOM 1669 N N . ASP A 1 210 ? 26.048 1.511 -51.039 1.00 79.38 210 ASP A N 1
ATOM 1670 C CA . ASP A 1 210 ? 26.001 2.041 -52.400 1.00 79.38 210 ASP A CA 1
ATOM 1671 C C . ASP A 1 210 ? 24.684 2.805 -52.597 1.00 79.38 210 ASP A C 1
ATOM 1673 O O . ASP A 1 210 ? 23.613 2.396 -52.142 1.00 79.38 210 ASP A O 1
ATOM 1677 N N . SER A 1 211 ? 24.765 3.915 -53.321 1.00 71.81 211 SER A N 1
ATOM 1678 C CA . SER A 1 211 ? 23.627 4.656 -53.856 1.00 71.81 211 SER A CA 1
ATOM 1679 C C . SER A 1 211 ? 22.579 3.770 -54.551 1.00 71.81 211 SER A C 1
ATOM 1681 O O . SER A 1 211 ? 21.384 4.047 -54.433 1.00 71.81 211 SER A O 1
ATOM 1683 N N . ALA A 1 212 ? 22.996 2.684 -55.215 1.00 64.31 212 ALA A N 1
ATOM 1684 C CA . ALA A 1 212 ? 22.095 1.739 -55.880 1.00 64.31 212 ALA A CA 1
ATOM 1685 C C . ALA A 1 212 ? 21.189 0.954 -54.906 1.00 64.31 212 ALA A C 1
ATOM 1687 O O . ALA A 1 212 ? 20.084 0.558 -55.281 1.00 64.31 212 ALA A O 1
ATOM 1688 N N . ASP A 1 213 ? 21.600 0.783 -53.646 1.00 80.56 213 ASP A N 1
ATOM 1689 C CA . ASP A 1 213 ? 20.828 0.048 -52.636 1.00 80.56 213 ASP A CA 1
ATOM 1690 C C . ASP A 1 213 ? 19.713 0.911 -52.007 1.00 80.56 213 ASP A C 1
ATOM 1692 O O . ASP A 1 213 ? 18.777 0.402 -51.384 1.00 80.56 213 ASP A O 1
ATOM 1696 N N . VAL A 1 214 ? 19.770 2.239 -52.175 1.00 85.50 214 VAL A N 1
ATOM 1697 C CA . VAL A 1 214 ? 18.852 3.187 -51.519 1.00 85.50 214 VAL A CA 1
ATOM 1698 C C . VAL A 1 214 ? 17.401 2.987 -51.965 1.00 85.50 214 VAL A C 1
ATOM 1700 O O . VAL A 1 214 ? 16.492 3.059 -51.136 1.00 85.50 214 VAL A O 1
ATOM 1703 N N . GLU A 1 215 ? 17.158 2.687 -53.245 1.00 89.50 215 GLU A N 1
ATOM 1704 C CA . GLU A 1 215 ? 15.802 2.421 -53.754 1.00 89.50 215 GLU A CA 1
ATOM 1705 C C . GLU A 1 215 ? 15.180 1.151 -53.163 1.00 89.50 215 GLU A C 1
ATOM 1707 O O . GLU A 1 215 ? 13.956 1.062 -53.016 1.00 89.50 215 GLU A O 1
ATOM 1712 N N . PHE A 1 216 ? 16.004 0.151 -52.851 1.00 93.19 216 PHE A N 1
ATOM 1713 C CA . PHE A 1 216 ? 15.551 -1.064 -52.186 1.00 93.19 216 PHE A CA 1
ATOM 1714 C C . PHE A 1 216 ? 15.142 -0.755 -50.742 1.00 93.19 216 PHE A C 1
ATOM 1716 O O . PHE A 1 216 ? 14.017 -1.056 -50.339 1.00 93.19 216 PHE A O 1
ATOM 1723 N N . TYR A 1 217 ? 15.999 -0.064 -49.987 1.00 94.62 217 TYR A N 1
ATOM 1724 C CA . TYR A 1 217 ? 15.707 0.277 -48.594 1.00 94.62 217 TYR A CA 1
ATOM 1725 C C . TYR A 1 217 ? 14.535 1.253 -48.442 1.00 94.62 217 TYR A C 1
ATOM 1727 O O . TYR A 1 217 ? 13.797 1.149 -47.465 1.00 94.62 217 TYR A O 1
ATOM 1735 N N . GLN A 1 218 ? 14.316 2.155 -49.408 1.00 95.81 218 GLN A N 1
ATOM 1736 C CA . GLN A 1 218 ? 13.139 3.034 -49.442 1.00 95.81 218 GLN A CA 1
ATOM 1737 C C . GLN A 1 218 ? 11.847 2.208 -49.528 1.00 95.81 218 GLN A C 1
ATOM 1739 O O . GLN A 1 218 ? 10.922 2.448 -48.753 1.00 95.81 218 GLN A O 1
ATOM 1744 N N . ARG A 1 219 ? 11.801 1.197 -50.408 1.00 96.38 219 ARG A N 1
ATOM 1745 C CA . ARG A 1 219 ? 10.647 0.291 -50.528 1.00 96.38 219 ARG A CA 1
ATOM 1746 C C . ARG A 1 219 ? 10.405 -0.500 -49.243 1.00 96.38 219 ARG A C 1
ATOM 1748 O O . ARG A 1 219 ? 9.264 -0.595 -48.798 1.00 96.38 219 ARG A O 1
ATOM 1755 N N . GLU A 1 220 ? 11.460 -1.020 -48.616 1.00 97.38 220 GLU A N 1
ATOM 1756 C CA . GLU A 1 220 ? 11.327 -1.754 -47.350 1.00 97.38 220 GLU A CA 1
ATOM 1757 C C . GLU A 1 220 ? 10.905 -0.856 -46.182 1.00 97.38 220 GLU A C 1
ATOM 1759 O O . GLU A 1 220 ? 10.100 -1.268 -45.348 1.00 97.38 220 GLU A O 1
ATOM 1764 N N . PHE A 1 221 ? 11.402 0.381 -46.129 1.00 97.75 221 PHE A N 1
ATOM 1765 C CA . PHE A 1 221 ? 10.965 1.374 -45.153 1.00 97.75 221 PHE A CA 1
ATOM 1766 C C . PHE A 1 221 ? 9.464 1.652 -45.281 1.00 97.75 221 PHE A C 1
ATOM 1768 O O . PHE A 1 221 ? 8.735 1.535 -44.298 1.00 97.75 221 PHE A O 1
ATOM 1775 N N . GLU A 1 222 ? 8.989 1.960 -46.489 1.00 98.31 222 GLU A N 1
ATOM 1776 C CA . GLU A 1 222 ? 7.571 2.223 -46.758 1.00 98.31 222 GLU A CA 1
ATOM 1777 C C . GLU A 1 222 ? 6.694 1.008 -46.429 1.00 98.31 222 GLU A C 1
ATOM 1779 O O . GLU A 1 222 ? 5.651 1.153 -45.788 1.00 98.31 222 GLU A O 1
ATOM 1784 N N . ARG A 1 223 ? 7.147 -0.200 -46.791 1.00 98.44 223 ARG A N 1
ATOM 1785 C CA . ARG A 1 223 ? 6.453 -1.456 -46.481 1.00 98.44 223 ARG A CA 1
ATOM 1786 C C . ARG A 1 223 ? 6.288 -1.662 -44.973 1.00 98.44 223 ARG A C 1
ATOM 1788 O O . ARG A 1 223 ? 5.191 -1.979 -44.522 1.00 98.44 223 ARG A O 1
ATOM 1795 N N . LEU A 1 224 ? 7.355 -1.484 -44.194 1.00 98.50 224 LEU A N 1
ATOM 1796 C CA . LEU A 1 224 ? 7.332 -1.679 -42.740 1.00 98.50 224 LEU A CA 1
ATOM 1797 C C . LEU A 1 224 ? 6.578 -0.565 -42.002 1.00 98.50 224 LEU A C 1
ATOM 1799 O O . LEU A 1 224 ? 5.951 -0.829 -40.978 1.00 98.50 224 LEU A O 1
ATOM 1803 N N . VAL A 1 225 ? 6.596 0.667 -42.520 1.00 98.81 225 VAL A N 1
ATOM 1804 C CA . VAL A 1 225 ? 5.743 1.757 -42.021 1.00 98.81 225 VAL A CA 1
ATOM 1805 C C . VAL A 1 225 ? 4.270 1.391 -42.191 1.00 98.81 225 VAL A C 1
ATOM 1807 O O . VAL A 1 225 ? 3.529 1.419 -41.209 1.00 98.81 225 VAL A O 1
ATOM 1810 N N . ALA A 1 226 ? 3.865 0.969 -43.393 1.00 98.69 226 ALA A N 1
ATOM 1811 C CA . ALA A 1 226 ? 2.492 0.547 -43.660 1.00 98.69 226 ALA A CA 1
ATOM 1812 C C . ALA A 1 226 ? 2.085 -0.676 -42.814 1.00 98.69 226 ALA A C 1
ATOM 1814 O O . ALA A 1 226 ? 0.952 -0.762 -42.335 1.00 98.69 226 ALA A O 1
ATOM 1815 N N . GLU A 1 227 ? 3.012 -1.612 -42.585 1.00 98.62 227 GLU A N 1
ATOM 1816 C CA . GLU A 1 227 ? 2.791 -2.751 -41.691 1.00 98.62 227 GLU A CA 1
ATOM 1817 C C . GLU A 1 227 ? 2.541 -2.291 -40.249 1.00 98.62 227 GLU A C 1
ATOM 1819 O O . GLU A 1 227 ? 1.553 -2.718 -39.651 1.00 98.62 227 GLU A O 1
ATOM 1824 N N . LEU A 1 228 ? 3.370 -1.388 -39.706 1.00 98.69 228 LEU A N 1
ATOM 1825 C CA . LEU A 1 228 ? 3.191 -0.827 -38.361 1.00 98.69 228 LEU A CA 1
ATOM 1826 C C . LEU A 1 228 ? 1.855 -0.084 -38.220 1.00 98.69 228 LEU A C 1
ATOM 1828 O O . LEU A 1 228 ? 1.154 -0.252 -37.223 1.00 98.69 228 LEU A O 1
ATOM 1832 N N . GLU A 1 229 ? 1.472 0.707 -39.220 1.00 98.69 229 GLU A N 1
ATOM 1833 C CA . GLU A 1 229 ? 0.173 1.389 -39.248 1.00 98.69 229 GLU A CA 1
ATOM 1834 C C . GLU A 1 229 ? -0.996 0.394 -39.251 1.00 98.69 229 GLU A C 1
ATOM 1836 O O . GLU A 1 229 ? -1.961 0.572 -38.505 1.00 98.69 229 GLU A O 1
ATOM 1841 N N . THR A 1 230 ? -0.880 -0.689 -40.023 1.00 98.62 230 THR A N 1
ATOM 1842 C CA . THR A 1 230 ? -1.895 -1.750 -40.090 1.00 98.62 230 THR A CA 1
ATOM 1843 C C . THR A 1 230 ? -2.036 -2.465 -38.747 1.00 98.62 230 THR A C 1
ATOM 1845 O O . THR A 1 230 ? -3.133 -2.528 -38.195 1.00 98.62 230 THR A O 1
ATOM 1848 N N . VAL A 1 231 ? -0.934 -2.933 -38.148 1.00 98.25 231 VAL A N 1
ATOM 1849 C CA . VAL A 1 231 ? -1.011 -3.630 -36.851 1.00 98.25 231 VAL A CA 1
ATOM 1850 C C . VAL A 1 231 ? -1.428 -2.695 -35.718 1.00 98.25 231 VAL A C 1
ATOM 1852 O O . VAL A 1 231 ? -2.099 -3.129 -34.787 1.00 98.25 231 VAL A O 1
ATOM 1855 N N . MET A 1 232 ? -1.106 -1.399 -35.792 1.00 98.12 232 MET A N 1
ATOM 1856 C CA . MET A 1 232 ? -1.642 -0.401 -34.866 1.00 98.12 232 MET A CA 1
ATOM 1857 C C . MET A 1 232 ? -3.169 -0.298 -34.997 1.00 98.12 232 MET A C 1
ATOM 1859 O O . MET A 1 232 ? -3.861 -0.186 -33.978 1.00 98.12 232 MET A O 1
ATOM 1863 N N . ALA A 1 233 ? -3.702 -0.317 -36.224 1.00 97.69 233 ALA A N 1
ATOM 1864 C CA . ALA A 1 233 ? -5.138 -0.263 -36.500 1.00 97.69 233 ALA A CA 1
ATOM 1865 C C . ALA A 1 233 ? -5.884 -1.502 -35.963 1.00 97.69 233 ALA A C 1
ATOM 1867 O O . ALA A 1 233 ? -6.999 -1.364 -35.457 1.00 97.69 233 ALA A O 1
ATOM 1868 N N . GLU A 1 234 ? -5.243 -2.670 -36.004 1.00 97.50 234 GLU A N 1
ATOM 1869 C CA . GLU A 1 234 ? -5.804 -3.967 -35.597 1.00 97.50 234 GLU A CA 1
ATOM 1870 C C . GLU A 1 234 ? -5.535 -4.348 -34.127 1.00 97.50 234 GLU A C 1
ATOM 1872 O O . GLU A 1 234 ? -6.158 -5.274 -33.608 1.00 97.50 234 GLU A O 1
ATOM 1877 N N . SER A 1 235 ? -4.618 -3.655 -33.443 1.00 97.50 235 SER A N 1
ATOM 1878 C CA . SER A 1 235 ? -4.185 -4.006 -32.084 1.00 97.50 235 SER A CA 1
ATOM 1879 C C . SER A 1 235 ? -5.323 -3.969 -31.056 1.00 97.50 235 SER A C 1
ATOM 1881 O O . SER A 1 235 ? -6.124 -3.034 -31.018 1.00 97.50 235 SER A O 1
ATOM 1883 N N . THR A 1 236 ? -5.329 -4.947 -30.146 1.00 96.44 236 THR A N 1
ATOM 1884 C CA . THR A 1 236 ? -6.244 -5.014 -28.993 1.00 96.44 236 THR A CA 1
ATOM 1885 C C . THR A 1 236 ? -5.751 -4.223 -27.778 1.00 96.44 236 THR A C 1
ATOM 1887 O O . THR A 1 236 ? -6.392 -4.254 -26.726 1.00 96.44 236 THR A O 1
ATOM 1890 N N . LEU A 1 237 ? -4.597 -3.555 -27.879 1.00 97.50 237 LEU A N 1
ATOM 1891 C CA . LEU A 1 237 ? -4.065 -2.715 -26.807 1.00 97.50 237 LEU A CA 1
ATOM 1892 C C . LEU A 1 237 ? -4.992 -1.521 -26.523 1.00 97.50 237 LEU A C 1
ATOM 1894 O O . LEU A 1 237 ? -5.592 -0.967 -27.450 1.00 97.50 237 LEU A O 1
ATOM 1898 N N . PRO A 1 238 ? -5.085 -1.071 -25.260 1.00 96.75 238 PRO A N 1
ATOM 1899 C CA . PRO A 1 238 ? -5.968 0.028 -24.893 1.00 96.75 238 PRO A CA 1
ATOM 1900 C C . PRO A 1 238 ? -5.531 1.355 -25.532 1.00 96.75 238 PRO A C 1
ATOM 1902 O O . PRO A 1 238 ? -4.371 1.554 -25.898 1.00 96.75 238 PRO A O 1
ATOM 1905 N N . GLU A 1 239 ? -6.466 2.299 -25.639 1.00 96.00 239 GLU A N 1
ATOM 1906 C CA . GLU A 1 239 ? -6.190 3.666 -26.110 1.00 96.00 239 GLU A CA 1
ATOM 1907 C C . GLU A 1 239 ? -5.605 4.563 -25.011 1.00 96.00 239 GLU A C 1
ATOM 1909 O O . GLU A 1 239 ? -4.866 5.505 -25.298 1.00 96.00 239 GLU A O 1
ATOM 1914 N N . GLN A 1 240 ? -5.896 4.258 -23.744 1.00 94.88 240 GLN A N 1
ATOM 1915 C CA . GLN A 1 240 ? -5.441 5.020 -22.582 1.00 94.88 240 GLN A CA 1
ATOM 1916 C C . GLN A 1 240 ? -4.722 4.112 -21.586 1.00 94.88 240 GLN A C 1
ATOM 1918 O O . GLN A 1 240 ? -5.115 2.965 -21.388 1.00 94.88 240 GLN A O 1
ATOM 1923 N N . ALA A 1 241 ? -3.686 4.648 -20.944 1.00 95.50 241 ALA A N 1
ATOM 1924 C CA . ALA A 1 241 ? -2.979 3.964 -19.869 1.00 95.50 241 ALA A CA 1
ATOM 1925 C C . ALA A 1 241 ? -3.858 3.881 -18.608 1.00 95.50 241 ALA A C 1
ATOM 1927 O O . ALA A 1 241 ? -4.421 4.889 -18.175 1.00 95.50 241 ALA A O 1
ATOM 1928 N N . SER A 1 242 ? -3.922 2.706 -17.983 1.00 96.19 242 SER A N 1
ATOM 1929 C CA . SER A 1 242 ? -4.623 2.461 -16.713 1.00 96.19 242 SER A CA 1
ATOM 1930 C C . SER A 1 242 ? -3.687 2.413 -15.501 1.00 96.19 242 SER A C 1
ATOM 1932 O O . SER A 1 242 ? -4.153 2.430 -14.365 1.00 96.19 242 SER A O 1
ATOM 1934 N N . GLY A 1 243 ? -2.366 2.415 -15.712 1.00 96.19 243 GLY A N 1
ATOM 1935 C CA . GLY A 1 243 ? -1.360 2.290 -14.648 1.00 96.19 243 GLY A CA 1
ATOM 1936 C C . GLY A 1 243 ? -1.217 3.494 -13.704 1.00 96.19 243 GLY A C 1
ATOM 1937 O O . GLY A 1 243 ? -0.423 3.435 -12.767 1.00 96.19 243 GLY A O 1
ATOM 1938 N N . LYS A 1 244 ? -1.960 4.594 -13.908 1.00 96.81 244 LYS A N 1
ATOM 1939 C CA . LYS A 1 244 ? -1.774 5.860 -13.169 1.00 96.81 244 LYS A CA 1
ATOM 1940 C C . LYS A 1 244 ? -1.894 5.704 -11.655 1.00 96.81 244 LYS A C 1
ATOM 1942 O O . LYS A 1 244 ? -1.044 6.222 -10.935 1.00 96.81 244 LYS A O 1
ATOM 1947 N N . ASP A 1 245 ? -2.918 5.007 -11.174 1.00 95.62 245 ASP A N 1
ATOM 1948 C CA . ASP A 1 245 ? -3.153 4.870 -9.732 1.00 95.62 245 ASP A CA 1
ATOM 1949 C C . ASP A 1 245 ? -2.063 4.022 -9.064 1.00 95.62 245 ASP A C 1
ATOM 1951 O O . ASP A 1 245 ? -1.595 4.366 -7.980 1.00 95.62 245 ASP A O 1
ATOM 1955 N N . ALA A 1 246 ? -1.599 2.967 -9.743 1.00 95.44 246 ALA A N 1
ATOM 1956 C CA . ALA A 1 246 ? -0.505 2.124 -9.269 1.00 95.44 246 ALA A CA 1
ATOM 1957 C C . ALA A 1 246 ? 0.841 2.870 -9.271 1.00 95.44 246 ALA A C 1
ATOM 1959 O O . ALA A 1 246 ? 1.567 2.826 -8.279 1.00 95.44 246 ALA A O 1
ATOM 1960 N N . LEU A 1 247 ? 1.147 3.621 -10.338 1.00 97.44 247 LEU A N 1
ATOM 1961 C CA . LEU A 1 247 ? 2.329 4.490 -10.388 1.00 97.44 247 LEU A CA 1
ATOM 1962 C C . LEU A 1 247 ? 2.282 5.563 -9.296 1.00 97.44 247 LEU A C 1
ATOM 1964 O O . LEU A 1 247 ? 3.305 5.852 -8.681 1.00 97.44 247 LEU A O 1
ATOM 1968 N N . ASN A 1 248 ? 1.109 6.145 -9.036 1.00 95.88 248 ASN A N 1
ATOM 1969 C CA . ASN A 1 248 ? 0.943 7.143 -7.986 1.00 95.88 248 ASN A CA 1
ATOM 1970 C C . ASN A 1 248 ? 1.137 6.540 -6.587 1.00 95.88 248 ASN A C 1
ATOM 1972 O O . ASN A 1 248 ? 1.833 7.137 -5.769 1.00 95.88 248 ASN A O 1
ATOM 1976 N N . ASP A 1 249 ? 0.578 5.357 -6.312 1.00 92.69 249 ASP A N 1
ATOM 1977 C CA . ASP A 1 249 ? 0.824 4.637 -5.054 1.00 92.69 249 ASP A CA 1
ATOM 1978 C C . ASP A 1 249 ? 2.319 4.357 -4.849 1.00 92.69 249 ASP A C 1
ATOM 1980 O O . ASP A 1 249 ? 2.872 4.677 -3.791 1.00 92.69 249 ASP A O 1
ATOM 1984 N N . LEU A 1 250 ? 2.992 3.836 -5.881 1.00 92.06 250 LEU A N 1
ATOM 1985 C CA . LEU A 1 250 ? 4.429 3.585 -5.841 1.00 92.06 250 LEU A CA 1
ATOM 1986 C C . LEU A 1 250 ? 5.213 4.878 -5.602 1.00 92.06 250 LEU A C 1
ATOM 1988 O O . LEU A 1 250 ? 6.072 4.919 -4.724 1.00 92.06 250 LEU A O 1
ATOM 1992 N N . LEU A 1 251 ? 4.886 5.962 -6.307 1.00 92.81 251 LEU A N 1
ATOM 1993 C CA . LEU A 1 251 ? 5.555 7.253 -6.147 1.00 92.81 251 LEU A CA 1
ATOM 1994 C C . LEU A 1 251 ? 5.389 7.827 -4.729 1.00 92.81 251 LEU A C 1
ATOM 1996 O O . LEU A 1 251 ? 6.354 8.334 -4.155 1.00 92.81 251 LEU A O 1
ATOM 2000 N N . VAL A 1 252 ? 4.196 7.712 -4.136 1.00 89.00 252 VAL A N 1
ATOM 2001 C CA . VAL A 1 252 ? 3.918 8.137 -2.751 1.00 89.00 252 VAL A CA 1
ATOM 2002 C C . VAL A 1 252 ? 4.650 7.258 -1.735 1.00 89.00 252 VAL A C 1
ATOM 2004 O O . VAL A 1 252 ? 5.102 7.745 -0.699 1.00 89.00 252 VAL A O 1
ATOM 2007 N N . ARG A 1 253 ? 4.817 5.959 -1.999 1.00 85.00 253 ARG A N 1
ATOM 2008 C CA . ARG A 1 253 ? 5.677 5.117 -1.156 1.00 85.00 253 ARG A CA 1
ATOM 2009 C C . ARG A 1 253 ? 7.135 5.533 -1.276 1.00 85.00 253 ARG A C 1
ATOM 2011 O O . ARG A 1 253 ? 7.771 5.732 -0.243 1.00 85.00 253 ARG A O 1
ATOM 2018 N N . LEU A 1 254 ? 7.624 5.747 -2.499 1.00 84.12 254 LEU A N 1
ATOM 2019 C CA . LEU A 1 254 ? 8.980 6.224 -2.784 1.00 84.12 254 LEU A CA 1
ATOM 2020 C C . LEU A 1 254 ? 9.264 7.582 -2.127 1.00 84.12 254 LEU A C 1
ATOM 2022 O O . LEU A 1 254 ? 10.382 7.817 -1.677 1.00 84.12 254 LEU A O 1
ATOM 2026 N N . SER A 1 255 ? 8.265 8.456 -1.964 1.00 74.62 255 SER A N 1
ATOM 2027 C CA . SER A 1 255 ? 8.449 9.745 -1.283 1.00 74.62 255 SER A CA 1
ATOM 2028 C C . SER A 1 255 ? 8.861 9.612 0.187 1.00 74.62 255 SER A C 1
ATOM 2030 O O . SER A 1 255 ? 9.514 10.508 0.716 1.00 74.62 255 SER A O 1
ATOM 2032 N N . LYS A 1 256 ? 8.551 8.482 0.834 1.00 65.38 256 LYS A N 1
ATOM 2033 C CA . LYS A 1 256 ? 9.025 8.163 2.190 1.00 65.38 256 LYS A CA 1
ATOM 2034 C C . LYS A 1 256 ? 10.507 7.763 2.221 1.00 65.38 256 LYS A C 1
ATOM 2036 O O . LYS A 1 256 ? 11.145 7.934 3.250 1.00 65.38 256 LYS A O 1
ATOM 2041 N N . TYR A 1 257 ? 11.061 7.268 1.109 1.00 61.50 257 TYR A N 1
ATOM 2042 C CA . TYR A 1 257 ? 12.496 6.972 0.967 1.00 61.50 257 TYR A CA 1
ATOM 2043 C C . TYR A 1 257 ? 13.310 8.262 0.761 1.00 61.50 257 TYR A C 1
ATOM 2045 O O . TYR A 1 257 ? 14.458 8.353 1.185 1.00 61.50 257 TYR A O 1
ATOM 2053 N N . ARG A 1 258 ? 12.694 9.290 0.157 1.00 66.94 258 ARG A N 1
ATOM 2054 C CA . ARG A 1 258 ? 13.314 10.590 -0.164 1.00 66.94 258 ARG A CA 1
ATOM 2055 C C . ARG A 1 258 ? 13.598 11.488 1.046 1.00 66.94 258 ARG A C 1
ATOM 2057 O O . ARG A 1 258 ? 14.269 12.503 0.891 1.00 66.94 258 ARG A O 1
ATOM 2064 N N . SER A 1 259 ? 13.094 11.157 2.237 1.00 58.41 259 SER A N 1
ATOM 2065 C CA . SER A 1 259 ? 13.283 11.955 3.459 1.00 58.41 259 SER A CA 1
ATOM 2066 C C . SER A 1 259 ? 14.582 11.636 4.219 1.00 58.41 259 SER A C 1
ATOM 2068 O O . SER A 1 259 ? 14.690 11.953 5.401 1.00 58.41 259 SER A O 1
ATOM 2070 N N . GLY A 1 260 ? 15.553 10.962 3.585 1.00 50.22 260 GLY A N 1
ATOM 2071 C CA . GLY A 1 260 ? 16.883 10.706 4.162 1.00 50.22 260 GLY A CA 1
ATOM 2072 C C . GLY A 1 260 ? 16.912 9.700 5.320 1.00 50.22 260 GLY A C 1
ATOM 2073 O O . GLY A 1 260 ? 17.924 9.564 6.000 1.00 50.22 260 GLY A O 1
ATOM 2074 N N . THR A 1 261 ? 15.815 8.981 5.564 1.00 46.75 261 THR A N 1
ATOM 2075 C CA . THR A 1 261 ? 15.774 7.886 6.542 1.00 46.75 261 THR A CA 1
ATOM 2076 C C . THR A 1 261 ? 16.009 6.575 5.786 1.00 46.75 261 THR A C 1
ATOM 2078 O O . THR A 1 261 ? 15.199 6.271 4.910 1.00 46.75 261 THR A O 1
ATOM 2081 N N . PRO A 1 262 ? 17.071 5.789 6.064 1.00 46.06 262 PRO A N 1
ATOM 2082 C CA . PRO A 1 262 ? 17.252 4.499 5.405 1.00 46.06 262 PRO A CA 1
ATOM 2083 C C . PRO A 1 262 ? 16.015 3.637 5.660 1.00 46.06 262 PRO A C 1
ATOM 2085 O O . PRO A 1 262 ? 15.640 3.408 6.814 1.00 46.06 262 PRO A O 1
ATOM 2088 N N . TRP A 1 263 ? 15.338 3.211 4.592 1.00 48.56 263 TRP A N 1
ATOM 2089 C CA . TRP A 1 263 ? 14.166 2.354 4.715 1.00 48.56 263 TRP A CA 1
ATOM 2090 C C . TRP A 1 263 ? 14.631 0.951 5.089 1.00 48.56 263 TRP A C 1
ATOM 2092 O O . TRP A 1 263 ? 14.962 0.135 4.233 1.00 48.56 263 TRP A O 1
ATOM 2102 N N . ASN A 1 264 ? 14.665 0.655 6.385 1.00 61.28 264 ASN A N 1
ATOM 2103 C CA . ASN A 1 264 ? 14.624 -0.738 6.795 1.00 61.28 264 ASN A CA 1
ATOM 2104 C C . ASN A 1 264 ? 13.215 -1.258 6.481 1.00 61.28 264 ASN A C 1
ATOM 2106 O O . ASN A 1 264 ? 12.235 -0.556 6.751 1.00 61.28 264 ASN A O 1
ATOM 2110 N N . PRO A 1 265 ? 13.057 -2.489 5.976 1.00 69.25 265 PRO A N 1
ATOM 2111 C CA . PRO A 1 265 ? 11.743 -3.102 5.951 1.00 69.25 265 PRO A CA 1
ATOM 2112 C C . PRO A 1 265 ? 11.167 -3.074 7.378 1.00 69.25 265 PRO A C 1
ATOM 2114 O O . PRO A 1 265 ? 11.901 -3.323 8.340 1.00 69.25 265 PRO A O 1
ATOM 2117 N N . PRO A 1 266 ? 9.877 -2.747 7.556 1.00 80.50 266 PRO A N 1
ATOM 2118 C CA . PRO A 1 266 ? 9.289 -2.702 8.885 1.00 80.50 266 PRO A CA 1
ATOM 2119 C C . PRO A 1 266 ? 9.342 -4.095 9.516 1.00 80.50 266 PRO A C 1
ATOM 2121 O O . PRO A 1 266 ? 9.014 -5.099 8.878 1.00 80.50 266 PRO A O 1
ATOM 2124 N N . PHE A 1 267 ? 9.746 -4.163 10.783 1.00 90.06 267 PHE A N 1
ATOM 2125 C CA . PHE A 1 267 ? 9.739 -5.412 11.547 1.00 90.06 267 PHE A CA 1
ATOM 2126 C C . PHE A 1 267 ? 8.318 -5.863 11.890 1.00 90.06 267 PHE A C 1
ATOM 2128 O O . PHE A 1 267 ? 8.112 -7.031 12.202 1.00 90.06 267 PHE A O 1
ATOM 2135 N N . LEU A 1 268 ? 7.346 -4.954 11.857 1.00 94.19 268 LEU A N 1
ATOM 2136 C CA . LEU A 1 268 ? 5.935 -5.212 12.111 1.00 94.19 268 LEU A CA 1
ATOM 2137 C C . LEU A 1 268 ? 5.118 -4.798 10.892 1.00 94.19 268 LEU A C 1
ATOM 2139 O O . LEU A 1 268 ? 5.184 -3.648 10.461 1.00 94.19 268 LEU A O 1
ATOM 2143 N N . THR A 1 269 ? 4.307 -5.704 10.360 1.00 90.44 269 THR A N 1
ATOM 2144 C CA . THR A 1 269 ? 3.452 -5.412 9.205 1.00 90.44 269 THR A CA 1
ATOM 2145 C C . THR A 1 269 ? 1.997 -5.673 9.512 1.00 90.44 269 THR A C 1
ATOM 2147 O O . THR A 1 269 ? 1.626 -6.767 9.930 1.00 90.44 269 THR A O 1
ATOM 2150 N N . LEU A 1 270 ? 1.163 -4.664 9.277 1.00 91.88 270 LEU A N 1
ATOM 2151 C CA . LEU A 1 270 ? -0.276 -4.774 9.444 1.00 91.88 270 LEU A CA 1
ATOM 2152 C C . LEU A 1 270 ? -0.907 -5.337 8.169 1.00 91.88 270 LEU A C 1
ATOM 2154 O O . LEU A 1 270 ? -0.701 -4.813 7.073 1.00 91.88 270 LEU A O 1
ATOM 2158 N N . ASN A 1 271 ? -1.716 -6.379 8.316 1.00 90.50 271 ASN A N 1
ATOM 2159 C CA . ASN A 1 271 ? -2.504 -6.908 7.215 1.00 90.50 271 ASN A CA 1
ATOM 2160 C C . ASN A 1 271 ? -3.546 -5.884 6.754 1.00 90.50 271 ASN A C 1
ATOM 2162 O O . ASN A 1 271 ? -4.133 -5.161 7.552 1.00 90.50 271 ASN A O 1
ATOM 2166 N N . LYS A 1 272 ? -3.809 -5.848 5.445 1.00 86.44 272 LYS A N 1
ATOM 2167 C CA . LYS A 1 272 ? -4.707 -4.853 4.836 1.00 86.44 272 LYS A CA 1
ATOM 2168 C C . LYS A 1 272 ? -6.167 -4.975 5.287 1.00 86.44 272 LYS A C 1
ATOM 2170 O O . LYS A 1 272 ? -6.885 -3.984 5.301 1.00 86.44 272 LYS A O 1
ATOM 2175 N N . TYR A 1 273 ? -6.629 -6.189 5.582 1.00 89.75 273 TYR A N 1
ATOM 2176 C CA . TYR A 1 273 ? -8.053 -6.477 5.757 1.00 89.75 273 TYR A CA 1
ATOM 2177 C C . TYR A 1 273 ? -8.377 -6.933 7.178 1.00 89.75 273 TYR A C 1
ATOM 2179 O O . TYR A 1 273 ? -7.660 -7.752 7.753 1.00 89.75 273 TYR A O 1
ATOM 2187 N N . HIS A 1 274 ? -9.515 -6.462 7.685 1.00 94.56 274 HIS A N 1
ATOM 2188 C CA . HIS A 1 274 ? -10.142 -6.955 8.908 1.00 94.56 274 HIS A CA 1
ATOM 2189 C C . HIS A 1 274 ? -10.712 -8.371 8.718 1.00 94.56 274 HIS A C 1
ATOM 2191 O O . HIS A 1 274 ? -10.585 -9.244 9.579 1.00 94.56 274 HIS A O 1
ATOM 2197 N N . LEU A 1 275 ? -11.336 -8.621 7.559 1.00 93.69 275 LEU A N 1
ATOM 2198 C CA . LEU A 1 275 ? -11.989 -9.893 7.243 1.00 93.69 275 LEU A CA 1
ATOM 2199 C C . LEU A 1 275 ? -11.471 -10.495 5.933 1.00 93.69 275 LEU A C 1
ATOM 2201 O O . LEU A 1 275 ? -11.204 -9.802 4.950 1.00 93.69 275 LEU A O 1
ATOM 2205 N N . SER A 1 276 ? -11.390 -11.828 5.895 1.00 91.88 276 SER A N 1
ATOM 2206 C CA . SER A 1 276 ? -11.226 -12.569 4.640 1.00 91.88 276 SER A CA 1
ATOM 2207 C C . SER A 1 276 ? -12.460 -12.388 3.749 1.00 91.88 276 SER A C 1
ATOM 2209 O O . SER A 1 276 ? -13.539 -12.065 4.245 1.00 91.88 276 SER A O 1
ATOM 2211 N N . LYS A 1 277 ? -12.347 -12.669 2.439 1.00 90.62 277 LYS A N 1
ATOM 2212 C CA . LYS A 1 277 ? -13.503 -12.596 1.516 1.00 90.62 277 LYS A CA 1
ATOM 2213 C C . LYS A 1 277 ? -14.691 -13.392 2.047 1.00 90.62 277 LYS A C 1
ATOM 2215 O O . LYS A 1 277 ? -15.823 -12.929 2.020 1.00 90.62 277 LYS A O 1
ATOM 2220 N N . PHE A 1 278 ? -14.407 -14.592 2.538 1.00 93.62 278 PHE A N 1
ATOM 2221 C CA . PHE A 1 278 ? -15.408 -15.509 3.055 1.00 93.62 278 PHE A CA 1
ATOM 2222 C C . PHE A 1 278 ? -16.102 -14.966 4.310 1.00 93.62 278 PHE A C 1
ATOM 2224 O O . PHE A 1 278 ? -17.330 -14.954 4.368 1.00 93.62 278 PHE A O 1
ATOM 2231 N N . ASN A 1 279 ? -15.338 -14.466 5.286 1.00 95.00 279 ASN A N 1
ATOM 2232 C CA . ASN A 1 279 ? -15.914 -13.925 6.518 1.00 95.00 279 ASN A CA 1
ATOM 2233 C C . ASN A 1 279 ? -16.647 -12.600 6.278 1.00 95.00 279 ASN A C 1
ATOM 2235 O O . ASN A 1 279 ? -17.706 -12.395 6.856 1.00 95.00 279 ASN A O 1
ATOM 2239 N N . ALA A 1 280 ? -16.148 -11.750 5.378 1.00 95.50 280 ALA A N 1
ATOM 2240 C CA . ALA A 1 280 ? -16.830 -10.521 4.985 1.00 95.50 280 ALA A CA 1
ATOM 2241 C C . ALA A 1 280 ? -18.193 -10.807 4.344 1.00 95.50 280 ALA A C 1
ATOM 2243 O O . ALA A 1 280 ? -19.178 -10.180 4.708 1.00 95.50 280 ALA A O 1
ATOM 2244 N N . ARG A 1 281 ? -18.289 -11.816 3.463 1.00 94.50 281 ARG A N 1
ATOM 2245 C CA . ARG A 1 281 ? -19.580 -12.255 2.903 1.00 94.50 281 ARG A CA 1
ATOM 2246 C C . ARG A 1 281 ? -20.561 -12.698 3.986 1.00 94.50 281 ARG A C 1
ATOM 2248 O O . ARG A 1 281 ? -21.726 -12.324 3.923 1.00 94.50 281 ARG A O 1
ATOM 2255 N N . LYS A 1 282 ? -20.101 -13.473 4.975 1.00 94.25 282 LYS A N 1
ATOM 2256 C CA . LYS A 1 282 ? -20.943 -13.879 6.114 1.00 94.25 282 LYS A CA 1
ATOM 2257 C C . LYS A 1 282 ? -21.421 -12.679 6.925 1.00 94.25 282 LYS A C 1
ATOM 2259 O O . LYS A 1 282 ? -22.584 -12.638 7.306 1.00 94.25 282 LYS A O 1
ATOM 2264 N N . GLU A 1 283 ? -20.537 -11.716 7.158 1.00 94.25 283 GLU A N 1
ATOM 2265 C CA . GLU A 1 283 ? -20.857 -10.514 7.921 1.00 94.25 283 GLU A CA 1
ATOM 2266 C C . GLU A 1 283 ? -21.876 -9.626 7.199 1.00 94.25 283 GLU A C 1
ATOM 2268 O O . GLU A 1 283 ? -22.853 -9.199 7.805 1.00 94.25 283 GLU A O 1
ATOM 2273 N N . VAL A 1 284 ? -21.723 -9.435 5.886 1.00 92.81 284 VAL A N 1
ATOM 2274 C CA . VAL A 1 284 ? -22.701 -8.703 5.065 1.00 92.81 284 VAL A CA 1
ATOM 2275 C C . VAL A 1 284 ? -24.080 -9.355 5.162 1.00 92.81 284 VAL A C 1
ATOM 2277 O O . VAL A 1 284 ? -25.061 -8.677 5.450 1.00 92.81 284 VAL A O 1
ATOM 2280 N N . ILE A 1 285 ? -24.159 -10.680 4.994 1.00 91.50 285 ILE A N 1
ATOM 2281 C CA . ILE A 1 285 ? -25.426 -11.421 5.102 1.00 91.50 285 ILE A CA 1
ATOM 2282 C C . ILE A 1 285 ? -26.034 -11.259 6.501 1.00 91.50 285 ILE A C 1
ATOM 2284 O O . ILE A 1 285 ? -27.235 -11.012 6.619 1.00 91.50 285 ILE A O 1
ATOM 2288 N N . ARG A 1 286 ? -25.219 -11.352 7.561 1.00 91.56 286 ARG A N 1
ATOM 2289 C CA . ARG A 1 286 ? -25.665 -11.154 8.948 1.00 91.56 286 ARG A CA 1
ATOM 2290 C C . ARG A 1 286 ? -26.294 -9.772 9.142 1.00 91.56 286 ARG A C 1
ATOM 2292 O O . ARG A 1 286 ? -27.386 -9.685 9.697 1.00 91.56 286 ARG A O 1
ATOM 2299 N N . LEU A 1 287 ? -25.626 -8.715 8.681 1.00 90.50 287 LEU A N 1
ATOM 2300 C CA . LEU A 1 287 ? -26.079 -7.326 8.818 1.00 90.50 287 LEU A CA 1
ATOM 2301 C C . LEU A 1 287 ? -27.349 -7.036 8.006 1.00 90.50 287 LEU A C 1
ATOM 2303 O O . LEU A 1 287 ? -28.268 -6.383 8.498 1.00 90.50 287 LEU A O 1
ATOM 2307 N N . LEU A 1 288 ? -27.438 -7.568 6.786 1.00 88.06 288 LEU A N 1
ATOM 2308 C CA . LEU A 1 288 ? -28.636 -7.454 5.948 1.00 88.06 288 LEU A CA 1
ATOM 2309 C C . LEU A 1 288 ? -29.832 -8.171 6.580 1.00 88.06 288 LEU A C 1
ATOM 2311 O O . LEU A 1 288 ? -30.920 -7.607 6.670 1.00 88.06 288 LEU A O 1
ATOM 2315 N N . THR A 1 289 ? -29.616 -9.379 7.098 1.00 88.44 289 THR A N 1
ATOM 2316 C CA . THR A 1 289 ? -30.669 -10.142 7.784 1.00 88.44 289 THR A CA 1
ATOM 2317 C C . THR A 1 289 ? -31.143 -9.417 9.045 1.00 88.44 289 THR A C 1
ATOM 2319 O O . THR A 1 289 ? -32.342 -9.325 9.294 1.00 88.44 289 THR A O 1
ATOM 2322 N N . ALA A 1 290 ? -30.216 -8.840 9.819 1.00 86.25 290 ALA A N 1
ATOM 2323 C CA . ALA A 1 290 ? -30.532 -8.081 11.030 1.00 86.25 290 ALA A CA 1
ATOM 2324 C C . ALA A 1 290 ? -31.350 -6.805 10.762 1.00 86.25 290 ALA A C 1
ATOM 2326 O O . ALA A 1 290 ? -32.018 -6.312 11.664 1.00 86.25 290 ALA A O 1
ATOM 2327 N N . THR A 1 291 ? -31.329 -6.294 9.530 1.00 83.38 291 THR A N 1
ATOM 2328 C CA . THR A 1 291 ? -32.143 -5.149 9.087 1.00 83.38 291 THR A CA 1
ATOM 2329 C C . THR A 1 291 ? -33.439 -5.571 8.388 1.00 83.38 291 THR A C 1
ATOM 2331 O O . THR A 1 291 ? -34.114 -4.747 7.781 1.00 83.38 291 THR A O 1
ATOM 2334 N N . GLY A 1 292 ? -33.810 -6.854 8.474 1.00 82.94 292 GLY A N 1
ATOM 2335 C CA . GLY A 1 292 ? -35.058 -7.384 7.921 1.00 82.94 292 GLY A CA 1
ATOM 2336 C C . GLY A 1 292 ? -35.005 -7.734 6.432 1.00 82.94 292 GLY A C 1
ATOM 2337 O O . GLY A 1 292 ? -36.033 -8.096 5.861 1.00 82.94 292 GLY A O 1
ATOM 2338 N N . ASN A 1 293 ? -33.834 -7.666 5.788 1.00 82.06 293 ASN A N 1
ATOM 2339 C CA . ASN A 1 293 ? -33.682 -8.116 4.406 1.00 82.06 293 ASN A CA 1
ATOM 2340 C C . ASN A 1 293 ? -33.643 -9.650 4.348 1.00 82.06 293 ASN A C 1
ATOM 2342 O O . ASN A 1 293 ? -32.960 -10.300 5.138 1.00 82.06 293 ASN A O 1
ATOM 2346 N N . THR A 1 294 ? -34.349 -10.231 3.381 1.00 81.31 294 THR A N 1
ATOM 2347 C CA . THR A 1 294 ? -34.360 -11.680 3.131 1.00 81.31 294 THR A CA 1
ATOM 2348 C C . THR A 1 294 ? -33.510 -12.020 1.913 1.00 81.31 294 THR A C 1
ATOM 2350 O O . THR A 1 294 ? -33.328 -11.187 1.025 1.00 81.31 294 THR A O 1
ATOM 2353 N N . GLU A 1 295 ? -32.953 -13.234 1.882 1.00 81.69 295 GLU A N 1
ATOM 2354 C CA . GLU A 1 295 ? -32.149 -13.685 0.745 1.00 81.69 295 GLU A CA 1
ATOM 2355 C C . GLU A 1 295 ? -33.009 -13.766 -0.526 1.00 81.69 295 GLU A C 1
ATOM 2357 O O . GLU A 1 295 ? -34.021 -14.473 -0.536 1.00 81.69 295 GLU A O 1
ATOM 2362 N N . PRO A 1 296 ? -32.622 -13.073 -1.612 1.00 81.19 296 PRO A N 1
ATOM 2363 C CA . PRO A 1 296 ? -33.334 -13.172 -2.880 1.00 81.19 296 PRO A CA 1
ATOM 2364 C C . PRO A 1 296 ? -33.210 -14.570 -3.486 1.00 81.19 296 PRO A C 1
ATOM 2366 O O . PRO A 1 296 ? -32.203 -15.250 -3.300 1.00 81.19 296 PRO A O 1
ATOM 2369 N N . SER A 1 297 ? -34.185 -14.977 -4.301 1.00 77.75 297 SER A N 1
ATOM 2370 C CA . SER A 1 297 ? -34.171 -16.283 -4.984 1.00 77.75 297 SER A CA 1
ATOM 2371 C C . SER A 1 297 ? -32.957 -16.490 -5.900 1.00 77.75 297 SER A C 1
ATOM 2373 O O . SER A 1 297 ? -32.514 -17.619 -6.092 1.00 77.75 297 SER A O 1
ATOM 2375 N N . SER A 1 298 ? -32.379 -15.408 -6.430 1.00 76.69 298 SER A N 1
ATOM 2376 C CA . SER A 1 298 ? -31.138 -15.411 -7.220 1.00 76.69 298 SER A CA 1
ATOM 2377 C C . SER A 1 298 ? -29.858 -15.528 -6.375 1.00 76.69 298 SER A C 1
ATOM 2379 O O . SER A 1 298 ? -28.752 -15.554 -6.919 1.00 76.69 298 SER A O 1
ATOM 2381 N N . GLY A 1 299 ? -29.989 -15.553 -5.047 1.00 78.94 299 GLY A N 1
ATOM 2382 C CA . GLY A 1 299 ? -28.899 -15.421 -4.090 1.00 78.94 299 GLY A CA 1
ATOM 2383 C C . GLY A 1 299 ? -28.303 -14.011 -4.064 1.00 78.94 299 GLY A C 1
ATOM 2384 O O . GLY A 1 299 ? -28.523 -13.180 -4.945 1.00 78.94 299 GLY A O 1
ATOM 2385 N N . TRP A 1 300 ? -27.475 -13.744 -3.057 1.00 79.31 300 TRP A N 1
ATOM 2386 C CA . TRP A 1 300 ? -26.883 -12.421 -2.822 1.00 79.31 300 TRP A CA 1
ATOM 2387 C C . TRP A 1 300 ? -25.889 -11.927 -3.893 1.00 79.31 300 TRP A C 1
ATOM 2389 O O . TRP A 1 300 ? -25.476 -10.775 -3.859 1.00 79.31 300 TRP A O 1
ATOM 2399 N N . LYS A 1 301 ? -25.453 -12.769 -4.842 1.00 66.94 301 LYS A N 1
ATOM 2400 C CA . LYS A 1 301 ? -24.361 -12.430 -5.782 1.00 66.94 301 LYS A CA 1
ATOM 2401 C C . LYS A 1 301 ? -24.720 -11.357 -6.816 1.00 66.94 301 LYS A C 1
ATOM 2403 O O . LYS A 1 301 ? -23.814 -10.688 -7.296 1.00 66.94 301 LYS A O 1
ATOM 2408 N N . SER A 1 302 ? -25.993 -11.208 -7.164 1.00 62.44 302 SER A N 1
ATOM 2409 C CA . SER A 1 302 ? -26.469 -10.340 -8.253 1.00 62.44 302 SER A CA 1
ATOM 2410 C C . SER A 1 302 ? -27.409 -9.237 -7.759 1.00 62.44 302 SER A C 1
ATOM 2412 O O . SER A 1 302 ? -28.264 -8.768 -8.504 1.00 62.44 302 SER A O 1
ATOM 2414 N N . VAL A 1 303 ? -27.303 -8.871 -6.479 1.00 68.62 303 VAL A N 1
ATOM 2415 C CA . VAL A 1 303 ? -28.303 -8.056 -5.784 1.00 68.62 303 VAL A CA 1
ATOM 2416 C C . VAL A 1 303 ? -27.752 -6.664 -5.506 1.00 68.62 303 VAL A C 1
ATOM 2418 O O . VAL A 1 303 ? -26.639 -6.513 -4.994 1.00 68.62 303 VAL A O 1
ATOM 2421 N N . GLN A 1 304 ? -28.563 -5.657 -5.822 1.00 72.38 304 GLN A N 1
ATOM 2422 C CA . GLN A 1 304 ? -28.424 -4.310 -5.285 1.00 72.38 304 GLN A CA 1
ATOM 2423 C C . GLN A 1 304 ? -29.269 -4.198 -4.017 1.00 72.38 304 GLN A C 1
ATOM 2425 O O . GLN A 1 304 ? -30.439 -4.585 -4.008 1.00 72.38 304 GLN A O 1
ATOM 2430 N N . VAL A 1 305 ? -28.667 -3.704 -2.940 1.00 69.25 305 VAL A N 1
ATOM 2431 C CA . VAL A 1 305 ? -29.345 -3.524 -1.655 1.00 69.25 305 VAL A CA 1
ATOM 2432 C C . VAL A 1 305 ? -29.835 -2.084 -1.546 1.00 69.25 305 VAL A C 1
ATOM 2434 O O . VAL A 1 305 ? -29.051 -1.156 -1.735 1.00 69.25 305 VAL A O 1
ATOM 2437 N N . ASN A 1 306 ? -31.116 -1.919 -1.206 1.00 69.06 306 ASN A N 1
ATOM 2438 C CA . ASN A 1 306 ? -31.752 -0.621 -0.987 1.00 69.06 306 ASN A CA 1
ATOM 2439 C C . ASN A 1 306 ? -32.060 -0.415 0.499 1.00 69.06 306 ASN A C 1
ATOM 2441 O O . ASN A 1 306 ? -32.778 -1.209 1.106 1.00 69.06 306 ASN A O 1
ATOM 2445 N N . TRP A 1 307 ? -31.581 0.695 1.054 1.00 67.56 307 TRP A N 1
ATOM 2446 C CA . TRP A 1 307 ? -31.840 1.103 2.435 1.00 67.56 307 TRP A CA 1
ATOM 2447 C C . TRP A 1 307 ? -33.005 2.095 2.471 1.00 67.56 307 TRP A C 1
ATOM 2449 O O . TRP A 1 307 ? -32.970 3.107 1.771 1.00 67.56 307 TRP A O 1
ATOM 2459 N N . LYS A 1 308 ? -34.056 1.803 3.249 1.00 56.91 308 LYS A N 1
ATOM 2460 C CA . LYS A 1 308 ? -35.246 2.671 3.337 1.00 56.91 308 LYS A CA 1
ATOM 2461 C C . LYS A 1 308 ? -35.145 3.783 4.394 1.00 56.91 308 LYS A C 1
ATOM 2463 O O . LYS A 1 308 ? -35.863 4.765 4.258 1.00 56.91 308 LYS A O 1
ATOM 2468 N N . ASP A 1 309 ? -34.237 3.680 5.370 1.00 55.00 309 ASP A N 1
ATOM 2469 C CA . ASP A 1 309 ? -34.299 4.511 6.592 1.00 55.00 309 ASP A CA 1
ATOM 2470 C C . ASP A 1 309 ? -33.242 5.627 6.715 1.00 55.00 309 ASP A C 1
ATOM 2472 O O . ASP A 1 309 ? -33.271 6.401 7.669 1.00 55.00 309 ASP A O 1
ATOM 2476 N N . THR A 1 310 ? -32.339 5.770 5.744 1.00 47.06 310 THR A N 1
ATOM 2477 C CA . THR A 1 310 ? -31.438 6.928 5.572 1.00 47.06 310 THR A CA 1
ATOM 2478 C C . THR A 1 310 ? -31.038 6.975 4.103 1.00 47.06 310 THR A C 1
ATOM 2480 O O . THR A 1 310 ? -30.651 5.914 3.624 1.00 47.06 310 THR A O 1
ATOM 2483 N N . ASP A 1 311 ? -31.158 8.130 3.428 1.00 53.78 311 ASP A N 1
ATOM 2484 C CA . ASP A 1 311 ? -30.782 8.419 2.025 1.00 53.78 311 ASP A CA 1
ATOM 2485 C C . ASP A 1 311 ? -30.630 7.181 1.128 1.00 53.78 311 ASP A C 1
ATOM 2487 O O . ASP A 1 311 ? -29.643 6.458 1.234 1.00 53.78 311 ASP A O 1
ATOM 2491 N N . THR A 1 312 ? -31.589 6.922 0.231 1.00 58.66 312 THR A N 1
ATOM 2492 C CA . THR A 1 312 ? -31.567 5.739 -0.645 1.00 58.66 312 THR A CA 1
ATOM 2493 C C . THR A 1 312 ? -30.246 5.641 -1.410 1.00 58.66 312 THR A C 1
ATOM 2495 O O . THR A 1 312 ? -30.027 6.322 -2.409 1.00 58.66 312 THR A O 1
ATOM 2498 N N . ILE A 1 313 ? -29.364 4.764 -0.938 1.00 60.31 313 ILE A N 1
ATOM 2499 C CA . ILE A 1 313 ? -28.081 4.459 -1.558 1.00 60.31 313 ILE A CA 1
ATOM 2500 C C . ILE A 1 313 ? -28.178 3.044 -2.106 1.00 60.31 313 ILE A C 1
ATOM 2502 O O . ILE A 1 313 ? -28.440 2.095 -1.367 1.00 60.31 313 ILE A O 1
ATOM 2506 N N . VAL A 1 314 ? -27.971 2.931 -3.414 1.00 72.50 314 VAL A N 1
ATOM 2507 C CA . VAL A 1 314 ? -27.952 1.669 -4.148 1.00 72.50 314 VAL A CA 1
ATOM 2508 C C . VAL A 1 314 ? -26.506 1.183 -4.189 1.00 72.50 314 VAL A C 1
ATOM 2510 O O . VAL A 1 314 ? -25.664 1.816 -4.820 1.00 72.50 314 VAL A O 1
ATOM 2513 N N . GLN A 1 315 ? -26.209 0.077 -3.506 1.00 80.69 315 GLN A N 1
ATOM 2514 C CA . GLN A 1 315 ? -24.889 -0.565 -3.529 1.00 80.69 315 GLN A CA 1
ATOM 2515 C C . GLN A 1 315 ? -25.016 -2.043 -3.895 1.00 80.69 315 GLN A C 1
ATOM 2517 O O . GLN A 1 315 ? -25.963 -2.727 -3.496 1.00 80.69 315 GLN A O 1
ATOM 2522 N N . SER A 1 316 ? -24.050 -2.546 -4.655 1.00 87.38 316 SER A N 1
ATOM 2523 C CA . SER A 1 316 ? -23.933 -3.964 -4.979 1.00 87.38 316 SER A CA 1
ATOM 2524 C C . SER A 1 316 ? -23.447 -4.775 -3.775 1.00 87.38 316 SER A C 1
ATOM 2526 O O . SER A 1 316 ? -22.705 -4.295 -2.915 1.00 87.38 316 SER A O 1
ATOM 2528 N N . PHE A 1 317 ? -23.813 -6.056 -3.732 1.00 88.12 317 PHE A N 1
ATOM 2529 C CA . PHE A 1 317 ? -23.345 -6.954 -2.677 1.00 88.12 317 PHE A CA 1
ATOM 2530 C C . PHE A 1 317 ? -21.811 -7.056 -2.598 1.00 88.12 317 PHE A C 1
ATOM 2532 O O . PHE A 1 317 ? -21.261 -7.176 -1.507 1.00 88.12 317 PHE A O 1
ATOM 2539 N N . GLU A 1 318 ? -21.098 -7.005 -3.728 1.00 88.88 318 GLU A N 1
ATOM 2540 C CA . GLU A 1 318 ? -19.632 -7.102 -3.719 1.00 88.88 318 GLU A CA 1
ATOM 2541 C C . GLU A 1 318 ? -18.970 -5.823 -3.175 1.00 88.88 318 GLU A C 1
ATOM 2543 O O . GLU A 1 318 ? -17.954 -5.922 -2.487 1.00 88.88 318 GLU A O 1
ATOM 2548 N N . GLU A 1 319 ? -19.572 -4.644 -3.377 1.00 89.44 319 GLU A N 1
ATOM 2549 C CA . GLU A 1 319 ? -19.131 -3.398 -2.730 1.00 89.44 319 GLU A CA 1
ATOM 2550 C C . GLU A 1 319 ? -19.292 -3.479 -1.208 1.00 89.44 319 GLU A C 1
ATOM 2552 O O . GLU A 1 319 ? -18.347 -3.177 -0.479 1.00 89.44 319 GLU A O 1
ATOM 2557 N N . LEU A 1 320 ? -20.430 -3.992 -0.720 1.00 91.06 320 LEU A N 1
ATOM 2558 C CA . LEU A 1 320 ? -20.648 -4.224 0.715 1.00 91.06 320 LEU A CA 1
ATOM 2559 C C . LEU A 1 320 ? -19.640 -5.229 1.289 1.00 91.06 320 LEU A C 1
ATOM 2561 O O . LEU A 1 320 ? -19.124 -5.049 2.393 1.00 91.06 320 LEU A O 1
ATOM 2565 N N . VAL A 1 321 ? -19.326 -6.292 0.539 1.00 91.94 321 VAL A N 1
ATOM 2566 C CA . VAL A 1 321 ? -18.287 -7.260 0.923 1.00 91.94 321 VAL A CA 1
ATOM 2567 C C . VAL A 1 321 ? -16.932 -6.575 1.019 1.00 91.94 321 VAL A C 1
ATOM 2569 O O . VAL A 1 321 ? -16.203 -6.825 1.977 1.00 91.94 321 VAL A O 1
ATOM 2572 N N . GLN A 1 322 ? -16.577 -5.718 0.064 1.00 91.38 322 GLN A N 1
ATOM 2573 C CA . GLN A 1 322 ? -15.310 -4.997 0.092 1.00 91.38 322 GLN A CA 1
ATOM 2574 C C . GLN A 1 322 ? -15.237 -4.013 1.268 1.00 91.38 322 GLN A C 1
ATOM 2576 O O . GLN A 1 322 ? -14.209 -3.957 1.946 1.00 91.38 322 GLN A O 1
ATOM 2581 N N . GLU A 1 323 ? -16.327 -3.312 1.573 1.00 92.50 323 GLU A N 1
ATOM 2582 C CA . GLU A 1 323 ? -16.434 -2.443 2.748 1.00 92.50 323 GLU A CA 1
ATOM 2583 C C . GLU A 1 323 ? -16.261 -3.239 4.053 1.00 92.50 323 GLU A C 1
ATOM 2585 O O . GLU A 1 323 ? -15.427 -2.883 4.889 1.00 92.50 323 GLU A O 1
ATOM 2590 N N . ALA A 1 324 ? -16.938 -4.385 4.188 1.00 94.56 324 ALA A N 1
ATOM 2591 C CA . ALA A 1 324 ? -16.794 -5.280 5.338 1.00 94.56 324 ALA A CA 1
ATOM 2592 C C . ALA A 1 324 ? -15.378 -5.862 5.473 1.00 94.56 324 ALA A C 1
ATOM 2594 O O . ALA A 1 324 ? -14.874 -6.032 6.584 1.00 94.56 324 ALA A O 1
ATOM 2595 N N . ARG A 1 325 ? -14.686 -6.141 4.361 1.00 94.50 325 ARG A N 1
ATOM 2596 C CA . ARG A 1 325 ? -13.279 -6.572 4.396 1.00 94.50 325 ARG A CA 1
ATOM 2597 C C . ARG A 1 325 ? -12.360 -5.499 4.965 1.00 94.50 325 ARG A C 1
ATOM 2599 O O . ARG A 1 325 ? -11.416 -5.845 5.676 1.00 94.50 325 ARG A O 1
ATOM 2606 N N . LEU A 1 326 ? -12.597 -4.239 4.613 1.00 89.56 326 LEU A N 1
ATOM 2607 C CA . LEU A 1 326 ? -11.758 -3.111 5.013 1.00 89.56 326 LEU A CA 1
ATOM 2608 C C . LEU A 1 326 ? -12.043 -2.648 6.439 1.00 89.56 326 LEU A C 1
ATOM 2610 O O . LEU A 1 326 ? -11.107 -2.272 7.129 1.00 89.56 326 LEU A O 1
ATOM 2614 N N . ASN A 1 327 ? -13.297 -2.719 6.885 1.00 89.88 327 ASN A N 1
ATOM 2615 C CA . ASN A 1 327 ? -13.717 -2.135 8.161 1.00 89.88 327 ASN A CA 1
ATOM 2616 C C . ASN A 1 327 ? -14.089 -3.169 9.229 1.00 89.88 327 ASN A C 1
ATOM 2618 O O . ASN A 1 327 ? -14.298 -2.809 10.382 1.00 89.88 327 ASN A O 1
ATOM 2622 N N . GLY A 1 328 ? -14.226 -4.446 8.864 1.00 93.81 328 GLY A N 1
ATOM 2623 C CA . GLY A 1 328 ? -14.704 -5.506 9.757 1.00 93.81 328 GLY A CA 1
ATOM 2624 C C . GLY A 1 328 ? -16.223 -5.561 9.924 1.00 93.81 328 GLY A C 1
ATOM 2625 O O . GLY A 1 328 ? -16.747 -6.524 10.470 1.00 93.81 328 GLY A O 1
ATOM 2626 N N . THR A 1 329 ? -16.921 -4.541 9.439 1.00 93.94 329 THR A N 1
ATOM 2627 C CA . THR A 1 329 ? -18.374 -4.377 9.440 1.00 93.94 329 THR A CA 1
ATOM 2628 C C . THR A 1 329 ? -18.747 -3.429 8.295 1.00 93.94 329 THR A C 1
ATOM 2630 O O . THR A 1 329 ? -17.869 -2.984 7.555 1.00 93.94 329 THR A O 1
ATOM 2633 N N . ILE A 1 330 ? -20.022 -3.087 8.155 1.00 92.12 330 ILE A N 1
ATOM 2634 C CA . ILE A 1 330 ? -20.485 -2.050 7.231 1.00 92.12 330 ILE A CA 1
ATOM 2635 C C . ILE A 1 330 ? -20.949 -0.869 8.094 1.00 92.12 330 ILE A C 1
ATOM 2637 O O . ILE A 1 330 ? -22.070 -0.925 8.610 1.00 92.12 330 ILE A O 1
ATOM 2641 N N . PRO A 1 331 ? -20.102 0.164 8.312 1.00 88.62 331 PRO A N 1
ATOM 2642 C CA . PRO A 1 331 ? -20.341 1.233 9.280 1.00 88.62 331 PRO A CA 1
ATOM 2643 C C . PRO A 1 331 ? -21.754 1.807 9.257 1.00 88.62 331 PRO A C 1
ATOM 2645 O O . PRO A 1 331 ? -22.384 1.886 10.301 1.00 88.62 331 PRO A O 1
ATOM 2648 N N . ARG A 1 332 ? -22.302 2.108 8.075 1.00 84.94 332 ARG A N 1
ATOM 2649 C CA . ARG A 1 332 ? -23.653 2.682 7.950 1.00 84.94 332 ARG A CA 1
ATOM 2650 C C . ARG A 1 332 ? -24.753 1.767 8.488 1.00 84.94 332 ARG A C 1
ATOM 2652 O O . ARG A 1 332 ? -25.635 2.223 9.210 1.00 84.94 332 ARG A O 1
ATOM 2659 N N . ILE A 1 333 ? -24.690 0.478 8.155 1.00 87.44 333 ILE A N 1
ATOM 2660 C CA . ILE A 1 333 ? -25.683 -0.513 8.592 1.00 87.44 333 ILE A CA 1
ATOM 2661 C C . ILE A 1 333 ? -25.519 -0.775 10.084 1.00 87.44 333 ILE A C 1
ATOM 2663 O O . ILE A 1 333 ? -26.488 -0.790 10.840 1.00 87.44 333 ILE A O 1
ATOM 2667 N N . GLN A 1 334 ? -24.276 -0.966 10.516 1.00 90.25 334 GLN A N 1
ATOM 2668 C CA . GLN A 1 334 ? -23.972 -1.269 11.902 1.00 90.25 334 GLN A CA 1
ATOM 2669 C C . GLN A 1 334 ? -24.285 -0.085 12.822 1.00 90.25 334 GLN A C 1
ATOM 2671 O O . GLN A 1 334 ? -24.792 -0.308 13.910 1.00 90.25 334 GLN A O 1
ATOM 2676 N N . ASP A 1 335 ? -24.082 1.161 12.387 1.00 86.62 335 ASP A N 1
ATOM 2677 C CA . ASP A 1 335 ? -24.487 2.350 13.141 1.00 86.62 335 ASP A CA 1
ATOM 2678 C C . ASP A 1 335 ? -26.004 2.425 13.324 1.00 86.62 335 ASP A C 1
ATOM 2680 O O . ASP A 1 335 ? -26.472 2.809 14.394 1.00 86.62 335 ASP A O 1
ATOM 2684 N N . HIS A 1 336 ? -26.785 2.045 12.310 1.00 85.38 336 HIS A N 1
ATOM 2685 C CA . HIS A 1 336 ? -28.239 1.959 12.438 1.00 85.38 336 HIS A CA 1
ATOM 2686 C C . HIS A 1 336 ? -28.651 0.883 13.458 1.00 85.38 336 HIS A C 1
ATOM 2688 O O . HIS A 1 336 ? -29.485 1.141 14.323 1.00 85.38 336 HIS A O 1
ATOM 2694 N N . LEU A 1 337 ? -28.019 -0.293 13.411 1.00 88.06 337 LEU A N 1
ATOM 2695 C CA . LEU A 1 337 ? -28.258 -1.377 14.371 1.00 88.06 337 LEU A CA 1
ATOM 2696 C C . LEU A 1 337 ? -27.750 -1.057 15.787 1.00 88.06 337 LEU A C 1
ATOM 2698 O O . LEU A 1 337 ? -28.324 -1.520 16.764 1.00 88.06 337 LEU A O 1
ATOM 2702 N N . ASP A 1 338 ? -26.690 -0.269 15.930 1.00 90.56 338 ASP A N 1
ATOM 2703 C CA . ASP A 1 338 ? -26.173 0.122 17.243 1.00 90.56 338 ASP A CA 1
ATOM 2704 C C . ASP A 1 338 ? -27.090 1.166 17.906 1.00 90.56 338 ASP A C 1
ATOM 2706 O O . ASP A 1 338 ? -27.230 1.161 19.128 1.00 90.56 338 ASP A O 1
ATOM 2710 N N . LYS A 1 339 ? -27.764 2.026 17.123 1.00 87.38 339 LYS A N 1
ATOM 2711 C CA . LYS A 1 339 ? -28.689 3.067 17.622 1.00 87.38 339 LYS A CA 1
ATOM 2712 C C . LYS A 1 339 ? -29.899 2.522 18.381 1.00 87.38 339 LYS A C 1
ATOM 2714 O O . LYS A 1 339 ? -30.442 3.234 19.220 1.00 87.38 339 LYS A O 1
ATOM 2719 N N . ILE A 1 340 ? -30.321 1.289 18.102 1.00 87.94 340 ILE A N 1
ATOM 2720 C CA . ILE A 1 340 ? -31.431 0.645 18.823 1.00 87.94 340 ILE A CA 1
ATOM 2721 C C . ILE A 1 340 ? -31.002 0.056 20.176 1.00 87.94 340 ILE A C 1
ATOM 2723 O O . ILE A 1 340 ? -31.852 -0.381 20.950 1.00 87.94 340 ILE A O 1
ATOM 2727 N N . ASP A 1 341 ? -29.702 0.014 20.488 1.00 91.88 341 ASP A N 1
ATOM 2728 C CA . ASP A 1 341 ? -29.234 -0.528 21.761 1.00 91.88 341 ASP A CA 1
ATOM 2729 C C . ASP A 1 341 ? -29.569 0.408 22.931 1.00 91.88 341 ASP A C 1
ATOM 2731 O O . ASP A 1 341 ? -29.205 1.581 22.934 1.00 91.88 341 ASP A O 1
ATOM 2735 N N . SER A 1 342 ? -30.191 -0.129 23.983 1.00 89.25 342 SER A N 1
ATOM 2736 C CA . SER A 1 342 ? -30.624 0.685 25.128 1.00 89.25 342 SER A CA 1
ATOM 2737 C C . SER A 1 342 ? -29.483 1.334 25.927 1.00 89.25 342 SER A C 1
ATOM 2739 O O . SER A 1 342 ? -29.718 2.302 26.639 1.00 89.25 342 SER A O 1
ATOM 2741 N N . VAL A 1 343 ? -28.250 0.821 25.832 1.00 89.81 343 VAL A N 1
ATOM 2742 C CA . VAL A 1 343 ? -27.086 1.328 26.581 1.00 89.81 343 VAL A CA 1
ATOM 2743 C C . VAL A 1 343 ? -26.188 2.172 25.678 1.00 89.81 343 VAL A C 1
ATOM 2745 O O . VAL A 1 343 ? -25.731 3.249 26.066 1.00 89.81 343 VAL A O 1
ATOM 2748 N N . PHE A 1 344 ? -25.926 1.690 24.464 1.00 90.56 344 PHE A N 1
ATOM 2749 C CA . PHE A 1 344 ? -24.950 2.267 23.536 1.00 90.56 344 PHE A CA 1
ATOM 2750 C C . PHE A 1 344 ? -25.578 3.019 22.356 1.00 90.56 344 PHE A C 1
ATOM 2752 O O . PHE A 1 344 ? -24.848 3.679 21.618 1.00 90.56 344 PHE A O 1
ATOM 2759 N N . GLY A 1 345 ? -26.900 2.950 22.182 1.00 85.50 345 GLY A N 1
ATOM 2760 C CA . GLY A 1 345 ? -27.609 3.545 21.048 1.00 85.50 345 GLY A CA 1
ATOM 2761 C C . GLY A 1 345 ? -28.027 5.001 21.242 1.00 85.50 345 GLY A C 1
ATOM 2762 O O . GLY A 1 345 ? -28.162 5.738 20.265 1.00 85.50 345 GLY A O 1
ATOM 2763 N N . HIS A 1 346 ? -28.176 5.453 22.491 1.00 73.12 34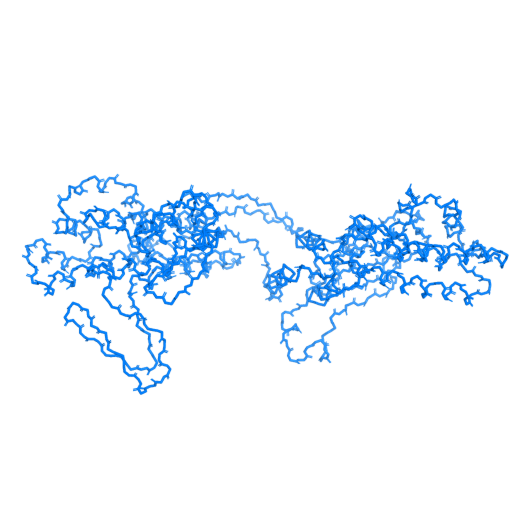6 HIS A N 1
ATOM 2764 C CA . HIS A 1 346 ? -28.565 6.829 22.800 1.00 73.12 346 HIS A CA 1
ATOM 2765 C C . HIS A 1 346 ? -27.349 7.764 22.915 1.00 73.12 346 HIS A C 1
ATOM 2767 O O . HIS A 1 346 ? -26.495 7.616 23.794 1.00 73.12 346 HIS A O 1
ATOM 2773 N N . GLY A 1 347 ? -27.301 8.741 22.007 1.00 62.66 347 GLY A N 1
ATOM 2774 C CA . GLY A 1 347 ? -26.375 9.874 21.977 1.00 62.66 347 GLY A CA 1
ATOM 2775 C C . GLY A 1 347 ? -25.955 10.217 20.546 1.00 62.66 347 GLY A C 1
ATOM 2776 O O . GLY A 1 347 ? -26.160 9.430 19.620 1.00 62.66 347 GLY A O 1
ATOM 2777 N N . ILE A 1 348 ? -25.400 11.410 20.346 1.00 53.59 348 ILE A N 1
ATOM 2778 C CA . ILE A 1 348 ? -25.127 11.922 19.005 1.00 53.59 348 ILE A CA 1
ATOM 2779 C C . ILE A 1 348 ? -23.639 12.207 18.858 1.00 53.59 348 ILE A C 1
ATOM 2781 O O . ILE A 1 348 ? -23.077 12.981 19.631 1.00 53.59 348 ILE A O 1
ATOM 2785 N N . SER A 1 349 ? -22.999 11.589 17.862 1.00 56.88 349 SER A N 1
ATOM 2786 C CA . SER A 1 349 ? -21.647 11.979 17.479 1.00 56.88 349 SER A CA 1
ATOM 2787 C C . SER A 1 349 ? -21.727 13.112 16.464 1.00 56.88 349 SER A C 1
ATOM 2789 O O . SER A 1 349 ? -22.274 12.935 15.378 1.00 56.88 349 SER A O 1
ATOM 2791 N N . TYR A 1 350 ? -21.182 14.269 16.829 1.00 61.69 350 TYR A N 1
ATOM 2792 C CA . TYR A 1 350 ? -21.048 15.420 15.944 1.00 61.69 350 TYR A CA 1
ATOM 2793 C C . TYR A 1 350 ? -19.571 15.802 15.839 1.00 61.69 350 TYR A C 1
ATOM 2795 O O . TYR A 1 350 ? -18.842 15.849 16.837 1.00 61.69 350 TYR A O 1
ATOM 2803 N N . SER A 1 351 ? -19.128 16.047 14.609 1.00 57.53 351 SER A N 1
ATOM 2804 C CA . SER A 1 351 ? -17.804 16.572 14.284 1.00 57.53 351 SER A CA 1
ATOM 2805 C C . SER A 1 351 ? -17.734 18.088 14.476 1.00 57.53 351 SER A C 1
ATOM 2807 O O . SER A 1 351 ? -18.762 18.758 14.547 1.00 57.53 351 SER A O 1
ATOM 2809 N N . SER A 1 352 ? -16.500 18.592 14.567 1.00 60.50 352 SER A N 1
ATOM 2810 C CA . SER A 1 352 ? -16.130 19.958 14.947 1.00 60.50 352 SER A CA 1
ATOM 2811 C C . SER A 1 352 ? -17.105 21.046 14.504 1.00 60.50 352 SER A C 1
ATOM 2813 O O . SER A 1 352 ? -17.365 21.236 13.319 1.00 60.50 352 SER A O 1
ATOM 2815 N N . THR A 1 353 ? -17.589 21.829 15.466 1.00 66.06 353 THR A N 1
ATOM 2816 C CA . THR A 1 353 ? -18.267 23.097 15.187 1.00 66.06 353 THR A CA 1
ATOM 2817 C C . THR A 1 353 ? -17.192 24.189 15.220 1.00 66.06 353 THR A C 1
ATOM 2819 O O . THR A 1 353 ? -16.854 24.658 16.305 1.00 66.06 353 THR A O 1
ATOM 2822 N N . PRO A 1 354 ? -16.583 24.600 14.089 1.00 67.25 354 PRO A N 1
ATOM 2823 C CA . PRO A 1 354 ? -15.496 25.589 14.109 1.00 67.25 354 PRO A CA 1
ATOM 2824 C C . PRO A 1 354 ? -15.969 26.962 14.611 1.00 67.25 354 PRO A C 1
ATOM 2826 O O . PRO A 1 354 ? -15.165 27.825 14.945 1.00 67.25 354 PRO A O 1
ATOM 2829 N N . ASN A 1 355 ? -17.286 27.163 14.659 1.00 76.50 355 ASN A N 1
ATOM 2830 C CA . ASN A 1 355 ? -17.908 28.376 15.136 1.00 76.50 355 ASN A CA 1
ATOM 2831 C C . ASN A 1 355 ? -18.035 28.370 16.668 1.00 76.50 355 ASN A C 1
ATOM 2833 O O . ASN A 1 355 ? -18.822 27.603 17.226 1.00 76.50 355 ASN A O 1
ATOM 2837 N N . PHE A 1 356 ? -17.329 29.294 17.326 1.00 79.00 356 PHE A N 1
ATOM 2838 C CA . PHE A 1 356 ? -17.422 29.548 18.767 1.00 79.00 356 PHE A CA 1
ATOM 2839 C C . PHE A 1 356 ? -18.838 29.911 19.233 1.00 79.00 356 PHE A C 1
ATOM 2841 O O . PHE A 1 356 ? -19.127 29.810 20.414 1.00 79.00 356 PHE A O 1
ATOM 2848 N N . GLN A 1 357 ? -19.745 30.341 18.356 1.00 80.62 357 GLN A N 1
ATOM 2849 C CA . GLN A 1 357 ? -21.118 30.681 18.744 1.00 80.62 357 GLN A CA 1
ATOM 2850 C C . GLN A 1 357 ? -22.045 29.464 18.827 1.00 80.62 357 GLN A C 1
ATOM 2852 O O . GLN A 1 357 ? -23.123 29.564 19.412 1.00 80.62 357 GLN A O 1
ATOM 2857 N N . LEU A 1 358 ? -21.651 28.320 18.257 1.00 76.38 358 LEU A N 1
ATOM 2858 C CA . LEU A 1 358 ? -22.481 27.124 18.283 1.00 76.38 358 LEU A CA 1
ATOM 2859 C C . LEU A 1 358 ? -22.240 26.351 19.584 1.00 76.38 358 LEU A C 1
ATOM 2861 O O . LEU A 1 358 ? -21.112 25.969 19.906 1.00 76.38 358 LEU A O 1
ATOM 2865 N N . LYS A 1 359 ? -23.322 26.148 20.335 1.00 81.25 359 LYS A N 1
ATOM 2866 C CA . LYS A 1 359 ? -23.350 25.344 21.556 1.00 81.25 359 LYS A CA 1
ATOM 2867 C C . LYS A 1 359 ? -23.940 23.987 21.239 1.00 81.25 359 LYS A C 1
ATOM 2869 O O . LYS A 1 359 ? -25.005 23.898 20.631 1.00 81.25 359 LYS A O 1
ATOM 2874 N N . GLN A 1 360 ? -23.267 22.942 21.685 1.00 78.50 360 GLN A N 1
ATOM 2875 C CA . GLN A 1 360 ? -23.736 21.582 21.539 1.00 78.50 360 GLN A CA 1
ATOM 2876 C C . GLN A 1 360 ? -24.090 21.020 22.910 1.00 78.50 360 GLN A C 1
ATOM 2878 O O . GLN A 1 360 ? -23.263 21.016 23.819 1.00 78.50 360 GLN A O 1
ATOM 2883 N N . LYS A 1 361 ? -25.319 20.522 23.039 1.00 80.75 361 LYS A N 1
ATOM 2884 C CA . LYS A 1 361 ? -25.785 19.809 24.227 1.00 80.75 361 LYS A CA 1
ATOM 2885 C C . LYS A 1 361 ? -25.792 18.312 23.958 1.00 80.75 361 LYS A C 1
ATOM 2887 O O . LYS A 1 361 ? -26.273 17.871 22.918 1.00 80.75 361 LYS A O 1
ATOM 2892 N N . SER A 1 362 ? -25.274 17.543 24.904 1.00 80.12 362 SER A N 1
ATOM 2893 C CA . SER A 1 362 ? -25.376 16.088 24.933 1.00 80.12 362 SER A CA 1
ATOM 2894 C C . SER A 1 362 ? -25.993 15.671 26.256 1.00 80.12 362 SER A C 1
ATOM 2896 O O . SER A 1 362 ? -25.555 16.138 27.307 1.00 80.12 362 SER A O 1
ATOM 2898 N N . SER A 1 363 ? -26.971 14.771 26.206 1.00 81.94 363 SER A N 1
ATOM 2899 C CA . SER A 1 363 ? -27.577 14.171 27.388 1.00 81.94 363 SER A CA 1
ATOM 2900 C C . SER A 1 363 ? -27.420 12.652 27.366 1.00 81.94 363 SER A C 1
ATOM 2902 O O . SER A 1 363 ? -27.576 12.009 26.327 1.00 81.94 363 SER A O 1
ATOM 2904 N N . PHE A 1 364 ? -27.063 12.071 28.509 1.00 85.75 364 PHE A N 1
ATOM 2905 C CA . PHE A 1 364 ? -26.994 10.623 28.700 1.00 85.75 364 PHE A CA 1
ATOM 2906 C C . PHE A 1 364 ? -27.177 10.285 30.181 1.00 85.75 364 PHE A C 1
ATOM 2908 O O . PHE A 1 364 ? -26.523 10.895 31.026 1.00 85.75 364 PHE A O 1
ATOM 2915 N N . ALA A 1 365 ? -28.044 9.315 30.493 1.00 87.50 365 ALA A N 1
ATOM 2916 C CA . ALA A 1 365 ? -28.302 8.845 31.860 1.00 87.50 365 ALA A CA 1
ATOM 2917 C C . ALA A 1 365 ? -28.531 9.995 32.872 1.00 87.50 365 ALA A C 1
ATOM 2919 O O . ALA A 1 365 ? -27.868 10.085 33.904 1.00 87.50 365 ALA A O 1
ATOM 2920 N N . GLY A 1 366 ? -29.409 10.943 32.521 1.00 85.25 366 GLY A N 1
ATOM 2921 C CA . GLY A 1 366 ? -29.737 12.107 33.358 1.00 85.25 366 GLY A CA 1
ATOM 2922 C C . GLY A 1 366 ? -28.654 13.179 33.469 1.00 85.25 366 GLY A C 1
ATOM 2923 O O . GLY A 1 366 ? -28.860 14.178 34.152 1.00 85.25 366 GLY A O 1
ATOM 2924 N N . ARG A 1 367 ? -27.505 12.999 32.811 1.00 85.50 367 ARG A N 1
ATOM 2925 C CA . ARG A 1 367 ? -26.409 13.972 32.794 1.00 85.50 367 ARG A CA 1
ATOM 2926 C C . ARG A 1 367 ? -26.481 14.793 31.525 1.00 85.50 367 ARG A C 1
ATOM 2928 O O . ARG A 1 367 ? -26.546 14.226 30.437 1.00 85.50 367 ARG A O 1
ATOM 2935 N N . GLU A 1 368 ? -26.417 16.110 31.666 1.00 85.56 368 GLU A N 1
ATOM 2936 C CA . GLU A 1 368 ? -26.334 17.045 30.548 1.00 85.56 368 GLU A CA 1
ATOM 2937 C C . GLU A 1 368 ? -24.970 17.729 30.529 1.00 85.56 368 GLU A C 1
ATOM 2939 O O . GLU A 1 368 ? -24.497 18.246 31.541 1.00 85.56 368 GLU A O 1
ATOM 2944 N N . HIS A 1 369 ? -24.346 17.748 29.356 1.00 84.44 369 HIS A N 1
ATOM 2945 C CA . HIS A 1 369 ? -23.112 18.475 29.101 1.00 84.44 369 HIS A CA 1
ATOM 2946 C C . HIS A 1 369 ? -23.324 19.419 27.920 1.00 84.44 369 HIS A C 1
ATOM 2948 O O . HIS A 1 369 ? -23.713 18.987 26.833 1.00 84.44 369 HIS A O 1
ATOM 2954 N N . GLU A 1 370 ? -23.057 20.706 28.134 1.00 85.50 370 GLU A N 1
ATOM 2955 C CA . GLU A 1 370 ? -22.986 21.707 27.073 1.00 85.50 370 GLU A CA 1
ATOM 2956 C C . GLU A 1 370 ? -21.519 22.035 26.802 1.00 85.50 370 GLU A C 1
ATOM 2958 O O . GLU A 1 370 ? -20.759 22.334 27.724 1.00 85.50 370 GLU A O 1
ATOM 2963 N N . VAL A 1 371 ? -21.126 21.982 25.534 1.00 81.88 371 VAL A N 1
ATOM 2964 C CA . VAL A 1 371 ? -19.799 22.391 25.070 1.00 81.88 371 VAL A CA 1
ATOM 2965 C C . VAL A 1 371 ? -19.940 23.447 23.979 1.00 81.88 371 VAL A C 1
ATOM 2967 O O . VAL A 1 371 ? -20.866 23.409 23.168 1.00 81.88 371 VAL A O 1
ATOM 2970 N N . GLN A 1 372 ? -19.031 24.418 23.985 1.00 84.44 372 GLN A N 1
ATOM 2971 C CA . GLN A 1 372 ? -18.977 25.506 23.011 1.00 84.44 372 GLN A CA 1
ATOM 2972 C C . GLN A 1 372 ? -17.800 25.275 22.057 1.00 84.44 372 GLN A C 1
ATOM 2974 O O . GLN A 1 372 ? -16.740 24.813 22.481 1.00 84.44 372 GLN A O 1
ATOM 2979 N N . GLY A 1 373 ? -18.003 25.556 20.767 1.00 78.81 373 GLY A N 1
ATOM 2980 C CA . GLY A 1 373 ? -17.001 25.317 19.729 1.00 78.81 373 GLY A CA 1
ATOM 2981 C C . GLY A 1 373 ? -15.668 26.060 19.942 1.00 78.81 373 GLY A C 1
ATOM 2982 O O . GLY A 1 373 ? -15.664 27.108 20.588 1.00 78.81 373 GLY A O 1
ATOM 2983 N N . PRO A 1 374 ? -14.552 25.565 19.365 1.00 83.25 374 PRO A N 1
ATOM 2984 C CA . PRO A 1 374 ? -14.426 24.332 18.586 1.00 83.25 374 PRO A CA 1
ATOM 2985 C C . PRO A 1 374 ? -14.417 23.079 19.471 1.00 83.25 374 PRO A C 1
ATOM 2987 O O . PRO A 1 374 ? -13.547 22.905 20.319 1.00 83.25 374 PRO A O 1
ATOM 2990 N N . CYS A 1 375 ? -15.380 22.180 19.252 1.00 76.19 375 CYS A N 1
ATOM 2991 C CA . CYS A 1 375 ? -15.548 20.966 20.050 1.00 76.19 375 CYS A CA 1
ATOM 2992 C C . CYS A 1 375 ? -16.030 19.792 19.188 1.00 76.19 375 CYS A C 1
ATOM 2994 O O . CYS A 1 375 ? -16.655 19.999 18.152 1.00 76.19 375 CYS A O 1
ATOM 2996 N N . ARG A 1 376 ? -15.735 18.563 19.617 1.00 78.12 376 ARG A N 1
ATOM 2997 C CA . ARG A 1 376 ? -16.264 17.313 19.054 1.00 78.12 376 ARG A CA 1
ATOM 2998 C C . ARG A 1 376 ? -16.985 16.574 20.174 1.00 78.12 376 ARG A C 1
ATOM 3000 O O . ARG A 1 376 ? -16.461 16.507 21.283 1.00 78.12 376 ARG A O 1
ATOM 3007 N N . SER A 1 377 ? -18.137 15.982 19.872 1.00 73.81 377 SER A N 1
ATOM 3008 C CA . SER A 1 377 ? -18.795 15.037 20.776 1.00 73.81 377 SER A CA 1
ATOM 3009 C C . SER A 1 377 ? -18.797 13.655 20.146 1.00 73.81 377 SER A C 1
ATOM 3011 O O . SER A 1 377 ? -19.208 13.469 18.997 1.00 73.81 377 SER A O 1
ATOM 3013 N N . ALA A 1 378 ? -18.292 12.683 20.889 1.00 77.88 378 ALA A N 1
ATOM 3014 C CA . ALA A 1 378 ? -18.247 11.291 20.496 1.00 77.88 378 ALA A CA 1
ATOM 3015 C C . ALA A 1 378 ? -18.303 10.415 21.748 1.00 77.88 378 ALA A C 1
ATOM 3017 O O . ALA A 1 378 ? -18.052 10.866 22.867 1.00 77.88 378 ALA A O 1
ATOM 3018 N N . PHE A 1 379 ? -18.667 9.153 21.551 1.00 80.38 379 PHE A N 1
ATOM 3019 C CA . PHE A 1 379 ? -18.664 8.176 22.627 1.00 80.38 379 PHE A CA 1
ATOM 3020 C C . PHE A 1 379 ? -17.247 7.690 22.892 1.00 80.38 379 PHE A C 1
ATOM 3022 O O . PHE A 1 379 ? -16.533 7.326 21.953 1.00 80.38 379 PHE A O 1
ATOM 3029 N N . SER A 1 380 ? -16.881 7.617 24.170 1.00 87.12 380 SER A N 1
ATOM 3030 C CA . SER A 1 380 ? -15.550 7.190 24.596 1.00 87.12 380 SER A CA 1
ATOM 3031 C C . SER A 1 380 ? -15.198 5.801 24.073 1.00 87.12 380 SER A C 1
ATOM 3033 O O . SER A 1 380 ? -14.066 5.592 23.663 1.00 87.12 380 SER A O 1
ATOM 3035 N N . GLU A 1 381 ? -16.144 4.858 24.005 1.00 91.88 381 GLU A N 1
ATOM 3036 C CA . GLU A 1 381 ? -15.867 3.510 23.497 1.00 91.88 381 GLU A CA 1
ATOM 3037 C C . GLU A 1 381 ? -15.489 3.521 22.015 1.00 91.88 381 GLU A C 1
ATOM 3039 O O . GLU A 1 381 ? -14.580 2.802 21.610 1.00 91.88 381 GLU A O 1
ATOM 3044 N N . ARG A 1 382 ? -16.159 4.352 21.205 1.00 87.69 382 ARG A N 1
ATOM 3045 C CA . ARG A 1 382 ? -15.847 4.480 19.775 1.00 87.69 382 ARG A CA 1
ATOM 3046 C C . ARG A 1 382 ? -14.478 5.125 19.576 1.00 87.69 382 ARG A C 1
ATOM 3048 O O . ARG A 1 382 ? -13.682 4.591 18.811 1.00 87.69 382 ARG A O 1
ATOM 3055 N N . ASP A 1 383 ? -14.190 6.209 20.294 1.00 90.56 383 ASP A N 1
ATOM 3056 C CA . ASP A 1 383 ? -12.888 6.883 20.220 1.00 90.56 383 ASP A CA 1
ATOM 3057 C C . ASP A 1 383 ? -11.748 5.985 20.704 1.00 90.56 383 ASP A C 1
ATOM 3059 O O . ASP A 1 383 ? -10.721 5.892 20.041 1.00 90.56 383 ASP A O 1
ATOM 3063 N N . LEU A 1 384 ? -11.955 5.229 21.783 1.00 95.94 384 LEU A N 1
ATOM 3064 C CA . LEU A 1 384 ? -10.965 4.270 22.268 1.00 95.94 384 LEU A CA 1
ATOM 3065 C C . LEU A 1 384 ? -10.722 3.132 21.266 1.00 95.94 384 LEU A C 1
ATOM 3067 O O . LEU A 1 384 ? -9.591 2.663 21.159 1.00 95.94 384 LEU A O 1
ATOM 3071 N N . VAL A 1 385 ? -11.733 2.689 20.503 1.00 95.56 385 VAL A N 1
ATOM 3072 C CA . VAL A 1 385 ? -11.501 1.750 19.389 1.00 95.56 385 VAL A CA 1
ATOM 3073 C C . VAL A 1 385 ? -10.637 2.383 18.305 1.00 95.56 385 VAL A C 1
ATOM 3075 O O . VAL A 1 385 ? -9.704 1.724 17.842 1.00 95.56 385 VAL A O 1
ATOM 3078 N N . GLU A 1 386 ? -10.903 3.631 17.914 1.00 94.44 386 GLU A N 1
ATOM 3079 C CA . GLU A 1 386 ? -10.059 4.322 16.930 1.00 94.44 386 GLU A CA 1
ATOM 3080 C C . GLU A 1 386 ? -8.628 4.491 17.435 1.00 94.44 386 GLU A C 1
ATOM 3082 O O . GLU A 1 386 ? -7.695 4.186 16.696 1.00 94.44 386 GLU A O 1
ATOM 3087 N N . ASP A 1 387 ? -8.440 4.871 18.699 1.00 97.19 387 ASP A N 1
ATOM 3088 C CA . ASP A 1 387 ? -7.124 4.978 19.329 1.00 97.19 387 ASP A CA 1
ATOM 3089 C C . ASP A 1 387 ? -6.385 3.637 19.299 1.00 97.19 387 ASP A C 1
ATOM 3091 O O . ASP A 1 387 ? -5.237 3.561 18.857 1.00 97.19 387 ASP A O 1
ATOM 3095 N N . ILE A 1 388 ? -7.049 2.547 19.697 1.00 98.44 388 ILE A N 1
ATOM 3096 C CA . ILE A 1 388 ? -6.472 1.199 19.655 1.00 98.44 388 ILE A CA 1
ATOM 3097 C C . ILE A 1 388 ? -6.028 0.845 18.231 1.00 98.44 388 ILE A C 1
ATOM 3099 O O . ILE A 1 388 ? -4.903 0.378 18.038 1.00 98.44 388 ILE A O 1
ATOM 3103 N N . LEU A 1 389 ? -6.885 1.044 17.226 1.00 96.62 389 LEU A N 1
ATOM 3104 C CA . LEU A 1 389 ? -6.566 0.709 15.835 1.00 96.62 389 LEU A CA 1
ATOM 3105 C C . LEU A 1 389 ? -5.452 1.606 15.277 1.00 96.62 389 LEU A C 1
ATOM 3107 O O . LEU A 1 389 ? -4.518 1.106 14.646 1.00 96.62 389 LEU A O 1
ATOM 3111 N N . TYR A 1 390 ? -5.500 2.903 15.570 1.00 96.44 390 TYR A N 1
ATOM 3112 C CA . TYR A 1 390 ? -4.510 3.889 15.155 1.00 96.44 390 TYR A CA 1
ATOM 3113 C C . TYR A 1 390 ? -3.132 3.609 15.762 1.00 96.44 390 TYR A C 1
ATOM 3115 O O . TYR A 1 390 ? -2.131 3.577 15.044 1.00 96.44 390 TYR A O 1
ATOM 3123 N N . TYR A 1 391 ? -3.054 3.327 17.063 1.00 98.12 391 TYR A N 1
ATOM 3124 C CA . TYR A 1 391 ? -1.786 3.020 17.725 1.00 98.12 391 TYR A CA 1
ATOM 3125 C C . TYR A 1 391 ? -1.160 1.725 17.203 1.00 98.12 391 TYR A C 1
ATOM 3127 O O . TYR A 1 391 ? 0.063 1.652 17.080 1.00 98.12 391 TYR A O 1
ATOM 3135 N N . ARG A 1 392 ? -1.970 0.729 16.813 1.00 97.12 392 ARG A N 1
ATOM 3136 C CA . ARG A 1 392 ? -1.472 -0.482 16.133 1.00 97.12 392 ARG A CA 1
ATOM 3137 C C . ARG A 1 392 ? -0.847 -0.147 14.782 1.00 97.12 392 ARG A C 1
ATOM 3139 O O . ARG A 1 392 ? 0.257 -0.613 14.508 1.00 97.12 392 ARG A O 1
ATOM 3146 N N . ILE A 1 393 ? -1.524 0.669 13.968 1.00 91.88 393 ILE A N 1
ATOM 3147 C CA . ILE A 1 393 ? -1.004 1.135 12.673 1.00 91.88 393 ILE A CA 1
ATOM 3148 C C . ILE A 1 393 ? 0.327 1.857 12.885 1.00 91.88 393 ILE A C 1
ATOM 3150 O O . ILE A 1 393 ? 1.327 1.477 12.283 1.00 91.88 393 ILE A O 1
ATOM 3154 N N . LYS A 1 394 ? 0.370 2.833 13.797 1.00 92.25 394 LYS A N 1
ATOM 3155 C CA . LYS A 1 394 ? 1.573 3.636 14.043 1.00 92.25 394 LYS A CA 1
ATOM 3156 C C . LYS A 1 394 ? 2.734 2.817 14.593 1.00 92.25 394 LYS A C 1
ATOM 3158 O O . LYS A 1 394 ? 3.862 3.019 14.157 1.00 92.25 394 LYS A O 1
ATOM 3163 N N . ALA A 1 395 ? 2.477 1.856 15.480 1.00 94.31 395 ALA A N 1
ATOM 3164 C CA . ALA A 1 395 ? 3.509 0.929 15.937 1.00 94.31 395 ALA A CA 1
ATOM 3165 C C . ALA A 1 395 ? 4.085 0.090 14.781 1.00 94.31 395 ALA A C 1
ATOM 3167 O O . ALA A 1 395 ? 5.286 -0.167 14.758 1.00 94.31 395 ALA A O 1
ATOM 3168 N N . CYS A 1 396 ? 3.261 -0.310 13.805 1.00 91.94 396 CYS A N 1
ATOM 3169 C CA . CYS A 1 396 ? 3.738 -1.042 12.632 1.00 91.94 396 CYS A CA 1
ATOM 3170 C C . CYS A 1 396 ? 4.544 -0.148 11.685 1.00 91.94 396 CYS A C 1
ATOM 3172 O O . CYS A 1 396 ? 5.675 -0.485 11.338 1.00 91.94 396 CYS A O 1
ATOM 3174 N N . GLU A 1 397 ? 3.989 1.009 11.315 1.00 83.69 397 GLU A N 1
ATOM 3175 C CA . GLU A 1 397 ? 4.624 1.976 10.413 1.00 83.69 397 GLU A CA 1
ATOM 3176 C C . GLU A 1 397 ? 5.995 2.417 10.920 1.00 83.69 397 GLU A C 1
ATOM 3178 O O . GLU A 1 397 ? 6.934 2.502 10.140 1.00 83.69 397 GLU A O 1
ATOM 3183 N N . LEU A 1 398 ? 6.118 2.660 12.227 1.00 85.50 398 LEU A N 1
ATOM 3184 C CA . LEU A 1 398 ? 7.346 3.175 12.825 1.00 85.50 398 LEU A CA 1
ATOM 3185 C C . LEU A 1 398 ? 8.350 2.074 13.180 1.00 85.50 398 LEU A C 1
ATOM 3187 O O . LEU A 1 398 ? 9.473 2.367 13.593 1.00 85.50 398 LEU A O 1
ATOM 3191 N N . SER A 1 399 ? 7.978 0.803 13.008 1.00 88.94 399 SER A N 1
ATOM 3192 C CA . SER A 1 399 ? 8.863 -0.316 13.323 1.00 88.94 399 SER A CA 1
ATOM 3193 C C . SER A 1 399 ? 10.090 -0.378 12.417 1.00 88.94 399 SER A C 1
ATOM 3195 O O . SER A 1 399 ? 11.031 -1.064 12.773 1.00 88.94 399 SER A O 1
ATOM 3197 N N . CYS A 1 400 ? 10.117 0.326 11.282 1.00 79.44 400 CYS A N 1
ATOM 3198 C CA . CYS A 1 400 ? 11.283 0.412 10.399 1.00 79.44 400 CYS A CA 1
ATOM 3199 C C . CYS A 1 400 ? 12.389 1.363 10.893 1.00 79.44 400 CYS A C 1
ATOM 3201 O O . CYS A 1 400 ? 13.519 1.288 10.408 1.00 79.44 400 CYS A O 1
ATOM 3203 N N . HIS A 1 401 ? 12.104 2.265 11.835 1.00 72.44 401 HIS A N 1
ATOM 3204 C CA . HIS A 1 401 ? 13.112 3.210 12.309 1.00 72.44 401 HIS A CA 1
ATOM 3205 C C . HIS A 1 401 ? 14.200 2.501 13.123 1.00 72.44 401 HIS A C 1
ATOM 3207 O O . HIS A 1 401 ? 13.910 1.586 13.886 1.00 72.44 401 HIS A O 1
ATOM 3213 N N . TYR A 1 402 ? 15.452 2.956 13.000 1.00 66.12 402 TYR A N 1
ATOM 3214 C CA . TYR A 1 402 ? 16.543 2.494 13.872 1.00 66.12 402 TYR A CA 1
ATOM 3215 C C . TYR A 1 402 ? 16.292 2.841 15.342 1.00 66.12 402 TYR A C 1
ATOM 3217 O O . TYR A 1 402 ? 16.667 2.083 16.235 1.00 66.12 402 TYR A O 1
ATOM 3225 N N . ASP A 1 403 ? 15.639 3.978 15.585 1.00 74.31 403 ASP A N 1
ATOM 3226 C CA . ASP A 1 403 ? 15.120 4.335 16.895 1.00 74.31 403 ASP A CA 1
ATOM 3227 C C . ASP A 1 403 ? 13.705 3.769 17.060 1.00 74.31 403 ASP A C 1
ATOM 3229 O O . ASP A 1 403 ? 12.742 4.254 16.463 1.00 74.31 403 ASP A O 1
ATOM 3233 N N . PHE A 1 404 ? 13.571 2.737 17.893 1.00 82.94 404 PHE A N 1
ATOM 3234 C CA . PHE A 1 404 ? 12.278 2.129 18.204 1.00 82.94 404 PHE A CA 1
ATOM 3235 C C . PHE A 1 404 ? 11.474 2.912 19.251 1.00 82.94 404 PHE A C 1
ATOM 3237 O O . PHE A 1 404 ? 10.361 2.499 19.589 1.00 82.94 404 PHE A O 1
ATOM 3244 N N . GLN A 1 405 ? 11.969 4.041 19.770 1.00 84.94 405 GLN A N 1
ATOM 3245 C CA . GLN A 1 405 ? 11.248 4.855 20.749 1.00 84.94 405 GLN A CA 1
ATOM 3246 C C . GLN A 1 405 ? 9.830 5.245 20.285 1.00 84.94 405 GLN A C 1
ATOM 3248 O O . GLN A 1 405 ? 8.905 5.117 21.102 1.00 84.94 405 GLN A O 1
ATOM 3253 N N . PRO A 1 406 ? 9.590 5.669 19.024 1.00 85.38 406 PRO A N 1
ATOM 3254 C CA . PRO A 1 406 ? 8.245 5.965 18.539 1.00 85.38 406 PRO A CA 1
ATOM 3255 C C . PRO A 1 406 ? 7.350 4.719 18.529 1.00 85.38 406 PRO A C 1
ATOM 3257 O O . PRO A 1 406 ? 6.237 4.765 19.051 1.00 85.38 406 PRO A O 1
ATOM 3260 N N . THR A 1 407 ? 7.855 3.579 18.048 1.00 91.38 407 THR A N 1
ATOM 3261 C CA . THR A 1 407 ? 7.141 2.290 18.070 1.00 91.38 407 THR A CA 1
ATOM 3262 C C . THR A 1 407 ? 6.726 1.901 19.484 1.00 91.38 407 THR A C 1
ATOM 3264 O O . THR A 1 407 ? 5.556 1.612 19.742 1.00 91.38 407 THR A O 1
ATOM 3267 N N . CYS A 1 408 ? 7.656 1.979 20.437 1.00 92.25 408 CYS A N 1
ATOM 3268 C CA . CYS A 1 408 ? 7.390 1.681 21.839 1.00 92.25 408 CYS A CA 1
ATOM 3269 C C . CYS A 1 408 ? 6.394 2.673 22.462 1.00 92.25 408 CYS A C 1
ATOM 3271 O O . CYS A 1 408 ? 5.576 2.275 23.288 1.00 92.25 408 CYS A O 1
ATOM 3273 N N . ARG A 1 409 ? 6.412 3.955 22.065 1.00 93.62 409 ARG A N 1
ATOM 3274 C CA . ARG A 1 409 ? 5.438 4.963 22.525 1.00 93.62 409 ARG A CA 1
ATOM 3275 C C . ARG A 1 409 ? 4.015 4.582 22.126 1.00 93.62 409 ARG A C 1
ATOM 3277 O O . ARG A 1 409 ? 3.138 4.577 22.987 1.00 93.62 409 ARG A O 1
ATOM 3284 N N . TYR A 1 410 ? 3.805 4.228 20.862 1.00 96.25 410 TYR A N 1
ATOM 3285 C CA . TYR A 1 410 ? 2.491 3.803 20.380 1.00 96.25 410 TYR A CA 1
ATOM 3286 C C . TYR A 1 410 ? 2.066 2.457 20.964 1.00 96.25 410 TYR A C 1
ATOM 3288 O O . TYR A 1 410 ? 0.908 2.299 21.335 1.00 96.25 410 TYR A O 1
ATOM 3296 N N . TYR A 1 411 ? 2.998 1.520 21.151 1.00 96.38 411 TYR A N 1
ATOM 3297 C CA . TYR A 1 411 ? 2.708 0.267 21.847 1.00 96.38 411 TYR A CA 1
ATOM 3298 C C . TYR A 1 411 ? 2.229 0.493 23.289 1.00 96.38 411 TYR A C 1
ATOM 3300 O O . TYR A 1 411 ? 1.235 -0.100 23.706 1.00 96.38 411 TYR A O 1
ATOM 3308 N N . ARG A 1 412 ? 2.872 1.395 24.044 1.00 95.19 412 ARG A N 1
ATOM 3309 C CA . ARG A 1 412 ? 2.394 1.769 25.383 1.00 95.19 412 ARG A CA 1
ATOM 3310 C C . ARG A 1 412 ? 0.987 2.353 25.320 1.00 95.19 412 ARG A C 1
ATOM 3312 O O . ARG A 1 412 ? 0.116 1.870 26.034 1.00 95.19 412 ARG A O 1
ATOM 3319 N N . ALA A 1 413 ? 0.756 3.341 24.453 1.00 96.88 413 ALA A N 1
ATOM 3320 C CA . ALA A 1 413 ? -0.557 3.970 24.294 1.00 96.88 413 ALA A CA 1
ATOM 3321 C C . ALA A 1 413 ? -1.654 2.940 23.955 1.00 96.88 413 ALA A C 1
ATOM 3323 O O . ALA A 1 413 ? -2.725 2.956 24.558 1.00 96.88 413 ALA A O 1
ATOM 3324 N N . TYR A 1 414 ? -1.343 1.973 23.085 1.00 98.06 414 TYR A N 1
ATOM 3325 C CA . TYR A 1 414 ? -2.202 0.829 22.775 1.00 98.06 414 TYR A CA 1
ATOM 3326 C C . TYR A 1 414 ? -2.565 0.002 24.018 1.00 98.06 414 TYR A C 1
ATOM 3328 O O . TYR A 1 414 ? -3.742 -0.304 24.218 1.00 98.06 414 TYR A O 1
ATOM 3336 N N . LEU A 1 415 ? -1.589 -0.339 24.870 1.00 96.75 415 LEU A N 1
ATOM 3337 C CA . LEU A 1 415 ? -1.843 -1.110 26.092 1.00 96.75 415 LEU A CA 1
ATOM 3338 C C . LEU A 1 415 ? -2.802 -0.377 27.037 1.00 96.75 415 LEU A C 1
ATOM 3340 O O . LEU A 1 415 ? -3.698 -1.005 27.597 1.00 96.75 415 LEU A O 1
ATOM 3344 N N . PHE A 1 416 ? -2.649 0.940 27.197 1.00 96.44 416 PHE A N 1
ATOM 3345 C CA . PHE A 1 416 ? -3.570 1.735 28.014 1.00 96.44 416 PHE A CA 1
ATOM 3346 C C . PHE A 1 416 ? -4.978 1.762 27.422 1.00 96.44 416 PHE A C 1
ATOM 3348 O O . PHE A 1 416 ? -5.933 1.449 28.131 1.00 96.44 416 PHE A O 1
ATOM 3355 N N . ALA A 1 417 ? -5.104 2.053 26.125 1.00 98.00 417 ALA A N 1
ATOM 3356 C CA . ALA A 1 417 ? -6.401 2.132 25.461 1.00 98.00 417 ALA A CA 1
ATOM 3357 C C . ALA A 1 417 ? -7.175 0.798 25.533 1.00 98.00 417 ALA A C 1
ATOM 3359 O O . ALA A 1 417 ? -8.387 0.801 25.753 1.00 98.00 417 ALA A O 1
ATOM 3360 N N . CYS A 1 418 ? -6.475 -0.346 25.460 1.00 98.00 418 CYS A N 1
ATOM 3361 C CA . CYS A 1 418 ? -7.066 -1.681 25.625 1.00 98.00 418 CYS A CA 1
ATOM 3362 C C . CYS A 1 418 ? -7.747 -1.898 26.985 1.00 98.00 418 CYS A C 1
ATOM 3364 O O . CYS A 1 418 ? -8.740 -2.618 27.058 1.00 98.00 418 CYS A O 1
ATOM 3366 N N . LEU A 1 419 ? -7.220 -1.313 28.064 1.00 95.81 419 LEU A N 1
ATOM 3367 C CA . LEU A 1 419 ? -7.841 -1.397 29.390 1.00 95.81 419 LEU A CA 1
ATOM 3368 C C . LEU A 1 419 ? -8.952 -0.355 29.527 1.00 95.81 419 LEU A C 1
ATOM 3370 O O . LEU A 1 419 ? -10.048 -0.682 29.982 1.00 95.81 419 LEU A O 1
ATOM 3374 N N . SER A 1 420 ? -8.692 0.873 29.069 1.00 96.56 420 SER A N 1
ATOM 3375 C CA . SER A 1 420 ? -9.639 1.985 29.148 1.00 96.56 420 SER A CA 1
ATOM 3376 C C . SER A 1 420 ? -10.974 1.677 28.479 1.00 96.56 420 SER A C 1
ATOM 3378 O O . SER A 1 420 ? -12.007 2.085 28.998 1.00 96.56 420 SER A O 1
ATOM 3380 N N . ILE A 1 421 ? -10.989 0.934 27.367 1.00 97.31 421 ILE A N 1
ATOM 3381 C CA . ILE A 1 421 ? -12.247 0.580 26.694 1.00 97.31 421 ILE A CA 1
ATOM 3382 C C . ILE A 1 421 ? -13.104 -0.407 27.493 1.00 97.31 421 ILE A C 1
ATOM 3384 O O . ILE A 1 421 ? -14.329 -0.312 27.461 1.00 97.31 421 ILE A O 1
ATOM 3388 N N . VAL A 1 422 ? -12.486 -1.324 28.241 1.00 96.88 422 VAL A N 1
ATOM 3389 C CA . VAL A 1 422 ? -13.222 -2.256 29.109 1.00 96.88 422 VAL A CA 1
ATOM 3390 C C . VAL A 1 422 ? -13.827 -1.500 30.289 1.00 96.88 422 VAL A C 1
ATOM 3392 O O . VAL A 1 422 ? -14.999 -1.693 30.610 1.00 96.88 422 VAL A O 1
ATOM 3395 N N . ASP A 1 423 ? -13.070 -0.574 30.877 1.00 95.19 423 ASP A N 1
ATOM 3396 C CA . ASP A 1 423 ? -13.585 0.295 31.935 1.00 95.19 423 ASP A CA 1
ATOM 3397 C C . ASP A 1 423 ? -14.684 1.241 31.423 1.00 95.19 423 ASP A C 1
ATOM 3399 O O . ASP A 1 423 ? -15.700 1.400 32.100 1.00 95.19 423 ASP A O 1
ATOM 3403 N N . ALA A 1 424 ? -14.538 1.817 30.224 1.00 95.00 424 ALA A N 1
ATOM 3404 C CA . ALA A 1 424 ? -15.567 2.643 29.585 1.00 95.00 424 ALA A CA 1
ATOM 3405 C C . ALA A 1 424 ? -16.868 1.854 29.369 1.00 95.00 424 ALA A C 1
ATOM 3407 O O . ALA A 1 424 ? -17.935 2.308 29.781 1.00 95.00 424 ALA A O 1
ATOM 3408 N N . PHE A 1 425 ? -16.765 0.629 28.842 1.00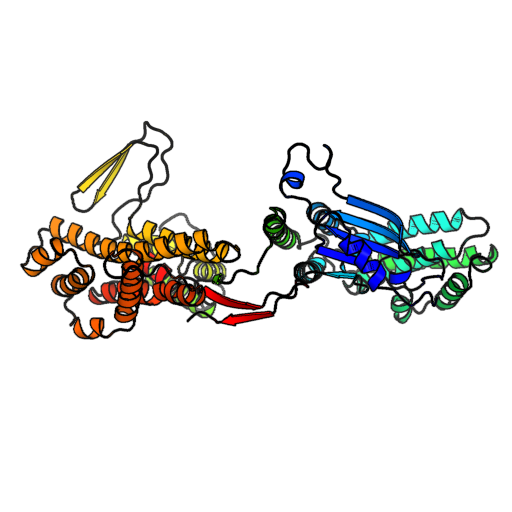 95.00 425 PHE A N 1
ATOM 3409 C CA . PHE A 1 425 ? -17.904 -0.267 28.647 1.00 95.00 425 PHE A CA 1
ATOM 3410 C C . PHE A 1 425 ? -18.658 -0.555 29.955 1.00 95.00 425 PHE A C 1
ATOM 3412 O O . PHE A 1 425 ? -19.888 -0.486 29.989 1.00 95.00 425 PHE A O 1
ATOM 3419 N N . ILE A 1 426 ? -17.938 -0.860 31.042 1.00 94.94 426 ILE A N 1
ATOM 3420 C CA . ILE A 1 426 ? -18.528 -1.092 32.372 1.00 94.94 426 ILE A CA 1
ATOM 3421 C C . ILE A 1 426 ? -19.175 0.191 32.903 1.00 94.94 426 ILE A C 1
ATOM 3423 O O . ILE A 1 426 ? -20.328 0.167 33.332 1.00 94.94 426 ILE A O 1
ATOM 3427 N N . ASN A 1 427 ? -18.458 1.316 32.835 1.00 93.00 427 ASN A N 1
ATOM 3428 C CA . ASN A 1 427 ? -18.937 2.608 33.322 1.00 93.00 427 ASN A CA 1
ATOM 3429 C C . ASN A 1 427 ? -20.245 3.012 32.652 1.00 93.00 427 ASN A C 1
ATOM 3431 O O . ASN A 1 427 ? -21.156 3.470 33.333 1.00 93.00 427 ASN A O 1
ATOM 3435 N N . ARG A 1 428 ? -20.385 2.795 31.342 1.00 91.56 428 ARG A N 1
ATOM 3436 C CA . ARG A 1 428 ? -21.616 3.148 30.636 1.00 91.56 428 ARG A CA 1
ATOM 3437 C C . ARG A 1 428 ? -22.843 2.393 31.155 1.00 91.56 428 ARG A C 1
ATOM 3439 O O . ARG A 1 428 ? -23.910 2.989 31.264 1.00 91.56 428 ARG A O 1
ATOM 3446 N N . HIS A 1 429 ? -22.686 1.120 31.525 1.00 91.81 429 HIS A N 1
ATOM 3447 C CA . HIS A 1 429 ? -23.759 0.346 32.160 1.00 91.81 429 HIS A CA 1
ATOM 3448 C C . HIS A 1 429 ? -24.079 0.866 33.561 1.00 91.81 429 HIS A C 1
ATOM 3450 O O . HIS A 1 429 ? -25.250 1.034 33.881 1.00 91.81 429 HIS A O 1
ATOM 3456 N N . ILE A 1 430 ? -23.051 1.147 34.370 1.00 93.06 430 ILE A N 1
ATOM 3457 C CA . ILE A 1 430 ? -23.221 1.695 35.723 1.00 93.06 430 ILE A CA 1
ATOM 3458 C C . ILE A 1 430 ? -24.019 2.998 35.676 1.00 93.06 430 ILE A C 1
ATOM 3460 O O . ILE A 1 430 ? -24.978 3.148 36.423 1.00 93.06 430 ILE A O 1
ATOM 3464 N N . LEU A 1 431 ? -23.645 3.915 34.778 1.00 91.69 431 LEU A N 1
ATOM 3465 C CA . LEU A 1 431 ? -24.301 5.212 34.635 1.00 91.69 431 LEU A CA 1
ATOM 3466 C C . LEU A 1 431 ? -25.791 5.077 34.325 1.00 91.69 431 LEU A C 1
ATOM 3468 O O . LEU A 1 431 ? -26.603 5.755 34.947 1.00 91.69 431 LEU A O 1
ATOM 3472 N N . LEU A 1 432 ? -26.143 4.207 33.375 1.00 91.50 432 LEU A N 1
ATOM 3473 C CA . LEU A 1 432 ? -27.539 3.994 33.013 1.00 91.50 432 LEU A CA 1
ATOM 3474 C C . LEU A 1 432 ? -28.319 3.321 34.149 1.00 91.50 432 LEU A C 1
ATOM 3476 O O . LEU A 1 432 ? -29.384 3.807 34.508 1.00 91.50 432 LEU A O 1
ATOM 3480 N N . ALA A 1 433 ? -27.772 2.260 34.746 1.00 91.62 433 ALA A N 1
ATOM 3481 C CA . ALA A 1 433 ? -28.427 1.533 35.833 1.00 91.62 433 ALA A CA 1
ATOM 3482 C C . ALA A 1 433 ? -28.664 2.426 37.064 1.00 91.62 433 ALA A C 1
ATOM 3484 O O . ALA A 1 433 ? -29.739 2.395 37.655 1.00 91.62 433 ALA A O 1
ATOM 3485 N N . GLU A 1 434 ? -27.688 3.267 37.420 1.00 93.12 434 GLU A N 1
ATOM 3486 C CA . GLU A 1 434 ? -27.823 4.241 38.507 1.00 93.12 434 GLU A CA 1
ATOM 3487 C C . GLU A 1 434 ? -28.912 5.278 38.200 1.00 93.12 434 GLU A C 1
ATOM 3489 O O . GLU A 1 434 ? -29.732 5.580 39.065 1.00 93.12 434 GLU A O 1
ATOM 3494 N N . TYR A 1 435 ? -28.966 5.785 36.964 1.00 92.75 435 TYR A N 1
ATOM 3495 C CA . TYR A 1 435 ? -30.015 6.712 36.532 1.00 92.75 435 TYR A CA 1
ATOM 3496 C C . TYR A 1 435 ? -31.416 6.082 36.553 1.00 92.75 435 TYR A C 1
ATOM 3498 O O . TYR A 1 435 ? -32.387 6.748 36.905 1.00 92.75 435 TYR A O 1
ATOM 3506 N N . GLU A 1 436 ? -31.518 4.793 36.230 1.00 93.19 436 GLU A N 1
ATOM 3507 C CA . GLU A 1 436 ? -32.753 4.005 36.317 1.00 93.19 436 GLU A CA 1
ATOM 3508 C C . GLU A 1 436 ? -33.123 3.619 37.766 1.00 93.19 436 GLU A C 1
ATOM 3510 O O . GLU A 1 436 ? -34.167 3.009 37.995 1.00 93.19 436 GLU A O 1
ATOM 3515 N N . GLY A 1 437 ? -32.304 3.993 38.758 1.00 93.94 437 GLY A N 1
ATOM 3516 C CA . GLY A 1 437 ? -32.558 3.749 40.179 1.00 93.94 437 GLY A CA 1
ATOM 3517 C C . GLY A 1 437 ? -32.219 2.333 40.652 1.00 93.94 437 GLY A C 1
ATOM 3518 O O . GLY A 1 437 ? -32.677 1.918 41.717 1.00 93.94 437 GLY A O 1
ATOM 3519 N N . PHE A 1 438 ? -31.432 1.574 39.886 1.00 93.19 438 PHE A N 1
ATOM 3520 C CA . PHE A 1 438 ? -30.980 0.243 40.280 1.00 93.19 438 PHE A CA 1
ATOM 3521 C C . PHE A 1 438 ? -29.988 0.326 41.451 1.00 93.19 438 PHE A C 1
ATOM 3523 O O . PHE A 1 438 ? -29.017 1.080 41.397 1.00 93.19 438 PHE A O 1
ATOM 3530 N N . SER A 1 439 ? -30.204 -0.466 42.507 1.00 92.50 439 SER A N 1
ATOM 3531 C CA . SER A 1 439 ? -29.276 -0.552 43.640 1.00 92.50 439 SER A CA 1
ATOM 3532 C C . SER A 1 439 ? -29.340 -1.921 44.320 1.00 92.50 439 SER A C 1
ATOM 3534 O O . SER A 1 439 ? -30.410 -2.401 44.696 1.00 92.50 439 SER A O 1
ATOM 3536 N N . THR A 1 440 ? -28.173 -2.544 44.478 1.00 93.75 440 THR A N 1
ATOM 3537 C CA . THR 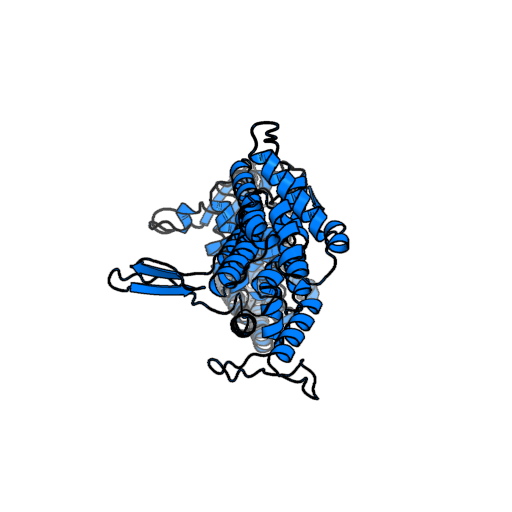A 1 440 ? -27.926 -3.762 45.267 1.00 93.75 440 THR A CA 1
ATOM 3538 C C . THR A 1 440 ? -26.564 -3.624 45.963 1.00 93.75 440 THR A C 1
ATOM 3540 O O . THR A 1 440 ? -25.742 -2.826 45.503 1.00 93.75 440 THR A O 1
ATOM 3543 N N . PRO A 1 441 ? -26.265 -4.386 47.033 1.00 93.44 441 PRO A N 1
ATOM 3544 C CA . PRO A 1 441 ? -24.944 -4.351 47.668 1.00 93.44 441 PRO A CA 1
ATOM 3545 C C . PRO A 1 441 ? -23.785 -4.571 46.681 1.00 93.44 441 PRO A C 1
ATOM 3547 O O . PRO A 1 441 ? -22.807 -3.829 46.698 1.00 93.44 441 PRO A O 1
ATOM 3550 N N . GLU A 1 442 ? -23.929 -5.527 45.761 1.00 92.19 442 GLU A N 1
ATOM 3551 C CA . GLU A 1 442 ? -22.936 -5.833 44.725 1.00 92.19 442 GLU A CA 1
ATOM 3552 C C . GLU A 1 442 ? -22.795 -4.692 43.705 1.00 92.19 442 GLU A C 1
ATOM 3554 O O . GLU A 1 442 ? -21.707 -4.454 43.181 1.00 92.19 442 GLU A O 1
ATOM 3559 N N . PHE A 1 443 ? -23.879 -3.959 43.423 1.00 94.56 443 PHE A N 1
ATOM 3560 C CA . PHE A 1 443 ? -23.841 -2.784 42.552 1.00 94.56 443 PHE A CA 1
ATOM 3561 C C . PHE A 1 443 ? -23.108 -1.609 43.203 1.00 94.56 443 PHE A C 1
ATOM 3563 O O . PHE A 1 443 ? -22.295 -0.952 42.553 1.00 94.56 443 PHE A O 1
ATOM 3570 N N . GLU A 1 444 ? -23.339 -1.362 44.492 1.00 94.69 444 GLU A N 1
ATOM 3571 C CA . GLU A 1 444 ? -22.600 -0.340 45.242 1.00 94.69 444 GLU A CA 1
ATOM 3572 C C . GLU A 1 444 ? -21.100 -0.688 45.342 1.00 94.69 444 GLU A C 1
ATOM 3574 O O . GLU A 1 444 ? -20.233 0.184 45.205 1.00 94.69 444 GLU A O 1
ATOM 3579 N N . GLU A 1 445 ? -20.770 -1.977 45.476 1.00 95.19 445 GLU A N 1
ATOM 3580 C CA . GLU A 1 445 ? -19.388 -2.459 45.399 1.00 95.19 445 GLU A CA 1
ATOM 3581 C C . GLU A 1 445 ? -18.789 -2.243 43.997 1.00 95.19 445 GLU A C 1
ATOM 3583 O O . GLU A 1 445 ? -17.687 -1.708 43.867 1.00 95.19 445 GLU A O 1
ATOM 3588 N N . LEU A 1 446 ? -19.531 -2.563 42.929 1.00 94.94 446 LEU A N 1
ATOM 3589 C CA . LEU A 1 446 ? -19.100 -2.334 41.545 1.00 94.94 446 LEU A CA 1
ATOM 3590 C C . LEU A 1 446 ? -18.758 -0.858 41.279 1.00 94.94 446 LEU A C 1
ATOM 3592 O O . LEU A 1 446 ? -17.755 -0.568 40.618 1.00 94.94 446 LEU A O 1
ATOM 3596 N N . LYS A 1 447 ? -19.565 0.076 41.798 1.00 93.56 447 LYS A N 1
ATOM 3597 C CA . LYS A 1 447 ? -19.332 1.523 41.650 1.00 93.56 447 LYS A CA 1
ATOM 3598 C C . LYS A 1 447 ? -18.029 1.979 42.306 1.00 93.56 447 LYS A C 1
ATOM 3600 O O . LYS A 1 447 ? -17.328 2.819 41.743 1.00 93.56 447 LYS A O 1
ATOM 3605 N N . SER A 1 448 ? -17.702 1.429 43.473 1.00 92.94 448 SER A N 1
ATOM 3606 C CA . SER A 1 448 ? -16.529 1.827 44.265 1.00 92.94 448 SER A CA 1
ATOM 3607 C C . SER A 1 448 ? -15.248 1.053 43.924 1.00 92.94 448 SER A C 1
ATOM 3609 O O . SER A 1 448 ? -14.149 1.502 44.262 1.00 92.94 448 SER A O 1
ATOM 3611 N N . ALA A 1 449 ? -15.348 -0.075 43.216 1.00 94.56 449 ALA A N 1
ATOM 3612 C CA . ALA A 1 449 ? -14.196 -0.894 42.858 1.00 94.56 449 ALA A CA 1
ATOM 3613 C C . ALA A 1 449 ? -13.251 -0.181 41.871 1.00 94.56 449 ALA A C 1
ATOM 3615 O O . ALA A 1 449 ? -13.655 0.299 40.807 1.00 94.56 449 ALA A O 1
ATOM 3616 N N . THR A 1 450 ? -11.954 -0.172 42.199 1.00 88.62 450 THR A N 1
ATOM 3617 C CA . THR A 1 450 ? -10.902 0.499 41.411 1.00 88.62 450 THR A CA 1
ATOM 3618 C C . THR A 1 450 ? -10.090 -0.453 40.536 1.00 88.62 450 THR A C 1
ATOM 3620 O O . THR A 1 450 ? -9.554 -0.050 39.505 1.00 88.62 450 THR A O 1
ATOM 3623 N N . LYS A 1 451 ? -9.991 -1.733 40.910 1.00 89.38 451 LYS A N 1
ATOM 3624 C CA . LYS A 1 451 ? -9.260 -2.741 40.135 1.00 89.38 451 LYS A CA 1
ATOM 3625 C C . LYS A 1 451 ? -10.144 -3.272 39.009 1.00 89.38 451 LYS A C 1
ATOM 3627 O O . LYS A 1 451 ? -11.192 -3.852 39.268 1.00 89.38 451 LYS A O 1
ATOM 3632 N N . THR A 1 452 ? -9.684 -3.161 37.762 1.00 88.81 452 THR A N 1
ATOM 3633 C CA . THR A 1 452 ? -10.437 -3.596 36.570 1.00 88.81 452 THR A CA 1
ATOM 3634 C C . THR A 1 452 ? -10.911 -5.058 36.633 1.00 88.81 452 THR A C 1
ATOM 3636 O O . THR A 1 452 ? -11.994 -5.368 36.159 1.00 88.81 452 THR A O 1
ATOM 3639 N N . GLU A 1 453 ? -10.153 -5.977 37.244 1.00 88.56 453 GLU A N 1
ATOM 3640 C CA . GLU A 1 453 ? -10.591 -7.380 37.383 1.00 88.56 453 GLU A CA 1
ATOM 3641 C C . GLU A 1 453 ? -11.752 -7.554 38.360 1.00 88.56 453 GLU A C 1
ATOM 3643 O O . GLU A 1 453 ? -12.691 -8.289 38.053 1.00 88.56 453 GLU A O 1
ATOM 3648 N N . ASP A 1 454 ? -11.718 -6.844 39.484 1.00 91.00 454 ASP A N 1
ATOM 3649 C CA . ASP A 1 454 ? -12.812 -6.856 40.452 1.00 91.00 454 ASP A CA 1
ATOM 3650 C C . ASP A 1 454 ? -14.054 -6.214 39.828 1.00 91.00 454 ASP A C 1
ATOM 3652 O O . ASP A 1 454 ? -15.140 -6.778 39.908 1.00 91.00 454 ASP A O 1
ATOM 3656 N N . ARG A 1 455 ? -13.876 -5.120 39.074 1.00 94.06 455 ARG A N 1
ATOM 3657 C CA . ARG A 1 455 ? -14.949 -4.483 38.296 1.00 94.06 455 ARG A CA 1
ATOM 3658 C C . ARG A 1 455 ? -15.579 -5.440 37.285 1.00 94.06 455 ARG A C 1
ATOM 3660 O O . ARG A 1 455 ? -16.796 -5.491 37.196 1.00 94.06 455 ARG A O 1
ATOM 3667 N N . ILE A 1 456 ? -14.793 -6.233 36.552 1.00 92.19 456 ILE A N 1
ATOM 3668 C CA . ILE A 1 456 ? -15.338 -7.224 35.606 1.00 92.19 456 ILE A CA 1
ATOM 3669 C C . ILE A 1 456 ? -16.107 -8.323 36.354 1.00 92.19 456 ILE A C 1
ATOM 3671 O O . ILE A 1 456 ? -17.208 -8.680 35.944 1.00 92.19 456 ILE A O 1
ATOM 3675 N N . ARG A 1 457 ? -15.566 -8.843 37.465 1.00 89.38 457 ARG A N 1
ATOM 3676 C CA . ARG A 1 457 ? -16.241 -9.849 38.309 1.00 89.38 457 ARG A CA 1
ATOM 3677 C C . ARG A 1 457 ? -17.573 -9.350 38.852 1.00 89.38 457 ARG A C 1
ATOM 3679 O O . ARG A 1 457 ? -18.583 -10.030 38.678 1.00 89.38 457 ARG A O 1
ATOM 3686 N N . LEU A 1 458 ? -17.569 -8.165 39.449 1.00 91.56 458 LEU A N 1
ATOM 3687 C CA . LEU A 1 458 ? -18.758 -7.523 39.993 1.00 91.56 458 LEU A CA 1
ATOM 3688 C C . LEU A 1 458 ? -19.756 -7.180 38.884 1.00 91.56 458 LEU A C 1
ATOM 3690 O O . LEU A 1 458 ? -20.944 -7.425 39.047 1.00 91.56 458 LEU A O 1
ATOM 3694 N N . TRP A 1 459 ? -19.294 -6.733 37.713 1.00 92.06 459 TRP A N 1
ATOM 3695 C CA . TRP A 1 459 ? -20.167 -6.485 36.565 1.00 92.06 459 TRP A CA 1
ATOM 3696 C C . TRP A 1 459 ? -20.932 -7.743 36.143 1.00 92.06 459 TRP A C 1
ATOM 3698 O O . TRP A 1 459 ? -22.131 -7.665 35.900 1.00 92.06 459 TRP A O 1
ATOM 3708 N N . PHE A 1 460 ? -20.297 -8.922 36.121 1.00 88.06 460 PHE A N 1
ATOM 3709 C CA . PHE A 1 460 ? -21.027 -10.165 35.846 1.00 88.06 460 PHE A CA 1
ATOM 3710 C C . PHE A 1 460 ? -22.017 -10.533 36.953 1.00 88.06 460 PHE A C 1
ATOM 3712 O O . PHE A 1 460 ? -23.084 -11.045 36.637 1.00 88.06 460 PHE A O 1
ATOM 3719 N N . ALA A 1 461 ? -21.671 -10.297 38.221 1.00 85.00 461 ALA A N 1
ATOM 3720 C CA . ALA A 1 461 ? -22.559 -10.582 39.348 1.00 85.00 461 ALA A CA 1
ATOM 3721 C C . ALA A 1 461 ? -23.808 -9.685 39.345 1.00 85.00 461 ALA A C 1
ATOM 3723 O O . ALA A 1 461 ? -24.897 -10.141 39.674 1.00 85.00 461 ALA A O 1
ATOM 3724 N N . VAL A 1 462 ? -23.640 -8.425 38.944 1.00 87.00 462 VAL A N 1
ATOM 3725 C CA . VAL A 1 462 ? -24.693 -7.405 38.924 1.00 87.00 462 VAL A CA 1
ATOM 3726 C C . VAL A 1 462 ? -25.538 -7.496 37.656 1.00 87.00 462 VAL A C 1
ATOM 3728 O O . VAL A 1 462 ? -26.762 -7.435 37.719 1.00 87.00 462 VAL A O 1
ATOM 3731 N N . CYS A 1 463 ? -24.897 -7.588 36.491 1.00 79.38 463 CYS A N 1
ATOM 3732 C CA . CYS A 1 463 ? -25.560 -7.347 35.213 1.00 79.38 463 CYS A CA 1
ATOM 3733 C C . CYS A 1 463 ? -25.904 -8.635 34.437 1.00 79.38 463 CYS A C 1
ATOM 3735 O O . CYS A 1 463 ? -26.667 -8.577 33.475 1.00 79.38 463 CYS A O 1
ATOM 3737 N N . SER A 1 464 ? -25.398 -9.808 34.844 1.00 77.38 464 SER A N 1
ATOM 3738 C CA . SER A 1 464 ? -25.594 -11.077 34.127 1.00 77.38 464 SER A CA 1
ATOM 3739 C C . SER A 1 464 ? -26.243 -12.157 34.997 1.00 77.38 464 SER A C 1
ATOM 3741 O O . SER A 1 464 ? -25.781 -12.464 36.089 1.00 77.38 464 SER A O 1
ATOM 3743 N N . SER A 1 465 ? -27.242 -12.855 34.448 1.00 68.12 465 SER A N 1
ATOM 3744 C CA . SER A 1 465 ? -27.846 -14.048 35.066 1.00 68.12 465 SER A CA 1
ATOM 3745 C C . SER A 1 465 ? -27.020 -15.332 34.871 1.00 68.12 465 SER A C 1
ATOM 3747 O O . SER A 1 465 ? -27.331 -16.378 35.445 1.00 68.12 465 SER A O 1
ATOM 3749 N N . LYS A 1 466 ? -25.963 -15.290 34.045 1.00 73.38 466 LYS A N 1
ATOM 3750 C CA . LYS A 1 466 ? -25.125 -16.451 33.704 1.00 73.38 466 LYS A CA 1
ATOM 3751 C C . LYS A 1 466 ? -23.983 -16.646 34.701 1.00 73.38 466 LYS A C 1
ATOM 3753 O O . LYS A 1 466 ? -23.363 -15.690 35.153 1.00 73.38 466 LYS A O 1
ATOM 3758 N N . ASN A 1 467 ? -23.644 -17.911 34.974 1.00 72.06 467 ASN A N 1
ATOM 3759 C CA . ASN A 1 467 ? -22.534 -18.281 35.858 1.00 72.06 467 ASN A CA 1
ATOM 3760 C C . ASN A 1 467 ? -21.176 -17.808 35.285 1.00 72.06 467 ASN A C 1
ATOM 3762 O O . ASN A 1 467 ? -20.740 -18.323 34.245 1.00 72.06 467 ASN A O 1
ATOM 3766 N N . PRO A 1 468 ? -20.455 -16.905 35.977 1.00 75.88 468 PRO A N 1
ATOM 3767 C CA . PRO A 1 468 ? -19.247 -16.289 35.443 1.00 75.88 468 PRO A CA 1
ATOM 3768 C C . PRO A 1 468 ? -17.996 -17.181 35.535 1.00 75.88 468 PRO A C 1
ATOM 3770 O O . PRO A 1 468 ? -16.964 -16.861 34.949 1.00 75.88 468 PRO A O 1
ATOM 3773 N N . GLN A 1 469 ? -18.042 -18.341 36.201 1.00 79.44 469 GLN A N 1
ATOM 3774 C CA . GLN A 1 469 ? -16.855 -19.198 36.338 1.00 79.44 469 GLN A CA 1
ATOM 3775 C C . GLN A 1 469 ? -16.309 -19.713 35.000 1.00 79.44 469 GLN A C 1
ATOM 3777 O O . GLN A 1 469 ? -15.099 -19.883 34.855 1.00 79.44 469 GLN A O 1
ATOM 3782 N N . LYS A 1 470 ? -17.179 -19.962 34.010 1.00 79.75 470 LYS A N 1
ATOM 3783 C CA . LYS A 1 470 ? -16.735 -20.361 32.663 1.00 79.75 470 LYS A CA 1
ATOM 3784 C C . LYS A 1 470 ? -16.012 -19.218 31.948 1.00 79.75 470 LYS A C 1
ATOM 3786 O O . LYS A 1 470 ? -15.061 -19.470 31.216 1.00 79.75 470 LYS A O 1
ATOM 3791 N N . PHE A 1 471 ? -16.421 -17.977 32.203 1.00 82.00 471 PHE A N 1
ATOM 3792 C CA . PHE A 1 471 ? -15.793 -16.789 31.636 1.00 82.00 471 PHE A CA 1
ATOM 3793 C C . PHE A 1 471 ? -14.366 -16.599 32.163 1.00 82.00 471 PHE A C 1
ATOM 3795 O O . PHE A 1 471 ? -13.447 -16.413 31.372 1.00 82.00 471 PHE A O 1
ATOM 3802 N N . PHE A 1 472 ? -14.137 -16.760 33.468 1.00 87.50 472 PHE A N 1
ATOM 3803 C CA . PHE A 1 472 ? -12.796 -16.616 34.061 1.00 87.50 472 PHE A CA 1
ATOM 3804 C C . PHE A 1 472 ? -11.815 -17.746 33.714 1.00 87.50 472 PHE A C 1
ATOM 3806 O O . PHE A 1 472 ? -10.642 -17.681 34.072 1.00 87.50 472 PHE A O 1
ATOM 3813 N N . LYS A 1 473 ? -12.274 -18.772 32.990 1.00 89.31 473 LYS A N 1
ATOM 3814 C CA . LYS A 1 473 ? -11.441 -19.835 32.404 1.00 89.31 473 LYS A CA 1
ATOM 3815 C C . LYS A 1 473 ? -11.287 -19.694 30.884 1.00 89.31 473 LYS A C 1
ATOM 3817 O O . LYS A 1 473 ? -10.697 -20.562 30.248 1.00 89.31 473 LYS A O 1
ATOM 3822 N N . SER A 1 474 ? -11.857 -18.641 30.296 1.00 92.81 474 SER A N 1
ATOM 3823 C CA . SER A 1 474 ? -11.853 -18.413 28.852 1.00 92.81 474 SER A CA 1
ATOM 3824 C C . SER A 1 474 ? -10.502 -17.904 28.345 1.00 92.81 474 SER A C 1
ATOM 3826 O O . SER A 1 474 ? -9.697 -17.331 29.088 1.00 92.81 474 SER A O 1
ATOM 3828 N N . LYS A 1 475 ? -10.268 -18.080 27.042 1.00 95.94 475 LYS A N 1
ATOM 3829 C CA . LYS A 1 475 ? -9.081 -17.550 26.362 1.00 95.94 475 LYS A CA 1
ATOM 3830 C C . LYS A 1 475 ? -9.096 -16.019 26.342 1.00 95.94 475 LYS A C 1
ATOM 3832 O O . LYS A 1 475 ? -8.050 -15.391 26.466 1.00 95.94 475 LYS A O 1
ATOM 3837 N N . GLU A 1 476 ? -10.279 -15.429 26.209 1.00 96.25 476 GLU A N 1
ATOM 3838 C CA . GLU A 1 476 ? -10.545 -13.993 26.248 1.00 96.25 476 GLU A CA 1
ATOM 3839 C C . GLU A 1 476 ? -10.085 -13.391 27.574 1.00 96.25 476 GLU A C 1
ATOM 3841 O O . GLU A 1 476 ? -9.318 -12.429 27.580 1.00 96.25 476 GLU A O 1
ATOM 3846 N N . TRP A 1 477 ? -10.471 -14.009 28.691 1.00 95.44 477 TRP A N 1
ATOM 3847 C CA . TRP A 1 477 ? -10.037 -13.583 30.017 1.00 95.44 477 TRP A CA 1
ATOM 3848 C C . TRP A 1 477 ? -8.518 -13.683 30.192 1.00 95.44 477 TRP A C 1
ATOM 3850 O O . TRP A 1 477 ? -7.879 -12.724 30.621 1.00 95.44 477 TRP A O 1
ATOM 3860 N N . CYS A 1 478 ? -7.925 -14.811 29.793 1.00 96.31 478 CYS A N 1
ATOM 3861 C CA . CYS A 1 478 ? -6.479 -15.014 29.865 1.00 96.31 478 CYS A CA 1
ATOM 3862 C C . CYS A 1 478 ? -5.710 -13.952 29.056 1.00 96.31 478 CYS A C 1
ATOM 3864 O O . CYS A 1 478 ? -4.818 -13.291 29.586 1.00 96.31 478 CYS A O 1
ATOM 3866 N N . HIS A 1 479 ? -6.105 -13.706 27.803 1.00 97.62 479 HIS A N 1
ATOM 3867 C CA . HIS A 1 479 ? -5.475 -12.686 26.962 1.00 97.62 479 HIS A CA 1
ATOM 3868 C C . HIS A 1 479 ? -5.664 -11.260 27.506 1.00 97.62 479 HIS A C 1
ATOM 3870 O O . HIS A 1 479 ? -4.767 -10.428 27.357 1.00 97.62 479 HIS A O 1
ATOM 3876 N N . PHE A 1 480 ? -6.802 -10.959 28.139 1.00 97.44 480 PHE A N 1
ATOM 3877 C CA . PHE A 1 480 ? -7.003 -9.677 28.816 1.00 97.44 480 PHE A CA 1
ATOM 3878 C C . PHE A 1 480 ? -6.038 -9.503 29.995 1.00 97.44 480 PHE A C 1
ATOM 3880 O O . PHE A 1 480 ? -5.405 -8.454 30.135 1.00 97.44 480 PHE A O 1
ATOM 3887 N N . GLN A 1 481 ? -5.886 -10.542 30.823 1.00 95.94 481 GLN A N 1
ATOM 3888 C CA . GLN A 1 481 ? -4.954 -10.526 31.950 1.00 95.94 481 GLN A CA 1
ATOM 3889 C C . GLN A 1 481 ? -3.512 -10.313 31.482 1.00 95.94 481 GLN A C 1
ATOM 3891 O O . GLN A 1 481 ? -2.796 -9.524 32.091 1.00 95.94 481 GLN A O 1
ATOM 3896 N N . GLU A 1 482 ? -3.102 -10.936 30.379 1.00 95.50 482 GLU A N 1
ATOM 3897 C CA . GLU A 1 482 ? -1.780 -10.727 29.781 1.00 95.50 482 GLU A CA 1
ATOM 3898 C C . GLU A 1 482 ? -1.562 -9.278 29.311 1.00 95.50 482 GLU A C 1
ATOM 3900 O O . GLU A 1 482 ? -0.524 -8.688 29.615 1.00 95.50 482 GLU A O 1
ATOM 3905 N N . LEU A 1 483 ? -2.540 -8.669 28.621 1.00 95.69 483 LEU A N 1
ATOM 3906 C CA . LEU A 1 483 ? -2.475 -7.254 28.220 1.00 95.69 483 LEU A CA 1
ATOM 3907 C C . LEU A 1 483 ? -2.350 -6.331 29.436 1.00 95.69 483 LEU A C 1
ATOM 3909 O O . LEU A 1 483 ? -1.538 -5.404 29.438 1.00 95.69 483 LEU A O 1
ATOM 3913 N N . ARG A 1 484 ? -3.115 -6.611 30.495 1.00 93.75 484 ARG A N 1
ATOM 3914 C CA . ARG A 1 484 ? -3.030 -5.876 31.758 1.00 93.75 484 ARG A CA 1
ATOM 3915 C C . ARG A 1 484 ? -1.664 -6.035 32.410 1.00 93.75 484 ARG A C 1
ATOM 3917 O O . ARG A 1 484 ? -1.103 -5.032 32.841 1.00 93.75 484 ARG A O 1
ATOM 3924 N N . THR A 1 485 ? -1.134 -7.254 32.489 1.00 92.00 485 THR A N 1
ATOM 3925 C CA . THR A 1 485 ? 0.202 -7.509 33.040 1.00 92.00 485 THR A CA 1
ATOM 3926 C C . THR A 1 485 ? 1.250 -6.714 32.268 1.00 92.00 485 THR A C 1
ATOM 3928 O O . THR A 1 485 ? 2.037 -6.011 32.889 1.00 92.00 485 THR A O 1
ATOM 3931 N N . LYS A 1 486 ? 1.184 -6.684 30.930 1.00 91.94 486 LYS A N 1
ATOM 3932 C CA . LYS A 1 486 ? 2.085 -5.850 30.119 1.00 91.94 486 LYS A CA 1
ATOM 3933 C C . LYS A 1 486 ? 1.915 -4.354 30.335 1.00 91.94 486 LYS A C 1
ATOM 3935 O O . LYS A 1 486 ? 2.913 -3.648 30.425 1.00 91.94 486 LYS A O 1
ATOM 3940 N N . ARG A 1 487 ? 0.686 -3.851 30.471 1.00 92.31 487 ARG A N 1
ATOM 3941 C CA . ARG A 1 487 ? 0.462 -2.449 30.862 1.00 92.31 487 ARG A CA 1
ATOM 3942 C C . ARG A 1 487 ? 1.122 -2.166 32.211 1.00 92.31 487 ARG A C 1
ATOM 3944 O O . ARG A 1 487 ? 1.809 -1.165 32.360 1.00 92.31 487 ARG A O 1
ATOM 3951 N N . ASN A 1 488 ? 0.931 -3.063 33.170 1.00 88.81 488 ASN A N 1
ATOM 3952 C CA . ASN A 1 488 ? 1.430 -2.933 34.529 1.00 88.81 488 ASN A CA 1
ATOM 3953 C C . ASN A 1 488 ? 2.969 -2.944 34.604 1.00 88.81 488 ASN A C 1
ATOM 3955 O O . ASN A 1 488 ? 3.526 -2.097 35.298 1.00 88.81 488 ASN A O 1
ATOM 3959 N N . GLU A 1 489 ? 3.642 -3.829 33.860 1.00 87.56 489 GLU A N 1
ATOM 3960 C CA . GLU A 1 489 ? 5.113 -3.871 33.730 1.00 87.56 489 GLU A CA 1
ATOM 3961 C C . GLU A 1 489 ? 5.697 -2.535 33.234 1.00 87.56 489 GLU A C 1
ATOM 3963 O O . GLU A 1 489 ? 6.800 -2.154 33.615 1.00 87.56 489 GLU A O 1
ATOM 3968 N N . VAL A 1 490 ? 4.945 -1.801 32.405 1.00 84.06 490 VAL A N 1
ATOM 3969 C CA . VAL A 1 490 ? 5.351 -0.490 31.877 1.00 84.06 490 VAL A CA 1
ATOM 3970 C C . VAL A 1 490 ? 5.168 0.635 32.906 1.00 84.06 490 VAL A C 1
ATOM 3972 O O . VAL A 1 490 ? 5.872 1.642 32.834 1.00 84.06 490 VAL A O 1
ATOM 3975 N N . THR A 1 491 ? 4.209 0.514 33.831 1.00 79.00 491 THR A N 1
ATOM 3976 C CA . THR A 1 491 ? 3.762 1.633 34.683 1.00 79.00 491 THR A CA 1
ATOM 3977 C C . THR A 1 491 ? 4.118 1.528 36.156 1.00 79.00 491 THR A C 1
ATOM 3979 O O . THR A 1 491 ? 4.196 2.556 36.824 1.00 79.00 491 THR A O 1
ATOM 3982 N N . HIS A 1 492 ? 4.237 0.320 36.709 1.00 72.75 492 HIS A N 1
ATOM 3983 C CA . HIS A 1 492 ? 4.403 0.153 38.151 1.00 72.75 492 HIS A CA 1
ATOM 3984 C C . HIS A 1 492 ? 5.868 0.233 38.575 1.00 72.75 492 HIS A C 1
ATOM 3986 O O . HIS A 1 492 ? 6.735 -0.406 37.995 1.00 72.75 492 HIS A O 1
ATOM 3992 N N . ALA A 1 493 ? 6.115 0.970 39.659 1.00 58.31 493 ALA A N 1
ATOM 3993 C CA . ALA A 1 493 ? 7.450 1.194 40.213 1.00 58.31 493 ALA A CA 1
ATOM 3994 C C . ALA A 1 493 ? 8.056 -0.023 40.936 1.00 58.31 493 ALA A C 1
ATOM 3996 O O . ALA A 1 493 ? 9.248 -0.012 41.221 1.00 58.31 493 ALA A O 1
ATOM 3997 N N . VAL A 1 494 ? 7.254 -1.050 41.250 1.00 59.44 494 VAL A N 1
ATOM 3998 C CA . VAL A 1 494 ? 7.706 -2.221 42.027 1.00 59.44 494 VAL A CA 1
ATOM 3999 C C . VAL A 1 494 ? 8.503 -3.202 41.162 1.00 59.44 494 VAL A C 1
ATOM 4001 O O . VAL A 1 494 ? 9.510 -3.721 41.623 1.00 59.44 494 VAL A O 1
ATOM 4004 N N . GLU A 1 495 ? 8.110 -3.395 39.899 1.00 56.78 495 GLU A N 1
ATOM 4005 C CA . GLU A 1 495 ? 8.872 -4.165 38.902 1.00 56.78 495 GLU A CA 1
ATOM 4006 C C . GLU A 1 495 ? 8.747 -3.516 37.508 1.00 56.78 495 GLU A C 1
ATOM 4008 O O . GLU A 1 495 ? 8.087 -4.058 36.617 1.00 56.78 495 GLU A O 1
ATOM 4013 N N . PRO A 1 496 ? 9.325 -2.319 37.298 1.00 64.44 496 PRO A N 1
ATOM 4014 C CA . PRO A 1 496 ? 9.281 -1.664 36.001 1.00 64.44 496 PRO A CA 1
ATOM 4015 C C . PRO A 1 496 ? 10.223 -2.393 35.036 1.00 64.44 496 PRO A C 1
ATOM 4017 O O . PRO A 1 496 ? 11.446 -2.273 35.131 1.00 64.44 496 PRO A O 1
ATOM 4020 N N . ILE A 1 497 ? 9.668 -3.135 34.077 1.00 63.00 497 ILE A N 1
ATOM 4021 C CA . ILE A 1 497 ? 10.441 -3.735 32.983 1.00 63.00 497 ILE A CA 1
ATOM 4022 C C . ILE A 1 497 ? 10.283 -2.845 31.750 1.00 63.00 497 ILE A C 1
ATOM 4024 O O . ILE A 1 497 ? 9.252 -2.827 31.084 1.00 63.00 497 ILE A O 1
ATOM 4028 N N . GLY A 1 498 ? 11.340 -2.094 31.430 1.00 65.19 498 GLY A N 1
ATOM 4029 C CA . GLY A 1 498 ? 11.391 -1.195 30.270 1.00 65.19 498 GLY A CA 1
ATOM 4030 C C . GLY A 1 498 ? 11.867 -1.845 28.966 1.00 65.19 498 GLY A C 1
ATOM 4031 O O . GLY A 1 498 ? 12.132 -1.128 28.002 1.00 65.19 498 GLY A O 1
ATOM 4032 N N . ALA A 1 499 ? 12.032 -3.170 28.927 1.00 74.75 499 ALA A N 1
ATOM 4033 C CA . ALA A 1 499 ? 12.533 -3.876 27.753 1.00 74.75 499 ALA A CA 1
ATOM 4034 C C . ALA A 1 499 ? 11.400 -4.164 26.758 1.00 74.75 499 ALA A C 1
ATOM 4036 O O . ALA A 1 499 ? 10.410 -4.813 27.090 1.00 74.75 499 ALA A O 1
ATOM 4037 N N . TYR A 1 500 ? 11.569 -3.707 25.518 1.00 85.75 500 TYR A N 1
ATOM 4038 C CA . TYR A 1 500 ? 10.625 -3.950 24.432 1.00 85.75 500 TYR A CA 1
ATOM 4039 C C . TYR A 1 500 ? 11.248 -4.886 23.407 1.00 85.75 500 TYR A C 1
ATOM 4041 O O . TYR A 1 500 ? 12.332 -4.633 22.888 1.00 85.75 500 TYR A O 1
ATOM 4049 N N . SER A 1 501 ? 10.524 -5.946 23.079 1.00 90.12 501 SER A N 1
ATOM 4050 C CA . SER A 1 501 ? 10.836 -6.833 21.966 1.00 90.12 501 SER A CA 1
ATOM 4051 C C . SER A 1 501 ? 9.790 -6.606 20.886 1.00 90.12 501 SER A C 1
ATOM 4053 O O . SER A 1 501 ? 8.600 -6.756 21.151 1.00 90.12 501 SER A O 1
ATOM 4055 N N . LEU A 1 502 ? 10.203 -6.277 19.657 1.00 91.38 502 LEU A N 1
ATOM 4056 C CA . LEU A 1 502 ? 9.270 -6.194 18.521 1.00 91.38 502 LEU A CA 1
ATOM 4057 C C . LEU A 1 502 ? 8.569 -7.539 18.288 1.00 91.38 502 LEU A C 1
ATOM 4059 O O . LEU A 1 502 ? 7.400 -7.573 17.905 1.00 91.38 502 LEU A O 1
ATOM 4063 N N . ARG A 1 503 ? 9.254 -8.645 18.614 1.00 92.75 503 ARG A N 1
ATOM 4064 C CA . ARG A 1 503 ? 8.648 -9.973 18.598 1.00 92.75 503 ARG A CA 1
ATOM 4065 C C . ARG A 1 503 ? 7.506 -10.089 19.616 1.00 92.75 503 ARG A C 1
ATOM 4067 O O . ARG A 1 503 ? 6.443 -10.606 19.316 1.00 92.75 503 ARG A O 1
ATOM 4074 N N . ASP A 1 504 ? 7.680 -9.565 20.817 1.00 92.88 504 ASP A N 1
ATOM 4075 C CA . ASP A 1 504 ? 6.614 -9.633 21.818 1.00 92.88 504 ASP A CA 1
ATOM 4076 C C . ASP A 1 504 ? 5.494 -8.641 21.493 1.00 92.88 504 ASP A C 1
ATOM 4078 O O . ASP A 1 504 ? 4.315 -8.980 21.585 1.00 92.88 504 ASP A O 1
ATOM 4082 N N . ILE A 1 505 ? 5.850 -7.441 21.025 1.00 95.31 505 ILE A N 1
ATOM 4083 C CA . ILE A 1 505 ? 4.899 -6.406 20.610 1.00 95.31 505 ILE A CA 1
ATOM 4084 C C . ILE A 1 505 ? 3.911 -6.965 19.580 1.00 95.31 505 ILE A C 1
ATOM 4086 O O . ILE A 1 505 ? 2.709 -6.787 19.768 1.00 95.31 505 ILE A O 1
ATOM 4090 N N . HIS A 1 506 ? 4.355 -7.694 18.544 1.00 96.06 506 HIS A N 1
ATOM 4091 C CA . HIS A 1 506 ? 3.415 -8.253 17.558 1.00 96.06 506 HIS A CA 1
ATOM 4092 C C . HIS A 1 506 ? 2.393 -9.213 18.189 1.00 96.06 506 HIS A C 1
ATOM 4094 O O . HIS A 1 506 ? 1.231 -9.236 17.776 1.00 96.06 506 HIS A O 1
ATOM 4100 N N . LEU A 1 507 ? 2.790 -9.995 19.200 1.00 96.06 507 LEU A N 1
ATOM 4101 C CA . LEU A 1 507 ? 1.887 -10.913 19.898 1.00 96.06 507 LEU A CA 1
ATOM 4102 C C . LEU A 1 507 ? 0.826 -10.125 20.671 1.00 96.06 507 LEU A C 1
ATOM 4104 O O . LEU A 1 507 ? -0.369 -10.388 20.527 1.00 96.06 507 LEU A O 1
ATOM 4108 N N . TYR A 1 508 ? 1.239 -9.119 21.444 1.00 97.06 508 TYR A N 1
ATOM 4109 C CA . TYR A 1 508 ? 0.318 -8.322 22.257 1.00 97.06 508 TYR A CA 1
ATOM 4110 C C . TYR A 1 508 ? -0.568 -7.393 21.419 1.00 97.06 508 TYR A C 1
ATOM 4112 O O . TYR A 1 508 ? -1.739 -7.233 21.761 1.00 97.06 508 TYR A O 1
ATOM 4120 N N . LEU A 1 509 ? -0.088 -6.857 20.289 1.00 98.06 509 LEU A N 1
ATOM 4121 C CA . LEU A 1 509 ? -0.911 -6.087 19.341 1.00 98.06 509 LEU A CA 1
ATOM 4122 C C . LEU A 1 509 ? -2.040 -6.927 18.718 1.00 98.06 509 LEU A C 1
ATOM 4124 O O . LEU A 1 509 ? -3.075 -6.380 18.335 1.00 98.06 509 LEU A O 1
ATOM 4128 N N . ASN A 1 510 ? -1.865 -8.247 18.599 1.00 98.19 510 ASN A N 1
ATOM 4129 C CA . ASN A 1 510 ? -2.905 -9.158 18.106 1.00 98.19 510 ASN A CA 1
ATOM 4130 C C . ASN A 1 510 ? -3.887 -9.599 19.197 1.00 98.19 510 ASN A C 1
ATOM 4132 O O . ASN A 1 510 ? -5.043 -9.910 18.894 1.00 98.19 510 ASN A O 1
ATOM 4136 N N . LYS A 1 511 ? -3.480 -9.560 20.473 1.00 98.06 511 LYS A N 1
ATOM 4137 C CA . LYS A 1 511 ? -4.348 -9.949 21.593 1.00 98.06 511 LYS A CA 1
ATOM 4138 C C . LYS A 1 511 ? -5.575 -9.056 21.755 1.00 98.06 511 LYS A C 1
ATOM 4140 O O . LYS A 1 511 ? -6.542 -9.545 22.326 1.00 98.06 511 LYS A O 1
ATOM 4145 N N . VAL A 1 512 ? -5.627 -7.849 21.176 1.00 98.06 512 VAL A N 1
ATOM 4146 C CA . VAL A 1 512 ? -6.856 -7.026 21.133 1.00 98.06 512 VAL A CA 1
ATOM 4147 C C . VAL A 1 512 ? -8.070 -7.806 20.622 1.00 98.06 512 VAL A C 1
ATOM 4149 O O . VAL A 1 512 ? -9.163 -7.671 21.167 1.00 98.06 512 VAL A O 1
ATOM 4152 N N . ARG A 1 513 ? -7.883 -8.682 19.626 1.00 98.06 513 ARG A N 1
ATOM 4153 C CA . ARG A 1 513 ? -8.984 -9.411 18.983 1.00 98.06 513 ARG A CA 1
ATOM 4154 C C . ARG A 1 513 ? -9.723 -10.317 19.959 1.00 98.06 513 ARG A C 1
ATOM 4156 O O . ARG A 1 513 ? -10.943 -10.425 19.911 1.00 98.06 513 ARG A O 1
ATOM 4163 N N . THR A 1 514 ? -8.978 -10.969 20.847 1.00 97.81 514 THR A N 1
ATOM 4164 C CA . THR A 1 514 ? -9.506 -11.943 21.814 1.00 97.81 514 THR A CA 1
ATOM 4165 C C . THR A 1 514 ? -9.621 -11.340 23.213 1.00 97.81 514 THR A C 1
ATOM 4167 O O . THR A 1 514 ? -10.688 -11.380 23.808 1.00 97.81 514 THR A O 1
ATOM 4170 N N . GLY A 1 515 ? -8.547 -10.734 23.720 1.00 97.38 515 GLY A N 1
ATOM 4171 C CA . GLY A 1 515 ? -8.462 -10.172 25.068 1.00 97.38 515 GLY A CA 1
ATOM 4172 C C . GLY A 1 515 ? -9.256 -8.886 25.280 1.00 97.38 515 GLY A C 1
ATOM 4173 O O . GLY A 1 515 ? -9.523 -8.540 26.419 1.00 97.38 515 GLY A O 1
ATOM 4174 N N . VAL A 1 516 ? -9.664 -8.187 24.218 1.00 98.12 516 VAL A N 1
ATOM 4175 C CA . VAL A 1 516 ? -10.527 -7.000 24.339 1.00 98.12 516 VAL A CA 1
ATOM 4176 C C . VAL A 1 516 ? -11.827 -7.218 23.575 1.00 98.12 516 VAL A C 1
ATOM 4178 O O . VAL A 1 516 ? -12.881 -7.337 24.187 1.00 98.12 516 VAL A O 1
ATOM 4181 N N . GLY A 1 517 ? -11.771 -7.369 22.249 1.00 97.88 517 GLY A N 1
ATOM 4182 C CA . GLY A 1 517 ? -12.964 -7.589 21.427 1.00 97.88 517 GLY A CA 1
ATOM 4183 C C . GLY A 1 517 ? -13.737 -8.853 21.823 1.00 97.88 517 GLY A C 1
ATOM 4184 O O . GLY A 1 517 ? -14.954 -8.814 21.984 1.00 97.88 517 GLY A O 1
ATOM 4185 N N . GLY A 1 518 ? -13.039 -9.974 22.022 1.00 97.12 518 GLY A N 1
ATOM 4186 C CA . GLY A 1 518 ? -13.652 -11.222 22.490 1.00 97.12 518 GLY A CA 1
ATOM 4187 C C . GLY A 1 518 ? -14.228 -11.104 23.902 1.00 97.12 518 GLY A C 1
ATOM 4188 O O . GLY A 1 518 ? -15.351 -11.541 24.139 1.00 97.12 518 GLY A O 1
ATOM 4189 N N . LEU A 1 519 ? -13.506 -10.449 24.814 1.00 95.94 519 LEU A N 1
ATOM 4190 C CA . LEU A 1 519 ? -13.964 -10.194 26.181 1.00 95.94 519 LEU A CA 1
ATOM 4191 C C . LEU A 1 519 ? -15.273 -9.393 26.210 1.00 95.94 519 LEU A C 1
ATOM 4193 O O . LEU A 1 519 ? -16.242 -9.811 26.842 1.00 95.94 519 LEU A O 1
ATOM 4197 N N . LEU A 1 520 ? -15.318 -8.278 25.477 1.00 96.31 520 LEU A N 1
ATOM 4198 C CA . LEU A 1 520 ? -16.499 -7.421 25.373 1.00 96.31 520 LEU A CA 1
ATOM 4199 C C . LEU A 1 520 ? -17.679 -8.159 24.733 1.00 96.31 520 LEU A C 1
ATOM 4201 O O . LEU A 1 520 ? -18.817 -7.991 25.166 1.00 96.31 520 LEU A O 1
ATOM 4205 N N . LEU A 1 521 ? -17.425 -9.025 23.747 1.00 95.50 521 LEU A N 1
ATOM 4206 C CA . LEU A 1 521 ? -18.469 -9.881 23.188 1.00 95.50 521 LEU A CA 1
ATOM 4207 C C . LEU A 1 521 ? -19.007 -10.875 24.220 1.00 95.50 521 LEU A C 1
ATOM 4209 O O . LEU A 1 521 ? -20.217 -11.064 24.300 1.00 95.50 521 LEU A O 1
ATOM 4213 N N . LEU A 1 522 ? -18.143 -11.518 25.009 1.00 92.81 522 LEU A N 1
ATOM 4214 C CA . LEU A 1 522 ? -18.594 -12.431 26.061 1.00 92.81 522 LEU A CA 1
ATOM 4215 C C . LEU A 1 522 ? -19.466 -11.705 27.090 1.00 92.81 522 LEU A C 1
ATOM 4217 O O . LEU A 1 522 ? -20.500 -12.240 27.486 1.00 92.81 522 LEU A O 1
ATOM 4221 N N . MET A 1 523 ? -19.091 -10.479 27.463 1.00 92.44 523 MET A N 1
ATOM 4222 C CA . MET A 1 523 ? -19.906 -9.612 28.316 1.00 92.44 523 MET A CA 1
ATOM 4223 C C . MET A 1 523 ? -21.261 -9.305 27.656 1.00 92.44 523 MET A C 1
ATOM 4225 O O . MET A 1 523 ? -22.304 -9.533 28.263 1.00 92.44 523 MET A O 1
ATOM 4229 N N . ARG A 1 524 ? -21.290 -8.906 26.376 1.00 92.12 524 ARG A N 1
ATOM 4230 C CA . ARG A 1 524 ? -22.549 -8.687 25.628 1.00 92.12 524 ARG A CA 1
ATOM 4231 C C . ARG A 1 524 ? -23.441 -9.925 25.558 1.00 92.12 524 ARG A C 1
ATOM 4233 O O . ARG A 1 524 ? -24.639 -9.829 25.808 1.00 92.12 524 ARG A O 1
ATOM 4240 N N . ASN A 1 525 ? -22.863 -11.089 25.277 1.00 90.62 525 ASN A N 1
ATOM 4241 C CA . ASN A 1 525 ? -23.585 -12.361 25.204 1.00 90.62 525 ASN A CA 1
ATOM 4242 C C . ASN A 1 525 ? -24.166 -12.785 26.561 1.00 90.62 525 ASN A C 1
ATOM 4244 O O . ASN A 1 525 ? -25.146 -13.537 26.614 1.00 90.62 525 ASN A O 1
ATOM 4248 N N . ALA A 1 526 ? -23.571 -12.330 27.665 1.00 87.94 526 ALA A N 1
ATOM 4249 C CA . ALA A 1 526 ? -24.102 -12.563 29.000 1.00 87.94 526 ALA A CA 1
ATOM 4250 C C . ALA A 1 526 ? -25.393 -11.776 29.265 1.00 87.94 526 ALA A C 1
ATOM 4252 O O . ALA A 1 526 ? -26.227 -12.242 30.032 1.00 87.94 526 ALA A O 1
ATOM 4253 N N . HIS A 1 527 ? -25.598 -10.664 28.553 1.00 86.06 527 HIS A N 1
ATOM 4254 C CA . HIS A 1 527 ? -26.848 -9.895 28.538 1.00 86.06 527 HIS A CA 1
ATOM 4255 C C . HIS A 1 527 ? -27.811 -10.327 27.427 1.00 86.06 527 HIS A C 1
ATOM 4257 O O . HIS A 1 527 ? -28.834 -9.683 27.228 1.00 86.06 527 HIS A O 1
ATOM 4263 N N . GLU A 1 528 ? -27.462 -11.364 26.658 1.00 89.00 528 GLU A N 1
ATOM 4264 C CA . GLU A 1 528 ? -28.277 -11.854 25.534 1.00 89.00 528 GLU A CA 1
ATOM 4265 C C . GLU A 1 528 ? -28.564 -10.773 24.484 1.00 89.00 528 GLU A C 1
ATOM 4267 O O . GLU A 1 528 ? -29.551 -10.819 23.754 1.00 89.00 528 GLU A O 1
ATOM 4272 N N . LYS A 1 529 ? -27.657 -9.796 24.387 1.00 90.00 529 LYS A N 1
ATOM 4273 C CA . LYS A 1 529 ? -27.743 -8.706 23.425 1.00 90.00 529 LYS A CA 1
ATOM 4274 C C . LYS A 1 529 ? -26.872 -8.980 22.199 1.00 90.00 529 LYS A C 1
ATOM 4276 O O . LYS A 1 529 ? -25.816 -9.606 22.327 1.00 90.00 529 LYS A O 1
ATOM 4281 N N . PRO A 1 530 ? -27.261 -8.475 21.013 1.00 90.94 530 PRO A N 1
ATOM 4282 C CA . PRO A 1 530 ? -26.431 -8.575 19.819 1.00 90.94 530 PRO A CA 1
ATOM 4283 C C . PRO A 1 530 ? -25.081 -7.873 20.017 1.00 90.94 530 PRO A C 1
ATOM 4285 O O . PRO A 1 530 ? -24.919 -6.995 20.870 1.00 90.94 530 PRO A O 1
ATOM 4288 N N . THR A 1 531 ? -24.092 -8.253 19.214 1.00 93.06 531 THR A N 1
ATOM 4289 C CA . THR A 1 531 ? -22.803 -7.550 19.184 1.00 93.06 531 THR A CA 1
ATOM 4290 C C . THR A 1 531 ? -22.960 -6.104 18.700 1.00 93.06 531 THR A C 1
ATOM 4292 O O . THR A 1 531 ? -23.940 -5.774 18.032 1.00 93.06 531 THR A O 1
ATOM 4295 N N . LEU A 1 532 ? -21.986 -5.261 19.038 1.00 94.00 532 LEU A N 1
ATOM 4296 C CA . LEU A 1 532 ? -21.928 -3.845 18.660 1.00 94.00 532 LEU A CA 1
ATOM 4297 C C . LEU A 1 532 ? -20.804 -3.620 17.651 1.00 94.00 532 LEU A C 1
ATOM 4299 O O . LEU A 1 532 ? -19.798 -4.339 17.665 1.00 94.00 532 LEU A O 1
ATOM 4303 N N . GLY A 1 533 ? -20.921 -2.586 16.820 1.00 93.06 533 GLY A N 1
ATOM 4304 C CA . GLY A 1 533 ? -19.951 -2.327 15.757 1.00 93.06 533 GLY A CA 1
ATOM 4305 C C . GLY A 1 533 ? -18.523 -2.149 16.256 1.00 93.06 533 GLY A C 1
ATOM 4306 O O . GLY A 1 533 ? -17.588 -2.733 15.707 1.00 93.06 533 GLY A O 1
ATOM 4307 N N . PHE A 1 534 ? -18.339 -1.407 17.349 1.00 93.69 534 PHE A N 1
ATOM 4308 C CA . PHE A 1 534 ? -17.011 -1.200 17.931 1.00 93.69 534 PHE A CA 1
ATOM 4309 C C . PHE A 1 534 ? -16.394 -2.508 18.469 1.00 93.69 534 PHE A C 1
ATOM 4311 O O . PHE A 1 534 ? -15.182 -2.694 18.387 1.00 93.69 534 PHE A O 1
ATOM 4318 N N . ILE A 1 535 ? -17.212 -3.458 18.942 1.00 96.88 535 ILE A N 1
ATOM 4319 C CA . ILE A 1 535 ? -16.748 -4.776 19.403 1.00 96.88 535 ILE A CA 1
ATOM 4320 C C . ILE A 1 535 ? -16.271 -5.608 18.213 1.00 96.88 535 ILE A C 1
ATOM 4322 O O . ILE A 1 535 ? -15.164 -6.153 18.242 1.00 96.88 535 ILE A O 1
ATOM 4326 N N . GLU A 1 536 ? -17.066 -5.676 17.141 1.00 95.81 536 GLU A N 1
ATOM 4327 C CA . GLU A 1 536 ? -16.694 -6.432 15.940 1.00 95.81 536 GLU A CA 1
ATOM 4328 C C . GLU A 1 536 ? -15.446 -5.869 15.264 1.00 95.81 536 GLU A C 1
ATOM 4330 O O . GLU A 1 536 ? -14.590 -6.636 14.814 1.00 95.81 536 GLU A O 1
ATOM 4335 N N . ARG A 1 537 ? -15.259 -4.546 15.276 1.00 95.69 537 ARG A N 1
ATOM 4336 C CA . ARG A 1 537 ? -14.037 -3.908 14.763 1.00 95.69 537 ARG A CA 1
ATOM 4337 C C . ARG A 1 537 ? -12.779 -4.322 15.521 1.00 95.69 537 ARG A C 1
ATOM 4339 O O . ARG A 1 537 ? -11.747 -4.538 14.890 1.00 95.69 537 ARG A O 1
ATOM 4346 N N . LEU A 1 538 ? -12.857 -4.508 16.840 1.00 97.62 538 LEU A N 1
ATOM 4347 C CA . LEU A 1 538 ? -11.736 -5.036 17.625 1.00 97.62 538 LEU A CA 1
ATOM 4348 C C . LEU A 1 538 ? -11.511 -6.528 17.369 1.00 97.62 538 LEU A C 1
ATOM 4350 O O . LEU A 1 538 ? -10.374 -6.951 17.169 1.00 97.62 538 LEU A O 1
ATOM 4354 N N . ARG A 1 539 ? -12.577 -7.339 17.334 1.00 96.94 539 ARG A N 1
ATOM 4355 C CA . ARG A 1 539 ? -12.486 -8.791 17.073 1.00 96.94 539 ARG A CA 1
ATOM 4356 C C . ARG A 1 539 ? -11.886 -9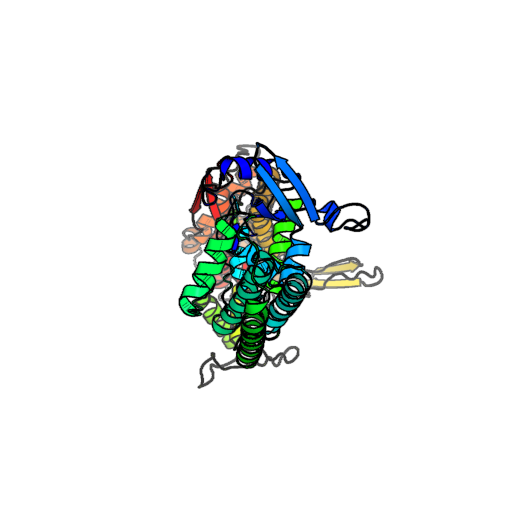.106 15.706 1.00 96.94 539 ARG A C 1
ATOM 4358 O O . ARG A 1 539 ? -11.132 -10.072 15.540 1.00 96.94 539 ARG A O 1
ATOM 4365 N N . SER A 1 540 ? -12.223 -8.278 14.729 1.00 96.44 540 SER A N 1
ATOM 4366 C CA . SER A 1 540 ? -11.741 -8.362 13.356 1.00 96.44 540 SER A CA 1
ATOM 4367 C C . SER A 1 540 ? -10.515 -7.491 13.093 1.00 96.44 540 SER A C 1
ATOM 4369 O O . SER A 1 540 ? -10.109 -7.401 11.943 1.00 96.44 540 SER A O 1
ATOM 4371 N N . ALA A 1 541 ? -9.912 -6.861 14.109 1.00 97.38 541 ALA A N 1
ATOM 4372 C CA . ALA A 1 541 ? -8.780 -5.962 13.902 1.00 97.38 541 ALA A CA 1
ATOM 4373 C C . ALA A 1 541 ? -7.688 -6.650 13.053 1.00 97.38 541 ALA A C 1
ATOM 4375 O O . ALA A 1 541 ? -7.358 -7.810 13.337 1.00 97.38 541 ALA A O 1
ATOM 4376 N N . PRO A 1 542 ? -7.117 -5.986 12.027 1.00 95.69 542 PRO A N 1
ATOM 4377 C CA . PRO A 1 542 ? -6.225 -6.655 11.092 1.00 95.69 542 PRO A CA 1
ATOM 4378 C C . PRO A 1 542 ? -5.004 -7.210 11.810 1.00 95.69 542 PRO A C 1
ATOM 4380 O O . PRO A 1 542 ? -4.468 -6.561 12.710 1.00 95.69 542 PRO A O 1
ATOM 4383 N N . LEU A 1 543 ? -4.584 -8.417 11.441 1.00 96.38 543 LEU A N 1
ATOM 4384 C CA . LEU A 1 543 ? -3.450 -9.086 12.076 1.00 96.38 543 LEU A CA 1
ATOM 4385 C C . LEU A 1 543 ? -2.147 -8.314 11.851 1.00 96.38 543 LEU A C 1
ATOM 4387 O O . LEU A 1 543 ? -1.929 -7.753 10.780 1.00 96.38 543 LEU A O 1
ATOM 4391 N N . VAL A 1 544 ? -1.290 -8.317 12.866 1.00 97.25 544 VAL A N 1
ATOM 4392 C CA . VAL A 1 544 ? 0.083 -7.815 12.799 1.00 97.25 544 VAL A CA 1
ATOM 4393 C C . VAL A 1 544 ? 1.027 -9.004 12.669 1.00 97.25 544 VAL A C 1
ATOM 4395 O O . VAL A 1 544 ? 1.075 -9.859 13.554 1.00 97.25 544 VAL A O 1
ATOM 4398 N N . ASP A 1 545 ? 1.783 -9.042 11.583 1.00 95.06 545 ASP A N 1
ATOM 4399 C CA . ASP A 1 545 ? 2.846 -10.013 11.347 1.00 95.06 545 ASP A CA 1
ATOM 4400 C C . ASP A 1 545 ? 4.192 -9.431 11.812 1.00 95.06 545 ASP A C 1
ATOM 4402 O O . ASP A 1 545 ? 4.375 -8.212 11.850 1.00 95.06 545 ASP A O 1
ATOM 4406 N N . PHE A 1 546 ? 5.145 -10.296 12.157 1.00 95.38 546 PHE A N 1
ATOM 4407 C CA . PHE A 1 546 ? 6.511 -9.900 12.503 1.00 95.38 546 PHE A CA 1
ATOM 4408 C C . PHE A 1 546 ? 7.513 -10.409 11.480 1.00 95.38 546 PHE A C 1
ATOM 4410 O O . PHE A 1 546 ? 7.498 -11.573 11.094 1.00 95.38 546 PHE A O 1
ATOM 4417 N N . ARG A 1 547 ? 8.435 -9.547 11.076 1.00 89.69 547 ARG A N 1
ATOM 4418 C CA . ARG A 1 547 ? 9.502 -9.849 10.133 1.00 89.69 547 ARG A CA 1
ATOM 4419 C C . ARG A 1 547 ? 10.819 -9.955 10.878 1.00 89.69 547 ARG A C 1
ATOM 4421 O O . ARG A 1 547 ? 11.345 -8.979 11.402 1.00 89.69 547 ARG A O 1
ATOM 4428 N N . GLN A 1 548 ? 11.383 -11.156 10.886 1.00 88.06 548 GLN A N 1
ATOM 4429 C CA . GLN A 1 548 ? 12.763 -11.362 11.290 1.00 88.06 548 GLN A CA 1
ATOM 4430 C C . GLN A 1 548 ? 13.668 -10.986 10.114 1.00 88.06 548 GLN A C 1
ATOM 4432 O O . GLN A 1 548 ? 13.740 -11.713 9.120 1.00 88.06 548 GLN A O 1
ATOM 4437 N N . ILE A 1 549 ? 14.342 -9.845 10.232 1.00 83.88 549 ILE A N 1
ATOM 4438 C CA . ILE A 1 549 ? 15.172 -9.270 9.172 1.00 83.88 549 ILE A CA 1
ATOM 4439 C C . ILE A 1 549 ? 16.644 -9.523 9.492 1.00 83.88 549 ILE A C 1
ATOM 4441 O O . ILE A 1 549 ? 17.117 -9.220 10.587 1.00 83.88 549 ILE A O 1
ATOM 4445 N N . ARG A 1 550 ? 17.380 -10.077 8.527 1.00 81.69 550 ARG A N 1
ATOM 4446 C CA . ARG A 1 550 ? 18.846 -10.078 8.523 1.00 81.69 550 ARG A CA 1
ATOM 4447 C C . ARG A 1 550 ? 19.315 -9.043 7.512 1.00 81.69 550 ARG A C 1
ATOM 4449 O O . ARG A 1 550 ? 19.193 -9.265 6.304 1.00 81.69 550 ARG A O 1
ATOM 4456 N N . PHE A 1 551 ? 19.818 -7.923 8.022 1.00 72.50 551 PHE A N 1
ATOM 4457 C CA . PHE A 1 551 ? 20.362 -6.856 7.194 1.00 72.50 551 PHE A CA 1
ATOM 4458 C C . PHE A 1 551 ? 21.612 -7.333 6.461 1.00 72.50 551 PHE A C 1
ATOM 4460 O O . PHE A 1 551 ? 22.433 -8.073 7.004 1.00 72.50 551 PHE A O 1
ATOM 4467 N N . ARG A 1 552 ? 21.734 -6.899 5.211 1.00 61.19 552 ARG A N 1
ATOM 4468 C CA . ARG A 1 552 ? 22.877 -7.146 4.336 1.00 61.19 552 ARG A CA 1
ATOM 4469 C C . ARG A 1 552 ? 23.296 -5.817 3.724 1.00 61.19 552 ARG A C 1
ATOM 4471 O O . ARG A 1 552 ? 22.431 -4.999 3.416 1.00 61.19 552 ARG A O 1
ATOM 4478 N N . ALA A 1 553 ? 24.604 -5.615 3.580 1.00 50.84 553 ALA A N 1
ATOM 4479 C CA . ALA A 1 553 ? 25.183 -4.372 3.066 1.00 50.84 553 ALA A CA 1
ATOM 4480 C C . ALA A 1 553 ? 24.831 -4.108 1.589 1.00 50.84 553 ALA A C 1
ATOM 4482 O O . ALA A 1 553 ? 24.850 -2.967 1.154 1.00 50.84 553 ALA A O 1
ATOM 4483 N N . ASP A 1 554 ? 24.462 -5.155 0.847 1.00 50.19 554 ASP A N 1
ATOM 4484 C CA . ASP A 1 554 ? 24.010 -5.101 -0.548 1.00 50.19 554 ASP A CA 1
ATOM 4485 C C . ASP A 1 554 ? 22.530 -4.693 -0.708 1.00 50.19 554 ASP A C 1
ATOM 4487 O O . ASP A 1 554 ? 22.010 -4.711 -1.820 1.00 50.19 554 ASP A O 1
ATOM 4491 N N . GLY A 1 555 ? 21.826 -4.377 0.388 1.00 53.38 555 GLY A N 1
ATOM 4492 C CA . GLY A 1 555 ? 20.401 -4.021 0.379 1.00 53.38 555 GLY A CA 1
ATOM 4493 C C . GLY A 1 555 ? 19.439 -5.206 0.203 1.00 53.38 555 GLY A C 1
ATOM 4494 O O . GLY A 1 555 ? 18.245 -5.071 0.466 1.00 53.38 555 GLY A O 1
ATOM 4495 N N . LEU A 1 556 ? 19.929 -6.402 -0.141 1.00 59.47 556 LEU A N 1
ATOM 4496 C CA . LEU A 1 556 ? 19.118 -7.607 -0.362 1.00 59.47 556 LEU A CA 1
ATOM 4497 C C . LEU A 1 556 ? 18.857 -8.349 0.954 1.00 59.47 556 LEU A C 1
ATOM 4499 O O . LEU A 1 556 ? 19.305 -9.476 1.167 1.00 59.47 556 LEU A O 1
ATOM 4503 N N . HIS A 1 557 ? 18.157 -7.701 1.884 1.00 72.00 557 HIS A N 1
ATOM 4504 C CA . HIS A 1 557 ? 17.909 -8.247 3.219 1.00 72.00 557 HIS A CA 1
ATOM 4505 C C . HIS A 1 557 ? 17.165 -9.590 3.178 1.00 72.00 557 HIS A C 1
ATOM 4507 O O . HIS A 1 557 ? 16.192 -9.767 2.449 1.00 72.00 557 HIS A O 1
ATOM 4513 N N . HIS A 1 558 ? 17.570 -10.535 4.029 1.00 77.75 558 HIS A N 1
ATOM 4514 C CA . HIS A 1 558 ? 16.833 -11.788 4.184 1.00 77.75 558 HIS A CA 1
ATOM 4515 C C . HIS A 1 558 ? 15.707 -11.598 5.204 1.00 77.75 558 HIS A C 1
ATOM 4517 O O . HIS A 1 558 ? 15.967 -11.375 6.392 1.00 77.75 558 HIS A O 1
ATOM 4523 N N . ILE A 1 559 ? 14.460 -11.738 4.755 1.00 83.12 559 ILE A N 1
ATOM 4524 C CA . ILE A 1 559 ? 13.259 -11.512 5.564 1.00 83.12 559 ILE A CA 1
ATOM 4525 C C . ILE A 1 559 ? 12.529 -12.838 5.785 1.00 83.12 559 ILE A C 1
ATOM 4527 O O . ILE A 1 559 ? 12.105 -13.490 4.836 1.00 83.12 559 ILE A O 1
ATOM 4531 N N . LYS A 1 560 ? 12.340 -13.221 7.051 1.00 88.44 560 LYS A N 1
ATOM 4532 C CA . LYS A 1 560 ? 11.460 -14.329 7.444 1.00 88.44 560 LYS A CA 1
ATOM 4533 C C . LYS A 1 560 ? 10.226 -13.774 8.144 1.00 88.44 560 LYS A C 1
ATOM 4535 O O . LYS A 1 560 ? 10.342 -13.167 9.206 1.00 88.44 560 LYS A O 1
ATOM 4540 N N . GLU A 1 561 ? 9.052 -14.003 7.570 1.00 87.19 561 GLU A N 1
ATOM 4541 C CA . GLU A 1 561 ? 7.784 -13.525 8.123 1.00 87.19 561 GLU A CA 1
ATOM 4542 C C . GLU A 1 561 ? 7.180 -14.548 9.102 1.00 87.19 561 GLU A C 1
ATOM 4544 O O . GLU A 1 561 ? 7.075 -15.739 8.810 1.00 87.19 561 GLU A O 1
ATOM 4549 N N . ILE A 1 562 ? 6.801 -14.075 10.286 1.00 91.12 562 ILE A N 1
ATOM 4550 C CA . ILE A 1 562 ? 6.091 -14.803 11.335 1.00 91.12 562 ILE A CA 1
ATOM 4551 C C . ILE A 1 562 ? 4.677 -14.233 11.377 1.00 91.12 562 ILE A C 1
ATOM 4553 O O . ILE A 1 562 ? 4.466 -13.094 11.798 1.00 91.12 562 ILE A O 1
ATOM 4557 N N . LYS A 1 563 ? 3.712 -15.028 10.913 1.00 89.69 563 LYS A N 1
ATOM 4558 C CA . LYS A 1 563 ? 2.311 -14.616 10.835 1.00 89.69 563 LYS A CA 1
ATOM 4559 C C . LYS A 1 563 ? 1.702 -14.417 12.221 1.00 89.69 563 LYS A C 1
ATOM 4561 O O . LYS A 1 563 ? 1.935 -15.216 13.129 1.00 89.69 563 LYS A O 1
ATOM 4566 N N . GLY A 1 564 ? 0.908 -13.360 12.364 1.00 74.38 564 GLY A N 1
ATOM 4567 C CA . GLY A 1 564 ? 0.071 -13.129 13.531 1.00 74.38 564 GLY A CA 1
ATOM 4568 C C . GLY A 1 564 ? -1.018 -14.196 13.655 1.00 74.38 564 GLY A C 1
ATOM 4569 O O . GLY A 1 564 ? -1.524 -14.704 12.653 1.00 74.38 564 GLY A O 1
ATOM 4570 N N . SER A 1 565 ? -1.386 -14.520 14.895 1.00 71.94 565 SER A N 1
ATOM 4571 C CA . SER A 1 565 ? -2.427 -15.500 15.238 1.00 71.94 565 SER A CA 1
ATOM 4572 C C . SER A 1 565 ? -3.532 -14.883 16.075 1.00 71.94 565 SER A C 1
ATOM 4574 O O . SER A 1 565 ? -3.166 -14.191 17.056 1.00 71.94 565 SER A O 1
#

Organism: NCBI:txid2528003

Sequence (565 aa):
MNAQIIDYDKLRKQVDAHPYPLLFATISGAHLYGFPSADSDFDLRGVHLLPLEQVVGLDGPDGGGEETVEKEGIHDGIEMDLVTHDAKKFFGLMLKKNGYVLEQLLSPLVVHTTPEHDELKAIAKDCITRHHAHHYLGFAARQWQLFRKEDPPRVKPLLYVYRVLLTGIHLMRTGEVEANLLTLNETAKLPYIDELVERKLAGPEKGWLDSADVEFYQREFERLVAELETVMAESTLPEQASGKDALNDLLVRLSKYRSGTPWNPPFLTLNKYHLSKFNARKEVIRLLTATGNTEPSSGWKSVQVNWKDTDTIVQSFEELVQEARLNGTIPRIQDHLDKIDSVFGHGISYSSTPNFQLKQKSSFAGREHEVQGPCRSAFSERDLVEDILYYRIKACELSCHYDFQPTCRYYRAYLFACLSIVDAFINRHILLAEYEGFSTPEFEELKSATKTEDRIRLWFAVCSSKNPQKFFKSKEWCHFQELRTKRNEVTHAVEPIGAYSLRDIHLYLNKVRTGVGGLLLLMRNAHEKPTLGFIERLRSAPLVDFRQIRFRADGLHHIKEIKGS

Secondary structure (DSSP, 8-state):
--TT---HHHHHHHHHT-SS-EEEEEE-HHHHHT---TT--EEEEEEE---HHHHHSTTTGGGT--SEEEEEEEETTEEEEEEEEEHHHHHHHHTSS-HHHHHHHH-S-EEEE-HHHHHHHHHHGGG--GGGHHHHHHHHHHHHHHHHHSSSPBHHHHHHHHHHHHHHHHHHHHS-----HHHHHHHH--TTHHHHHHHHHT-GGG-B--GGGHHHHHHHHHHHHHHHHHHHHH--S-SS--THHHHHHHHHHHHTTTTS---PPPSEEE-S-SS-HHHHHHHHHHHHHHTTPPPPTT-GGG-EEE-SSSS--EEEHHHHHHHHHHHSS-HHHHHHHHHT-TTTSSS--B-----TT-EEEEEETTEEEEEESS--B--HHHHHHHHHHHHHHHHHHGGGSS--HHHHHHHHHHHHHHHHHHHHHHHHHHHHHHHTT---HHHHHHHH--SHHHHHHHHHHHH-SS-TTTGGGSHHHHHHHHHHHHHHHHH-SSS------HHHHHHHHHHIIIIIIIHHHHHHHHTTPPP-HHHHHHHTPPPEEEEEEE--TTS--EEEEE---

Radius of gyration: 33.33 Å; chains: 1; bounding box: 74×51×104 Å

pLDDT: mean 87.33, std 12.06, range [38.69, 98.81]

InterPro domains:
  IPR018775 RNA repair pathway DNA polymerase beta [PF10127] (8-253)
  IPR018775 RNA repair pathway DNA polymerase beta [PTHR34817] (2-259)